Protein AF-0000000080438841 (afdb_homodimer)

Nearest PDB structures (foldseek):
  5b58-assembly1_D  TM=9.139E-01  e=1.666E-23  Burkholderia cenocepacia J2315
  4hzi-assembly1_A  TM=8.396E-01  e=8.126E-25  Leptospira interrogans serovar Copenhageni str. Fiocruz L1-130
  3fvq-assembly1_A  TM=8.694E-01  e=7.006E-21  Neisseria gonorrhoeae FA 1090
  4u00-assembly1_A  TM=8.758E-01  e=1.807E-20  Thermus thermophilus HB8
  3fvq-assembly1_B  TM=8.526E-01  e=1.061E-20  Neisseria gonorrhoeae FA 1090

pLDDT: mean 94.22, std 5.5, range [63.84, 98.81]

Radius of gyration: 23.86 Å; Cα contacts (8 Å, |Δi|>4): 1037; chains: 2; bounding box: 50×64×52 Å

Foldseek 3Di:
DKWWAQFWDDDVPATQAGGATDDFDFLFEEEEEFDPSLCQQVVLCCQLPVDPTPDTWMDDPNHTPVPDDPLRSLLAEFEDHPDDDDPDWDFLLRLLLVLQCSPQVPPQDPVLVVLLCVLCVLLVNNVRRRDTLVPDQPQNNLSSSVSSRSSNVHQEYEYEASCPPHDPVSSVSVLVSVLCCSNPVRHGYYYYDHDLQSCQVRGQWYWYGGSNYTPDIGGSVVQPDQVNVCVRHVFGWDWDDDPPTIDIDTD/DKWWAQFWDDDVPATQAGGATDDFDFLFEEEEEFDPSLCQQVVLCCQLPVDPTPDTWMDDPNHTPVPDDPLRSLLAEFEAHPDDDDPDWDFLLRLLLVLQCSPQVPPQDPVLVVLLCVLCVLLVNNVRRGDTLVPDQPQNNLSSSVSSRSSNVHQEYEYEASCPPHDPVSSVSVLVSVLCCSNPVRHGYYYYDHDLQSCQPRGQWYWYGGSNYTPDIGGSVVQPDQVNVCVRHVFGWDWDDDPPTIDIDTD

Organism: NCBI:txid29372

Secondary structure (DSSP, 8-state):
-EEEEEEEEEETTEEEEEEEEEEE-TTSEEEEE-STTSSHHHHHHHHTTSS--SEEEEEETTEEGGGS-HHHHHHHEEEE-S-----S--BHHHHHHHTTHHHHTT---HHHHHHHHHHHHHTT-GGGTTSBGGGS-HHHHHHHHHHHHHHT--SEEEEESTTTT--HHHHHHHHHHHHHHHHHH--EEEEE-S-HHHHHHH-SEEEEEETTEEEEEEEHHHH--HHHHHHHH-S--EEEEETTEEEEE--/-EEEEEEEEEETTEEEEEEEEEEE-TTSEEEEE-STTSSHHHHHHHHTTSS--SEEEEEETTEEGGG--HHHHHHHEEEE-S-----S--BHHHHHHHTTHHHHTT---HHHHHHHHHHHHHTT-GGGTTSBGGGS-HHHHHHHHHHHHHHT--SEEEEESTTTT--HHHHHHHHHHHHHHHHHH--EEEEE-S-HHHHHHH-SEEEEEETTEEEEEEEHHHH--HHHHHHHH-S--EEEEETTEEEEE--

Sequence (502 aa):
MIRVEGLNKSYGNKKVVNNVSFNIEKNKITSLIGPNGAGKSTVLSMISRTIKKDSGKIFIDNKELSLWNEDDLSKKIGILKQSNNIIMRLTIQELVEFGRFPHSKGYINNEDKIIVKEALEYMELYEIKDKYIDELSGGQLQRAYIAMVIAQDTEYILLDEPLNNLDMKHSVNIMKRLKNLAEEKDKTIIIVLHDINFASKYSDNIIIFKEGEVIINETKENVIKKEILEDAYEIDFHIHNIDADKICVYFMIRVEGLNKSYGNKKVVNNVSFNIEKNKITSLIGPNGAGKSTVLSMISRTIKKDSGKIFIDNKELSLWNEDDLSK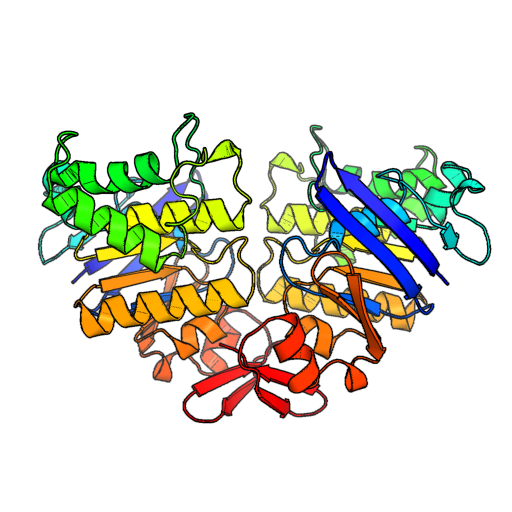KIGILKQSNNIIMRLTIQELVEFGRFPHSKGYINNEDKIIVKEALEYMELYEIKDKYIDELSGGQLQRAYIAMVIAQDTEYILLDEPLNNLDMKHSVNIMKRLKNLAEEKDKTIIIVLHDINFASKYSDNIIIFKEGEVIINETKENVIKKEILEDAYEIDFHIHNIDADKICVYF

Solvent-accessible surface area (backbone atoms only — not comparable to full-atom values): 26174 Å² total; per-residue (Å²): 74,40,40,37,40,46,28,27,34,64,59,89,91,42,70,38,28,52,60,28,60,53,73,45,67,67,41,29,34,34,28,40,33,52,48,79,80,15,30,63,67,59,51,54,30,38,75,71,61,77,37,85,66,73,43,60,46,42,26,50,69,87,37,50,54,87,75,53,50,68,64,62,43,48,47,38,44,28,69,42,62,74,77,76,81,76,92,67,96,37,28,41,47,56,49,20,47,54,24,35,32,67,80,39,73,79,56,77,48,71,66,52,51,52,42,35,51,48,23,25,50,74,52,71,36,54,92,54,27,80,41,46,52,92,74,46,52,67,38,56,40,41,36,44,50,50,21,12,35,55,27,35,62,31,51,30,38,37,31,37,47,73,54,57,70,44,42,70,51,56,38,45,52,49,51,53,49,52,46,45,38,16,71,74,64,55,20,20,35,40,34,36,46,87,51,64,50,58,42,49,64,62,28,50,27,36,32,36,25,47,81,10,25,66,77,46,76,40,42,31,80,75,47,72,38,48,71,54,47,24,68,58,55,71,46,68,54,45,74,39,80,52,88,95,34,60,41,71,46,61,119,74,41,39,36,40,46,28,27,34,63,58,89,90,44,71,38,30,51,60,28,60,52,74,43,66,67,41,29,34,35,27,40,32,52,48,80,80,14,30,63,68,59,50,53,30,36,75,70,61,78,36,85,64,73,44,59,46,42,26,53,71,86,38,49,56,87,75,52,51,69,63,61,43,48,46,39,44,26,68,41,61,75,76,76,80,75,92,65,97,37,28,41,48,56,50,20,48,55,25,34,30,67,80,39,73,76,56,79,48,73,66,52,52,50,42,33,51,49,22,27,50,74,53,70,37,55,94,54,26,81,41,46,51,90,74,46,52,66,38,55,40,41,37,45,51,51,20,13,35,55,26,35,64,32,52,31,39,38,31,38,46,73,55,57,72,43,41,71,49,56,39,44,52,49,52,53,49,50,45,46,38,16,72,74,66,55,20,20,35,39,34,36,48,85,50,64,49,57,42,47,66,63,28,51,28,36,32,35,26,49,82,10,23,67,78,46,77,40,43,32,79,76,46,73,38,48,69,55,48,25,68,58,54,69,45,67,55,45,74,40,82,53,90,96,34,61,42,70,46,60,120

InterPro domains:
  IPR003439 ABC transporter-like, ATP-binding domain [PF00005] (17-164)
  IPR003439 ABC transporter-like, ATP-binding domain [PS50893] (2-236)
  IPR003593 AAA+ ATPase domain [SM00382] (26-213)
  IPR027417 P-loop containing nucleoside triphosphate hydrolase [G3DSA:3.40.50.300] (1-250)
  IPR027417 P-loop containing nucleoside triphosphate hydrolase [SSF52540] (2-226)
  IPR051535 Bacterial siderophore ABC transporter ATP-binding [PTHR42771] (1-250)

Structure (mmCIF, N/CA/C/O backbone):
data_AF-0000000080438841-model_v1
#
loop_
_entity.id
_entity.type
_entity.pdbx_description
1 polymer 'ABC transporter domain-containing protein'
#
loop_
_atom_site.group_PDB
_atom_site.id
_atom_site.type_symbol
_atom_site.label_atom_id
_atom_site.label_alt_id
_atom_site.label_comp_id
_atom_site.label_asym_id
_atom_site.label_entity_id
_atom_site.label_seq_id
_atom_site.pdbx_PDB_ins_code
_atom_site.Cartn_x
_atom_site.Cartn_y
_atom_site.Cartn_z
_atom_site.occupancy
_atom_site.B_iso_or_equiv
_atom_site.auth_seq_id
_atom_site.auth_comp_id
_atom_site.auth_asym_id
_atom_site.auth_atom_id
_atom_site.pdbx_PDB_model_num
ATOM 1 N N . MET A 1 1 ? -6.281 23.891 17.547 1 91.25 1 MET A N 1
ATOM 2 C CA . MET A 1 1 ? -7.102 22.703 17.766 1 91.25 1 MET A CA 1
ATOM 3 C C . MET A 1 1 ? -8.156 22.578 16.672 1 91.25 1 MET A C 1
ATOM 5 O O . MET A 1 1 ? -8.703 23.578 16.203 1 91.25 1 MET A O 1
ATOM 9 N N . ILE A 1 2 ? -8.312 21.422 16.219 1 97.06 2 ILE A N 1
ATOM 10 C CA . ILE A 1 2 ? -9.375 21.141 15.25 1 97.06 2 ILE A CA 1
ATOM 11 C C . ILE A 1 2 ? -10.516 20.391 15.938 1 97.06 2 ILE A C 1
ATOM 13 O O . ILE A 1 2 ? -10.281 19.422 16.656 1 97.06 2 ILE A O 1
ATOM 17 N N . ARG A 1 3 ? -11.734 20.938 15.789 1 97.75 3 ARG A N 1
ATOM 18 C CA . ARG A 1 3 ? -12.93 20.297 16.328 1 97.75 3 ARG A CA 1
ATOM 19 C C . ARG A 1 3 ? -13.93 19.969 15.227 1 97.75 3 ARG A C 1
ATOM 21 O O . ARG A 1 3 ? -14.266 20.828 14.414 1 97.75 3 ARG A O 1
ATOM 28 N N . VAL A 1 4 ? -14.297 18.719 15.156 1 98.19 4 VAL A N 1
ATOM 29 C CA . VAL A 1 4 ? -15.312 18.234 14.219 1 98.19 4 VAL A CA 1
ATOM 30 C C . VAL A 1 4 ? -16.578 17.875 14.977 1 98.19 4 VAL A C 1
ATOM 32 O O . VAL A 1 4 ? -16.547 17.109 15.938 1 98.19 4 VAL A O 1
ATOM 35 N N . GLU A 1 5 ? -17.703 18.453 14.531 1 98.19 5 GLU A N 1
ATOM 36 C CA . GLU A 1 5 ? -18.953 18.25 15.25 1 98.19 5 GLU A CA 1
ATOM 37 C C . GLU A 1 5 ? -20.062 17.781 14.305 1 98.19 5 GLU A C 1
ATOM 39 O O . GLU A 1 5 ? -20.547 18.562 13.484 1 98.19 5 GLU A O 1
ATOM 44 N N . GLY A 1 6 ? -20.469 16.578 14.508 1 98.12 6 GLY A N 1
ATOM 45 C CA . GLY A 1 6 ? -21.625 16.031 13.805 1 98.12 6 GLY A CA 1
ATOM 46 C C . GLY A 1 6 ? -21.469 16.062 12.297 1 98.12 6 GLY A C 1
ATOM 47 O O . GLY A 1 6 ? -22.391 16.484 11.586 1 98.12 6 GLY A O 1
ATOM 48 N N . LEU A 1 7 ? -20.375 15.727 11.812 1 98.12 7 LEU A N 1
ATOM 49 C CA . LEU A 1 7 ? -20.062 15.828 10.391 1 98.12 7 LEU A CA 1
ATOM 50 C C . LEU A 1 7 ? -20.75 14.719 9.602 1 98.12 7 LEU A C 1
ATOM 52 O O . LEU A 1 7 ? -20.75 13.562 10.023 1 98.12 7 LEU A O 1
ATOM 56 N N . ASN A 1 8 ? -21.375 15.086 8.5 1 98.12 8 ASN A N 1
ATOM 57 C CA . ASN A 1 8 ? -22.062 14.141 7.633 1 98.12 8 ASN A CA 1
ATOM 58 C C . ASN A 1 8 ? -21.688 14.344 6.168 1 98.12 8 ASN A C 1
ATOM 60 O O . ASN A 1 8 ? -21.453 15.469 5.73 1 98.12 8 ASN A O 1
ATOM 64 N N . LYS A 1 9 ? -21.594 13.305 5.41 1 97.62 9 LYS A N 1
ATOM 65 C CA . LYS A 1 9 ? -21.359 13.32 3.967 1 97.62 9 LYS A CA 1
ATOM 66 C C . LYS A 1 9 ? -22 12.102 3.297 1 97.62 9 LYS A C 1
ATOM 68 O O . LYS A 1 9 ? -21.812 10.977 3.752 1 97.62 9 LYS A O 1
ATOM 73 N N . SER A 1 10 ? -22.734 12.328 2.27 1 96.19 10 SER A N 1
ATOM 74 C CA . SER A 1 10 ? -23.344 11.266 1.481 1 96.19 10 SER A CA 1
ATOM 75 C C . SER A 1 10 ? -23.047 11.438 -0.005 1 96.19 10 SER A C 1
ATOM 77 O O . SER A 1 10 ? -22.891 12.562 -0.485 1 96.19 10 SER A O 1
ATOM 79 N N . TYR A 1 11 ? -22.844 10.414 -0.686 1 91.12 11 TYR A N 1
ATOM 80 C CA . TYR A 1 11 ? -22.828 10.359 -2.143 1 91.12 11 TYR A CA 1
ATOM 81 C C . TYR A 1 11 ? -23.984 9.539 -2.68 1 91.12 11 TYR A C 1
ATOM 83 O O . TYR A 1 11 ? -24.031 8.32 -2.498 1 91.12 11 TYR A O 1
ATOM 91 N N . GLY A 1 12 ? -24.844 10.195 -3.344 1 89.81 12 GLY A N 1
ATOM 92 C CA . GLY A 1 12 ? -26.078 9.5 -3.674 1 89.81 12 GLY A CA 1
ATOM 93 C C . GLY A 1 12 ? -26.797 8.953 -2.457 1 89.81 12 GLY A C 1
ATOM 94 O O . GLY A 1 12 ? -27.094 9.695 -1.519 1 89.81 12 GLY A O 1
ATOM 95 N N . ASN A 1 13 ? -26.969 7.637 -2.562 1 88.44 13 ASN A N 1
ATOM 96 C CA . ASN A 1 13 ? -27.688 6.992 -1.476 1 88.44 13 ASN A CA 1
ATOM 97 C C . ASN A 1 13 ? -26.75 6.379 -0.451 1 88.44 13 ASN A C 1
ATOM 99 O O . ASN A 1 13 ? -27.188 5.758 0.518 1 88.44 13 ASN A O 1
ATOM 103 N N . LYS A 1 14 ? -25.578 6.598 -0.55 1 89.44 14 LYS A N 1
ATOM 104 C CA . LYS A 1 14 ? -24.625 5.98 0.36 1 89.44 14 LYS A CA 1
ATOM 105 C C . LYS A 1 14 ? -24.062 7.008 1.344 1 89.44 14 LYS A C 1
ATOM 107 O O . LYS A 1 14 ? -23.469 8.008 0.936 1 89.44 14 LYS A O 1
ATOM 112 N N . LYS A 1 15 ? -24.328 6.801 2.609 1 94.19 15 LYS A N 1
ATOM 113 C CA . LYS A 1 15 ? -23.75 7.633 3.666 1 94.19 15 LYS A CA 1
ATOM 114 C C . LYS A 1 15 ? -22.312 7.227 3.969 1 94.19 15 LYS A C 1
ATOM 116 O O . LYS A 1 15 ? -22.062 6.133 4.484 1 94.19 15 LYS A O 1
ATOM 121 N N . VAL A 1 16 ? -21.406 8.109 3.67 1 95.5 16 VAL A N 1
ATOM 122 C CA . VAL A 1 16 ? -19.984 7.793 3.789 1 95.5 16 VAL A CA 1
ATOM 123 C C . VAL A 1 16 ? -19.453 8.273 5.141 1 95.5 16 VAL A C 1
ATOM 125 O O . VAL A 1 16 ? -18.531 7.676 5.699 1 95.5 16 VAL A O 1
ATOM 128 N N . VAL A 1 17 ? -19.938 9.367 5.586 1 98.06 17 VAL A N 1
ATOM 129 C CA . VAL A 1 17 ? -19.641 9.906 6.91 1 98.06 17 VAL A CA 1
ATOM 130 C C . VAL A 1 17 ? -20.938 10.172 7.66 1 98.06 17 VAL A C 1
ATOM 132 O O . VAL A 1 17 ? -21.812 10.883 7.164 1 98.06 17 VAL A O 1
ATOM 135 N N . ASN A 1 18 ? -20.984 9.586 8.844 1 98.12 18 ASN A N 1
ATOM 136 C CA . ASN A 1 18 ? -22.234 9.617 9.578 1 98.12 18 ASN A CA 1
ATOM 137 C C . ASN A 1 18 ? -22.047 10.156 10.992 1 98.12 18 ASN A C 1
ATOM 139 O O . ASN A 1 18 ? -21.672 9.414 11.898 1 98.12 18 ASN A O 1
ATOM 143 N N . ASN A 1 19 ? -22.375 11.422 11.164 1 97.81 19 ASN A N 1
ATOM 144 C CA . ASN A 1 19 ? -22.391 12.094 12.469 1 97.81 19 ASN A CA 1
ATOM 145 C C . ASN A 1 19 ? -21.062 11.945 13.195 1 97.81 19 ASN A C 1
ATOM 147 O O . ASN A 1 19 ? -21.016 11.5 14.344 1 97.81 19 ASN A O 1
ATOM 151 N N . VAL A 1 20 ? -20.016 12.297 12.547 1 98.38 20 VAL A N 1
ATOM 152 C CA . VAL A 1 20 ? -18.672 12.133 13.07 1 98.38 20 VAL A CA 1
ATOM 153 C C . VAL A 1 20 ? -18.281 13.344 13.906 1 98.38 20 VAL A C 1
ATOM 155 O O . VAL A 1 20 ? -18.484 14.484 13.484 1 98.38 20 VAL A O 1
ATOM 158 N N . SER A 1 21 ? -17.844 13.078 15.125 1 98.5 21 SER A N 1
ATOM 159 C CA . SER A 1 21 ? -17.344 14.133 16.016 1 98.5 21 SER A CA 1
ATOM 160 C C . SER A 1 21 ? -16.047 13.711 16.688 1 98.5 21 SER A C 1
ATOM 162 O O . SER A 1 21 ? -15.922 12.578 17.156 1 98.5 21 SER A O 1
ATOM 164 N N . PHE A 1 22 ? -15.07 14.555 16.672 1 98.19 22 PHE A N 1
ATOM 165 C CA . PHE A 1 22 ? -13.82 14.336 17.391 1 98.19 22 PHE A CA 1
ATOM 166 C C . PHE A 1 22 ? -13 15.617 17.469 1 98.19 22 PHE A C 1
ATOM 168 O O . PHE A 1 22 ? -13.336 16.609 16.828 1 98.19 22 PHE A O 1
ATOM 175 N N . ASN A 1 23 ? -12.055 15.586 18.266 1 97.44 23 ASN A N 1
ATOM 176 C CA . ASN A 1 23 ? -11.109 16.688 18.375 1 97.44 23 ASN A CA 1
ATOM 177 C C . ASN A 1 23 ? -9.688 16.25 18.078 1 97.44 23 ASN A C 1
ATOM 179 O O . ASN A 1 23 ? -9.328 15.094 18.312 1 97.44 23 ASN A O 1
ATOM 183 N N . ILE A 1 24 ? -8.906 17.156 17.547 1 98 24 ILE A N 1
ATOM 184 C CA . ILE A 1 24 ? -7.484 16.953 17.312 1 98 24 ILE A CA 1
ATOM 185 C C . ILE A 1 24 ? -6.672 17.844 18.234 1 98 24 ILE A C 1
ATOM 187 O O . ILE A 1 24 ? -6.824 19.078 18.234 1 98 24 ILE A O 1
ATOM 191 N N . GLU A 1 25 ? -5.812 17.203 19 1 97 25 GLU A N 1
ATOM 192 C CA . GLU A 1 25 ? -4.973 17.938 19.938 1 97 25 GLU A CA 1
ATOM 193 C C . GLU A 1 25 ? -3.828 18.641 19.203 1 97 25 GLU A C 1
ATOM 195 O O . GLU A 1 25 ? -3.221 18.062 18.297 1 97 25 GLU A O 1
ATOM 200 N N . LYS A 1 26 ? -3.504 19.812 19.672 1 97 26 LYS A N 1
ATOM 201 C CA . LYS A 1 26 ? -2.441 20.609 19.062 1 97 26 LYS A CA 1
ATOM 202 C C . LYS A 1 26 ? -1.068 20.016 19.359 1 97 26 LYS A C 1
ATOM 204 O O . LYS A 1 26 ? -0.861 19.422 20.422 1 97 26 LYS A O 1
ATOM 209 N N . ASN A 1 27 ? -0.207 20.188 18.406 1 97.75 27 ASN A N 1
ATOM 210 C CA . ASN A 1 27 ? 1.213 19.875 18.531 1 97.75 27 ASN A CA 1
ATOM 211 C C . ASN A 1 27 ? 1.438 18.375 18.781 1 97.75 27 ASN A C 1
ATOM 213 O O . ASN A 1 27 ? 2.354 18 19.5 1 97.75 27 ASN A O 1
ATOM 217 N N . LYS A 1 28 ? 0.514 17.547 18.234 1 98.19 28 LYS A N 1
ATOM 218 C CA . LYS A 1 28 ? 0.593 16.094 18.344 1 98.19 28 LYS A CA 1
ATOM 219 C C . LYS A 1 28 ? 0.34 15.414 17 1 98.19 28 LYS A C 1
ATOM 221 O O . LYS A 1 28 ? -0.103 16.062 16.047 1 98.19 28 LYS A O 1
ATOM 226 N N . ILE A 1 29 ? 0.684 14.203 16.938 1 98.62 29 ILE A N 1
ATOM 227 C CA . ILE A 1 29 ? 0.328 13.375 15.797 1 98.62 29 ILE A CA 1
ATOM 228 C C . ILE A 1 29 ? -0.93 12.57 16.109 1 98.62 29 ILE A C 1
ATOM 230 O O . ILE A 1 29 ? -0.955 11.797 17.078 1 98.62 29 ILE A O 1
ATOM 234 N N . THR A 1 30 ? -1.954 12.82 15.367 1 98.81 30 THR A N 1
ATOM 235 C CA . THR A 1 30 ? -3.172 12.023 15.445 1 98.81 30 THR A CA 1
ATOM 236 C C . THR A 1 30 ? -3.346 11.18 14.18 1 98.81 30 THR A C 1
ATOM 238 O O . THR A 1 30 ? -3.391 11.711 13.07 1 98.81 30 THR A O 1
ATOM 241 N N . SER A 1 31 ? -3.406 9.867 14.359 1 98.62 31 SER A N 1
ATOM 242 C CA . SER A 1 31 ? -3.602 8.969 13.227 1 98.62 31 SER A CA 1
ATOM 243 C C . SER A 1 31 ? -5.066 8.57 13.086 1 98.62 31 SER A C 1
ATOM 245 O O . SER A 1 31 ? -5.734 8.273 14.07 1 98.62 31 SER A O 1
ATOM 247 N N . LEU A 1 32 ? -5.559 8.719 11.891 1 98.25 32 LEU A N 1
ATOM 248 C CA . LEU A 1 32 ? -6.844 8.141 11.508 1 98.25 32 LEU A CA 1
ATOM 249 C C . LEU A 1 32 ? -6.66 6.75 10.914 1 98.25 32 LEU A C 1
ATOM 251 O O . LEU A 1 32 ? -5.988 6.594 9.891 1 98.25 32 LEU A O 1
ATOM 255 N N . ILE A 1 33 ? -7.238 5.758 11.586 1 97.69 33 ILE A N 1
ATOM 256 C CA . ILE A 1 33 ? -7.109 4.387 11.102 1 97.69 33 ILE A CA 1
ATOM 257 C C . ILE A 1 33 ? -8.492 3.744 10.992 1 97.69 33 ILE A C 1
ATOM 259 O O . ILE A 1 33 ? -9.477 4.289 11.5 1 97.69 33 ILE A O 1
ATOM 263 N N . GLY A 1 34 ? -8.562 2.629 10.297 1 95.56 34 GLY A N 1
ATOM 264 C CA . GLY A 1 34 ? -9.797 1.913 10.016 1 95.56 34 GLY A CA 1
ATOM 265 C C . GLY A 1 34 ? -9.797 1.235 8.656 1 95.56 34 GLY A C 1
ATOM 266 O O . GLY A 1 34 ? -8.891 1.456 7.848 1 95.56 34 GLY A O 1
ATOM 267 N N . PRO A 1 35 ? -10.766 0.408 8.422 1 93.12 35 PRO A N 1
ATOM 268 C CA . PRO A 1 35 ? -10.82 -0.312 7.145 1 93.12 35 PRO A CA 1
ATOM 269 C C . PRO A 1 35 ? -11.008 0.618 5.949 1 93.12 35 PRO A C 1
ATOM 271 O O . PRO A 1 35 ? -11.266 1.812 6.125 1 93.12 35 PRO A O 1
ATOM 274 N N . ASN A 1 36 ? -10.805 0.018 4.773 1 88.81 36 ASN A N 1
ATOM 275 C CA . ASN A 1 36 ? -11.039 0.778 3.549 1 88.81 36 ASN A CA 1
ATOM 276 C C . ASN A 1 36 ? -12.492 1.238 3.445 1 88.81 36 ASN A C 1
ATOM 278 O O . ASN A 1 36 ? -13.406 0.49 3.783 1 88.81 36 ASN A O 1
ATOM 282 N N . GLY A 1 37 ? -12.68 2.432 3.053 1 88.06 37 GLY A N 1
ATOM 283 C CA . GLY A 1 37 ? -14.023 2.953 2.863 1 88.06 37 GLY A CA 1
ATOM 284 C C . GLY A 1 37 ? -14.672 3.424 4.152 1 88.06 37 GLY A C 1
ATOM 285 O O . GLY A 1 37 ? -15.867 3.721 4.18 1 88.06 37 GLY A O 1
ATOM 286 N N . ALA A 1 38 ? -13.898 3.58 5.16 1 92.19 38 ALA A N 1
ATOM 287 C CA . ALA A 1 38 ? -14.453 3.908 6.469 1 92.19 38 ALA A CA 1
ATOM 288 C C . ALA A 1 38 ? -14.727 5.406 6.594 1 92.19 38 ALA A C 1
ATOM 290 O O . ALA A 1 38 ? -15.281 5.859 7.594 1 92.19 38 ALA A O 1
ATOM 291 N N . GLY A 1 39 ? -14.32 6.227 5.621 1 94.44 39 GLY A N 1
ATOM 292 C CA . GLY A 1 39 ? -14.625 7.648 5.629 1 94.44 39 GLY A CA 1
ATOM 293 C C . GLY A 1 39 ? -13.438 8.508 6.008 1 94.44 39 GLY A C 1
ATOM 294 O O . GLY A 1 39 ? -13.547 9.734 6.07 1 94.44 39 GLY A O 1
ATOM 295 N N . LYS A 1 40 ? -12.297 7.938 6.277 1 95.88 40 LYS A N 1
ATOM 296 C CA . LYS A 1 40 ? -11.102 8.633 6.75 1 95.88 40 LYS A CA 1
ATOM 297 C C . LYS A 1 40 ? -10.703 9.75 5.793 1 95.88 40 LYS A C 1
ATOM 299 O O . LYS A 1 40 ? -10.562 10.906 6.199 1 95.88 40 LYS A O 1
ATOM 304 N N . SER A 1 41 ? -10.555 9.359 4.504 1 94.69 41 SER A N 1
ATOM 305 C CA . SER A 1 41 ? -10.133 10.32 3.49 1 94.69 41 SER A CA 1
ATOM 306 C C . SER A 1 41 ? -11.18 11.406 3.279 1 94.69 41 SER A C 1
ATOM 308 O O . SER A 1 41 ? -10.844 12.578 3.107 1 94.69 41 SER A O 1
ATOM 310 N N . THR A 1 42 ? -12.422 11.047 3.305 1 95.19 42 THR A N 1
ATOM 311 C CA . THR A 1 42 ? -13.516 12 3.127 1 95.19 42 THR A CA 1
ATOM 312 C C . THR A 1 42 ? -13.523 13.031 4.246 1 95.19 42 THR A C 1
ATOM 314 O O . THR A 1 42 ? -13.656 14.234 3.992 1 95.19 42 THR A O 1
ATOM 317 N N . VAL A 1 43 ? -13.32 12.547 5.449 1 97.25 43 VAL A N 1
ATOM 318 C CA . VAL A 1 43 ? -13.305 13.453 6.598 1 97.25 43 VAL A CA 1
ATOM 319 C C . VAL A 1 43 ? -12.117 14.406 6.488 1 97.25 43 VAL A C 1
ATOM 321 O O . VAL A 1 43 ? -12.258 15.609 6.68 1 97.25 43 VAL A O 1
ATOM 324 N N . LEU A 1 44 ? -10.93 13.859 6.148 1 96.38 44 LEU A N 1
ATOM 325 C CA . LEU A 1 44 ? -9.734 14.68 5.988 1 96.38 44 LEU A CA 1
ATOM 326 C C . LEU A 1 44 ? -9.953 15.742 4.918 1 96.38 44 LEU A C 1
ATOM 328 O O . LEU A 1 44 ? -9.555 16.891 5.094 1 96.38 44 LEU A O 1
ATOM 332 N N . SER A 1 45 ? -10.602 15.391 3.867 1 95.12 45 SER A N 1
ATOM 333 C CA . SER A 1 45 ? -10.875 16.312 2.764 1 95.12 45 SER A CA 1
ATOM 334 C C . SER A 1 45 ? -11.852 17.406 3.186 1 95.12 45 SER A C 1
ATOM 336 O O . SER A 1 45 ? -11.719 18.547 2.758 1 95.12 45 SER A O 1
ATOM 338 N N . MET A 1 46 ? -12.812 17.047 4.008 1 96.88 46 MET A N 1
ATOM 339 C CA . MET A 1 46 ? -13.766 18.047 4.488 1 96.88 46 MET A CA 1
ATOM 340 C C . MET A 1 46 ? -13.086 19.031 5.43 1 96.88 46 MET A C 1
ATOM 342 O O . MET A 1 46 ? -13.367 20.234 5.391 1 96.88 46 MET A O 1
ATOM 346 N N . ILE A 1 47 ? -12.133 18.516 6.223 1 96.56 47 ILE A N 1
ATOM 347 C CA . ILE A 1 47 ? -11.406 19.375 7.148 1 96.56 47 ILE A CA 1
ATOM 348 C C . ILE A 1 47 ? -10.562 20.375 6.367 1 96.56 47 ILE A C 1
ATOM 350 O O . ILE A 1 47 ? -10.43 21.531 6.781 1 96.56 47 ILE A O 1
ATOM 354 N N . SER A 1 48 ? -10.055 19.984 5.238 1 93.81 48 SER A N 1
ATOM 355 C CA . SER A 1 48 ? -9.195 20.844 4.434 1 93.81 48 SER A CA 1
ATOM 356 C C . SER A 1 48 ? -10.008 21.641 3.418 1 93.81 48 SER A C 1
ATOM 358 O O . SER A 1 48 ? -9.445 22.375 2.609 1 93.81 48 SER A O 1
ATOM 360 N N . ARG A 1 49 ? -11.281 21.391 3.322 1 92.88 49 ARG A N 1
ATOM 361 C CA . ARG A 1 49 ? -12.242 22.094 2.479 1 92.88 49 ARG A CA 1
ATOM 362 C C . ARG A 1 49 ? -12.039 21.75 1.009 1 92.88 49 ARG A C 1
ATOM 364 O O . ARG A 1 49 ? -12.422 22.516 0.122 1 92.88 49 ARG A O 1
ATOM 371 N N . THR A 1 50 ? -11.422 20.703 0.739 1 90.69 50 THR A N 1
ATOM 372 C CA . THR A 1 50 ? -11.305 20.203 -0.629 1 90.69 50 THR A CA 1
ATOM 373 C C . THR A 1 50 ? -12.602 19.547 -1.081 1 90.69 50 THR A C 1
ATOM 375 O O . THR A 1 50 ? -12.875 19.453 -2.279 1 90.69 50 THR A O 1
ATOM 378 N N . ILE A 1 51 ? -13.383 19.047 -0.159 1 91.94 51 ILE A N 1
ATOM 379 C CA . ILE A 1 51 ? -14.734 18.547 -0.381 1 91.94 51 ILE A CA 1
ATOM 380 C C . ILE A 1 51 ? -15.703 19.25 0.569 1 91.94 51 ILE A C 1
ATOM 382 O O . ILE A 1 51 ? -15.383 19.484 1.736 1 91.94 51 ILE A O 1
ATOM 386 N N . LYS A 1 52 ? -16.859 19.547 0.073 1 94.06 52 LYS A N 1
ATOM 387 C CA . LYS A 1 52 ? -17.859 20.203 0.899 1 94.06 52 LYS A CA 1
ATOM 388 C C . LYS A 1 52 ? -18.547 19.203 1.822 1 94.06 52 LYS A C 1
ATOM 390 O O . LYS A 1 52 ? -18.875 18.078 1.404 1 94.06 52 LYS A O 1
ATOM 395 N N . LYS A 1 53 ? -18.781 19.609 3 1 95.62 53 LYS A N 1
ATOM 396 C CA . LYS A 1 53 ? -19.562 18.797 3.932 1 95.62 53 LYS A CA 1
ATOM 397 C C . LYS A 1 53 ? -21.047 18.969 3.684 1 95.62 53 LYS A C 1
ATOM 399 O O . LYS A 1 53 ? -21.5 20 3.195 1 95.62 53 LYS A O 1
ATOM 404 N N . ASP A 1 54 ? -21.828 17.938 3.953 1 96.75 54 ASP A N 1
ATOM 405 C CA . ASP A 1 54 ? -23.266 18.047 3.838 1 96.75 54 ASP A CA 1
ATOM 406 C C . ASP A 1 54 ? -23.875 18.734 5.062 1 96.75 54 ASP A C 1
ATOM 408 O O . ASP A 1 54 ? -24.781 19.547 4.938 1 96.75 54 ASP A O 1
ATOM 412 N N . SER A 1 55 ? -23.422 18.375 6.207 1 97.12 55 SER A N 1
ATOM 413 C CA . SER A 1 55 ? -23.844 19 7.457 1 97.12 55 SER A CA 1
ATOM 414 C C . SER A 1 55 ? -22.797 18.812 8.547 1 97.12 55 SER A C 1
ATOM 416 O O . SER A 1 55 ? -21.781 18.141 8.336 1 97.12 55 SER A O 1
ATOM 418 N N . GLY A 1 56 ? -22.969 19.5 9.664 1 97.69 56 GLY A N 1
ATOM 419 C CA . GLY A 1 56 ? -22 19.516 10.75 1 97.69 56 GLY A CA 1
ATOM 420 C C . GLY A 1 56 ? -21.109 20.734 10.75 1 97.69 56 GLY A C 1
ATOM 421 O O . GLY A 1 56 ? -21.312 21.656 9.961 1 97.69 56 GLY A O 1
ATOM 422 N N . LYS A 1 57 ? -20.203 20.75 11.742 1 97.88 57 LYS A N 1
ATOM 423 C CA . LYS A 1 57 ? -19.328 21.906 11.867 1 97.88 57 LYS A CA 1
ATOM 424 C C . LYS A 1 57 ? -17.875 21.484 12.07 1 97.88 57 LYS A C 1
ATOM 426 O O . LYS A 1 57 ? -17.609 20.422 12.648 1 97.88 57 LYS A O 1
ATOM 431 N N . ILE A 1 58 ? -17.031 22.219 11.57 1 98.06 58 ILE A N 1
ATOM 432 C CA . ILE A 1 58 ? -15.602 22.047 11.766 1 98.06 58 ILE A CA 1
ATOM 433 C C . ILE A 1 58 ? -14.992 23.359 12.25 1 98.06 58 ILE A C 1
ATOM 435 O O . ILE A 1 58 ? -15.258 24.422 11.68 1 98.06 58 ILE A O 1
ATOM 439 N N . PHE A 1 59 ? -14.273 23.281 13.289 1 98 59 PHE A N 1
ATOM 440 C CA . PHE A 1 59 ? -13.609 24.469 13.828 1 98 59 PHE A CA 1
ATOM 441 C C . PHE A 1 59 ? -12.094 24.312 13.773 1 98 59 PHE A C 1
ATOM 443 O O . PHE A 1 59 ? -11.562 23.25 14.125 1 98 59 PHE A O 1
ATOM 450 N N . ILE A 1 60 ? -11.43 25.297 13.359 1 96.88 60 ILE A N 1
ATOM 451 C CA . ILE A 1 60 ? -9.977 25.406 13.43 1 96.88 60 ILE A CA 1
ATOM 452 C C . ILE A 1 60 ? -9.594 26.594 14.312 1 96.88 60 ILE A C 1
ATOM 454 O O . ILE A 1 60 ? -9.93 27.734 14 1 96.88 60 ILE A O 1
ATOM 458 N N . ASP A 1 61 ? -8.938 26.328 15.352 1 95.19 61 ASP A N 1
ATOM 459 C CA . ASP A 1 61 ? -8.594 27.359 16.328 1 95.19 61 ASP A CA 1
ATOM 460 C C . ASP A 1 61 ? -9.82 28.188 16.719 1 95.19 61 ASP A C 1
ATOM 462 O O . ASP A 1 61 ? -9.781 29.422 16.656 1 95.19 61 ASP A O 1
ATOM 466 N N . ASN A 1 62 ? -10.93 27.594 16.969 1 93.81 62 ASN A N 1
ATOM 467 C CA . ASN A 1 62 ? -12.172 28.156 17.484 1 93.81 62 ASN A CA 1
ATOM 468 C C . ASN A 1 62 ? -12.898 28.984 16.438 1 93.81 62 ASN A C 1
ATOM 470 O O . ASN A 1 62 ? -13.852 29.688 16.75 1 93.81 62 ASN A O 1
ATOM 474 N N . LYS A 1 63 ? -12.406 28.969 15.242 1 96.25 63 LYS A N 1
ATOM 475 C CA . LYS A 1 63 ? -13.086 29.609 14.125 1 96.25 63 LYS A CA 1
ATOM 476 C C . LYS A 1 63 ? -13.711 28.578 13.195 1 96.25 63 LYS A C 1
ATOM 478 O O . LYS A 1 63 ? -13.047 27.625 12.766 1 96.25 63 LYS A O 1
ATOM 483 N N . GLU A 1 64 ? -14.992 28.797 12.914 1 96.88 64 GLU A N 1
ATOM 484 C CA . GLU A 1 64 ? -15.695 27.859 12.062 1 96.88 64 GLU A CA 1
ATOM 485 C C . GLU A 1 64 ? -15.156 27.891 10.633 1 96.88 64 GLU A C 1
ATOM 487 O O . GLU A 1 64 ? -14.859 28.953 10.102 1 96.88 64 GLU A O 1
ATOM 492 N N . LEU A 1 65 ? -15.008 26.75 10.094 1 96.31 65 LEU A N 1
ATOM 493 C CA . LEU A 1 65 ? -14.312 26.531 8.828 1 96.31 65 LEU A CA 1
ATOM 494 C C . LEU A 1 65 ? -14.883 27.438 7.734 1 96.31 65 LEU A C 1
ATOM 496 O O . LEU A 1 65 ? -14.133 27.984 6.93 1 96.31 65 LEU A O 1
ATOM 500 N N . SER A 1 66 ? -16.188 27.641 7.75 1 93.38 66 SER A N 1
ATOM 501 C CA . SER A 1 66 ? -16.844 28.422 6.711 1 93.38 66 SER A CA 1
ATOM 502 C C . SER A 1 66 ? -16.453 29.906 6.797 1 93.38 66 SER A C 1
ATOM 504 O O . SER A 1 66 ? -16.625 30.656 5.832 1 93.38 66 SER A O 1
ATOM 506 N N . LEU A 1 67 ? -15.953 30.312 7.875 1 95.38 67 LEU A N 1
ATOM 507 C CA . LEU A 1 67 ? -15.633 31.719 8.109 1 95.38 67 LEU A CA 1
ATOM 508 C C . LEU A 1 67 ? -14.203 32.031 7.672 1 95.38 67 LEU A C 1
ATOM 510 O O . LEU A 1 67 ? -13.805 33.188 7.625 1 95.38 67 LEU A O 1
ATOM 514 N N . TRP A 1 68 ? -13.445 31.047 7.371 1 95 68 TRP A N 1
ATOM 515 C CA . TRP A 1 68 ? -12.078 31.25 6.902 1 95 68 TRP A CA 1
ATOM 516 C C . TRP A 1 68 ? -12.062 31.672 5.438 1 95 68 TRP A C 1
ATOM 518 O O . TRP A 1 68 ? -12.82 31.141 4.621 1 95 68 TRP A O 1
ATOM 528 N N . ASN A 1 69 ? -11.25 32.625 5.148 1 94.06 69 ASN A N 1
ATOM 529 C CA . ASN A 1 69 ? -10.984 32.844 3.734 1 94.06 69 ASN A CA 1
ATOM 530 C C . ASN A 1 69 ? -9.898 31.906 3.213 1 94.06 69 ASN A C 1
ATOM 532 O O . ASN A 1 69 ? -9.094 31.391 3.99 1 94.06 69 ASN A O 1
ATOM 536 N N . GLU A 1 70 ? -9.875 31.672 2.006 1 91.5 70 GLU A N 1
ATOM 537 C CA . GLU A 1 70 ? -9 30.688 1.383 1 91.5 70 GLU A CA 1
ATOM 538 C C . GLU A 1 70 ? -7.527 31 1.651 1 91.5 70 GLU A C 1
ATOM 540 O O . GLU A 1 70 ? -6.742 30.109 1.962 1 91.5 70 GLU A O 1
ATOM 545 N N . ASP A 1 71 ? -7.188 32.25 1.535 1 93.25 71 ASP A N 1
ATOM 546 C CA . ASP A 1 71 ? -5.801 32.688 1.717 1 93.25 71 ASP A CA 1
ATOM 547 C C . ASP A 1 71 ? -5.32 32.406 3.137 1 93.25 71 ASP A C 1
ATOM 549 O O . ASP A 1 71 ? -4.242 31.828 3.33 1 93.25 71 ASP A O 1
ATOM 553 N N . ASP A 1 72 ? -6.113 32.75 4.047 1 94.62 72 ASP A N 1
ATOM 554 C CA . ASP A 1 72 ? -5.746 32.562 5.445 1 94.62 72 ASP A CA 1
ATOM 555 C C . ASP A 1 72 ? -5.727 31.062 5.793 1 94.62 72 ASP A C 1
ATOM 557 O O . ASP A 1 72 ? -4.848 30.609 6.52 1 94.62 72 ASP A O 1
ATOM 561 N N . LEU A 1 73 ? -6.688 30.375 5.301 1 95.06 73 LEU A N 1
ATOM 562 C CA . LEU A 1 73 ? -6.777 28.938 5.59 1 95.06 73 LEU A CA 1
ATOM 563 C C . LEU A 1 73 ? -5.57 28.203 5.027 1 95.06 73 LEU A C 1
ATOM 565 O O . LEU A 1 73 ? -5.047 27.281 5.672 1 95.06 73 LEU A O 1
ATOM 569 N N . SER A 1 74 ? -5.137 28.609 3.873 1 94.25 74 SER A N 1
ATOM 570 C CA . SER A 1 74 ? -4.02 27.953 3.209 1 94.25 74 SER A CA 1
ATOM 571 C C . SER A 1 74 ? -2.711 28.203 3.947 1 94.25 74 SER A C 1
ATOM 573 O O . SER A 1 74 ? -1.737 27.469 3.764 1 94.25 74 SER A O 1
ATOM 575 N N . LYS A 1 75 ? -2.65 29.188 4.738 1 95.38 75 LYS A N 1
ATOM 576 C CA . LYS A 1 75 ? -1.488 29.469 5.578 1 95.38 75 LYS A CA 1
ATOM 577 C C . LYS A 1 75 ? -1.576 28.703 6.902 1 95.38 75 LYS A C 1
ATOM 579 O O . LYS A 1 75 ? -0.596 28.625 7.645 1 95.38 75 LYS A O 1
ATOM 584 N N . LYS A 1 76 ? -2.775 28.188 7.133 1 96 76 LYS A N 1
ATOM 585 C CA . LYS A 1 76 ? -3.025 27.531 8.414 1 96 76 LYS A CA 1
ATOM 586 C C . LYS A 1 76 ? -2.979 26.016 8.273 1 96 76 LYS A C 1
ATOM 588 O O . LYS A 1 76 ? -2.521 25.312 9.18 1 96 76 LYS A O 1
ATOM 593 N N . ILE A 1 77 ? -3.447 25.5 7.113 1 96.75 77 ILE A N 1
ATOM 594 C CA . ILE A 1 77 ? -3.582 24.062 6.906 1 96.75 77 ILE A CA 1
ATOM 595 C C . ILE A 1 77 ? -2.883 23.672 5.609 1 96.75 77 ILE A C 1
ATOM 597 O O . ILE A 1 77 ? -3.096 24.281 4.562 1 96.75 77 ILE A O 1
ATOM 601 N N . GLY A 1 78 ? -1.954 22.688 5.684 1 96.12 78 GLY A N 1
ATOM 602 C CA . GLY A 1 78 ? -1.42 22 4.527 1 96.12 78 GLY A CA 1
ATOM 603 C C . GLY A 1 78 ? -1.976 20.594 4.367 1 96.12 78 GLY A C 1
ATOM 604 O O . GLY A 1 78 ? -2.162 19.875 5.355 1 96.12 78 GLY A O 1
ATOM 605 N N . ILE A 1 79 ? -2.252 20.188 3.07 1 95.19 79 ILE A N 1
ATOM 606 C CA . ILE A 1 79 ? -2.887 18.875 2.902 1 95.19 79 ILE A CA 1
ATOM 607 C C . ILE A 1 79 ? -2.207 18.125 1.766 1 95.19 79 ILE A C 1
ATOM 609 O O . ILE A 1 79 ? -1.898 18.703 0.72 1 95.19 79 ILE A O 1
ATOM 613 N N . LEU A 1 80 ? -1.844 16.922 2.068 1 94.44 80 LEU A N 1
ATOM 614 C CA . LEU A 1 80 ? -1.501 15.93 1.055 1 94.44 80 LEU A CA 1
ATOM 615 C C . LEU A 1 80 ? -2.699 15.039 0.738 1 94.44 80 LEU A C 1
ATOM 617 O O . LEU A 1 80 ? -3.162 14.281 1.597 1 94.44 80 LEU A O 1
ATOM 621 N N . LYS A 1 81 ? -3.17 15.102 -0.499 1 89.69 81 LYS A N 1
ATOM 622 C CA . LYS A 1 81 ? -4.301 14.281 -0.919 1 89.69 81 LYS A CA 1
ATOM 623 C C . LYS A 1 81 ? -3.836 12.922 -1.434 1 89.69 81 LYS A C 1
ATOM 625 O O . LYS A 1 81 ? -2.658 12.75 -1.757 1 89.69 81 LYS A O 1
ATOM 630 N N . GLN A 1 82 ? -4.793 12 -1.422 1 76.25 82 GLN A N 1
ATOM 631 C CA . GLN A 1 82 ? -4.496 10.656 -1.912 1 76.25 82 GLN A CA 1
ATOM 632 C C . GLN A 1 82 ? -4.121 10.68 -3.391 1 76.25 82 GLN A C 1
ATOM 634 O O . GLN A 1 82 ? -3.174 10.016 -3.807 1 76.25 82 GLN A O 1
ATOM 639 N N . SER A 1 83 ? -4.863 11.305 -4.172 1 69.56 83 SER A N 1
ATOM 640 C CA . SER A 1 83 ? -4.543 11.414 -5.594 1 69.56 83 SER A CA 1
ATOM 641 C C . SER A 1 83 ? -4.094 12.828 -5.957 1 69.56 83 SER A C 1
ATOM 643 O O . SER A 1 83 ? -4.844 13.789 -5.773 1 69.56 83 SER A O 1
ATOM 645 N N . ASN A 1 84 ? -2.768 12.898 -6.164 1 63.84 84 ASN A N 1
ATOM 646 C CA . ASN A 1 84 ? -2.256 14.18 -6.645 1 63.84 84 ASN A CA 1
ATOM 647 C C . ASN A 1 84 ? -1.902 14.117 -8.125 1 63.84 84 ASN A C 1
ATOM 649 O O . ASN A 1 84 ? -1.03 13.344 -8.531 1 63.84 84 ASN A O 1
ATOM 653 N N . ASN A 1 85 ? -2.816 14.539 -8.891 1 66.62 85 ASN A N 1
ATOM 654 C CA . ASN A 1 85 ? -2.555 14.5 -10.32 1 66.62 85 ASN A CA 1
ATOM 655 C C . ASN A 1 85 ? -2.094 15.859 -10.844 1 66.62 85 ASN A C 1
ATOM 657 O O . ASN A 1 85 ? -2.916 16.734 -11.141 1 66.62 85 ASN A O 1
ATOM 661 N N . ILE A 1 86 ? -0.907 16.047 -10.688 1 68.81 86 ILE A N 1
ATOM 662 C CA . ILE A 1 86 ? -0.356 17.281 -11.258 1 68.81 86 ILE A CA 1
ATOM 663 C C . ILE A 1 86 ? 0.094 17.016 -12.688 1 68.81 86 ILE A C 1
ATOM 665 O O . ILE A 1 86 ? 0.974 16.188 -12.93 1 68.81 86 ILE A O 1
ATOM 669 N N . ILE A 1 87 ? -0.606 17.531 -13.609 1 65.06 87 ILE A N 1
ATOM 670 C CA . ILE A 1 87 ? -0.373 17.359 -15.039 1 65.06 87 ILE A CA 1
ATOM 671 C C . ILE A 1 87 ? 0.491 18.5 -15.562 1 65.06 87 ILE A C 1
ATOM 673 O O . ILE A 1 87 ? 0.016 19.344 -16.328 1 65.06 87 ILE A O 1
ATOM 677 N N . MET A 1 88 ? 1.566 18.844 -14.922 1 74.62 88 MET A N 1
ATOM 678 C CA . MET A 1 88 ? 2.482 19.875 -15.406 1 74.62 88 MET A CA 1
ATOM 679 C C . MET A 1 88 ? 3.926 19.391 -15.359 1 74.62 88 MET A C 1
ATOM 681 O O . MET A 1 88 ? 4.273 18.547 -14.523 1 74.62 88 MET A O 1
ATOM 685 N N . ARG A 1 89 ? 4.68 19.797 -16.344 1 84.69 89 ARG A N 1
ATOM 686 C CA . ARG A 1 89 ? 6.109 19.516 -16.328 1 84.69 89 ARG A CA 1
ATOM 687 C C . ARG A 1 89 ? 6.852 20.453 -15.383 1 84.69 89 ARG A C 1
ATOM 689 O O . ARG A 1 89 ? 7.125 21.609 -15.734 1 84.69 89 ARG A O 1
ATOM 696 N N . LEU A 1 90 ? 7.07 20.156 -14.156 1 93.88 90 LEU A N 1
ATOM 697 C CA . LEU A 1 90 ? 7.766 20.922 -13.117 1 93.88 90 LEU A CA 1
ATOM 698 C C . LEU A 1 90 ? 8.922 20.109 -12.539 1 93.88 90 LEU A C 1
ATOM 700 O O . LEU A 1 90 ? 8.883 18.875 -12.531 1 93.88 90 LEU A O 1
ATOM 704 N N . THR A 1 91 ? 9.844 20.859 -12.18 1 96.94 91 THR A N 1
ATOM 705 C CA . THR A 1 91 ? 10.906 20.203 -11.422 1 96.94 91 THR A CA 1
ATOM 706 C C . THR A 1 91 ? 10.477 19.953 -9.977 1 96.94 91 THR A C 1
ATOM 708 O O . THR A 1 91 ? 9.469 20.516 -9.523 1 96.94 91 THR A O 1
ATOM 711 N N . ILE A 1 92 ? 11.211 19.094 -9.32 1 97.38 92 ILE A N 1
ATOM 712 C CA . ILE A 1 92 ? 10.953 18.844 -7.902 1 97.38 92 ILE A CA 1
ATOM 713 C C . ILE A 1 92 ? 11.016 20.172 -7.133 1 97.38 92 ILE A C 1
ATOM 715 O O . ILE A 1 92 ? 10.133 20.469 -6.324 1 97.38 92 ILE A O 1
ATOM 719 N N . GLN A 1 93 ? 12.031 20.938 -7.441 1 96.94 93 GLN A N 1
ATOM 720 C CA . GLN A 1 93 ? 12.203 22.219 -6.77 1 96.94 93 GLN A CA 1
ATOM 721 C C . GLN A 1 93 ? 11 23.125 -7.004 1 96.94 93 GLN A C 1
ATOM 723 O O . GLN A 1 93 ? 10.484 23.734 -6.066 1 96.94 93 GLN A O 1
ATOM 728 N N . GLU A 1 94 ? 10.578 23.203 -8.203 1 95.56 94 GLU A N 1
ATOM 729 C CA . GLU A 1 94 ? 9.438 24.031 -8.539 1 95.56 94 GLU A CA 1
ATOM 730 C C . GLU A 1 94 ? 8.18 23.578 -7.812 1 95.56 94 GLU A C 1
ATOM 732 O O . GLU A 1 94 ? 7.406 24.391 -7.309 1 95.56 94 GLU A O 1
ATOM 737 N N . LEU A 1 95 ? 8.023 22.281 -7.77 1 95.19 95 LEU A N 1
ATOM 738 C CA . LEU A 1 95 ? 6.875 21.719 -7.062 1 95.19 95 LEU A CA 1
ATOM 739 C C . LEU A 1 95 ? 6.879 22.141 -5.598 1 95.19 95 LEU A C 1
ATOM 741 O O . LEU A 1 95 ? 5.859 22.578 -5.066 1 95.19 95 LEU A O 1
ATOM 745 N N . VAL A 1 96 ? 7.988 21.969 -4.973 1 96.5 96 VAL A N 1
ATOM 746 C CA . VAL A 1 96 ? 8.102 22.266 -3.549 1 96.5 96 VAL A CA 1
ATOM 747 C C . VAL A 1 96 ? 7.941 23.766 -3.326 1 96.5 96 VAL A C 1
ATOM 749 O O . VAL A 1 96 ? 7.363 24.188 -2.32 1 96.5 96 VAL A O 1
ATOM 752 N N . GLU A 1 97 ? 8.352 24.547 -4.301 1 95.62 97 GLU A N 1
ATOM 753 C CA . GLU A 1 97 ? 8.188 26 -4.223 1 95.62 97 GLU A CA 1
ATOM 754 C C . GLU A 1 97 ? 6.707 26.391 -4.254 1 95.62 97 GLU A C 1
ATOM 756 O O . GLU A 1 97 ? 6.316 27.406 -3.668 1 95.62 97 GLU A O 1
ATOM 761 N N . PHE A 1 98 ? 5.93 25.609 -4.883 1 92.19 98 PHE A N 1
ATOM 762 C CA . PHE A 1 98 ? 4.492 25.844 -4.895 1 92.19 98 PHE A CA 1
ATOM 763 C C . PHE A 1 98 ? 3.928 25.828 -3.48 1 92.19 98 PHE A C 1
ATOM 765 O O . PHE A 1 98 ? 2.92 26.484 -3.203 1 92.19 98 PHE A O 1
ATOM 772 N N . GLY A 1 99 ? 4.57 25.094 -2.641 1 93.81 99 GLY A N 1
ATOM 773 C CA . GLY A 1 99 ? 4.148 25.062 -1.248 1 93.81 99 GLY A CA 1
ATOM 774 C C . GLY A 1 99 ? 4.211 26.438 -0.583 1 93.81 99 GLY A C 1
ATOM 775 O O . GLY A 1 99 ? 3.504 26.688 0.393 1 93.81 99 GLY A O 1
ATOM 776 N N . ARG A 1 100 ? 5.023 27.25 -1.169 1 94.75 100 ARG A N 1
ATOM 777 C CA . ARG A 1 100 ? 5.203 28.578 -0.573 1 94.75 100 ARG A CA 1
ATOM 778 C C . ARG A 1 100 ? 4.18 29.562 -1.118 1 94.75 100 ARG A C 1
ATOM 780 O O . ARG A 1 100 ? 4.109 30.703 -0.664 1 94.75 100 ARG A O 1
ATOM 787 N N . PHE A 1 101 ? 3.324 29.188 -1.958 1 89.44 101 PHE A N 1
ATOM 788 C CA . PHE A 1 101 ? 2.41 30.062 -2.668 1 89.44 101 PHE A CA 1
ATOM 789 C C . PHE A 1 101 ? 1.545 30.859 -1.689 1 89.44 101 PHE A C 1
ATOM 791 O O . PHE A 1 101 ? 1.352 32.062 -1.854 1 89.44 101 PHE A O 1
ATOM 798 N N . PRO A 1 102 ? 1.028 30.188 -0.719 1 87.5 102 PRO A N 1
ATOM 799 C CA . PRO A 1 102 ? 0.194 30.938 0.226 1 87.5 102 PRO A CA 1
ATOM 800 C C . PRO A 1 102 ? 0.946 32.094 0.898 1 87.5 102 PRO A C 1
ATOM 802 O O . PRO A 1 102 ? 0.334 33.062 1.297 1 87.5 102 PRO A O 1
ATOM 805 N N . HIS A 1 103 ? 2.219 32 1.005 1 87 103 HIS A N 1
ATOM 806 C CA . HIS A 1 103 ? 3.031 32.969 1.704 1 87 103 HIS A CA 1
ATOM 807 C C . HIS A 1 103 ? 3.643 33.969 0.729 1 87 103 HIS A C 1
ATOM 809 O O . HIS A 1 103 ? 3.736 35.188 1.032 1 87 103 HIS A O 1
ATOM 815 N N . SER A 1 104 ? 3.957 33.531 -0.394 1 84.12 104 SER A N 1
ATOM 816 C CA . SER A 1 104 ? 4.758 34.375 -1.301 1 84.12 104 SER A CA 1
ATOM 817 C C . SER A 1 104 ? 3.912 34.906 -2.455 1 84.12 104 SER A C 1
ATOM 819 O O . SER A 1 104 ? 4.301 35.844 -3.127 1 84.12 104 SER A O 1
ATOM 821 N N . LYS A 1 105 ? 2.828 34.281 -2.689 1 85.12 105 LYS A N 1
ATOM 822 C CA . LYS A 1 105 ? 1.958 34.625 -3.814 1 85.12 105 LYS A CA 1
ATOM 823 C C . LYS A 1 105 ? 2.736 34.625 -5.125 1 85.12 105 LYS A C 1
ATOM 825 O O . LYS A 1 105 ? 2.574 35.531 -5.938 1 85.12 105 LYS A O 1
ATOM 830 N N . GLY A 1 106 ? 3.721 33.594 -5.184 1 81.69 106 GLY A N 1
ATOM 831 C CA . GLY A 1 106 ? 4.445 33.438 -6.434 1 81.69 106 GLY A CA 1
ATOM 832 C C . GLY A 1 106 ? 5.805 34.125 -6.43 1 81.69 106 GLY A C 1
ATOM 833 O O . GLY A 1 106 ? 6.66 33.781 -7.258 1 81.69 106 GLY A O 1
ATOM 834 N N . TYR A 1 107 ? 6.062 35.125 -5.531 1 87.19 107 TYR A N 1
ATOM 835 C CA . TYR A 1 107 ? 7.352 35.812 -5.438 1 87.19 107 TYR A CA 1
ATOM 836 C C . TYR A 1 107 ? 8.211 35.188 -4.344 1 87.19 107 TYR A C 1
ATOM 838 O O . TYR A 1 107 ? 8.148 35.594 -3.186 1 87.19 107 TYR A O 1
ATOM 846 N N . ILE A 1 108 ? 8.969 34.344 -4.73 1 86.88 108 ILE A N 1
ATOM 847 C CA . ILE A 1 108 ? 9.789 33.562 -3.799 1 86.88 108 ILE A CA 1
ATOM 848 C C . ILE A 1 108 ? 10.914 34.438 -3.264 1 86.88 108 ILE A C 1
ATOM 850 O O . ILE A 1 108 ? 11.727 34.969 -4.035 1 86.88 108 ILE A O 1
ATOM 854 N N . ASN A 1 109 ? 11.008 34.688 -2.016 1 91.75 109 ASN A N 1
ATOM 855 C CA . ASN A 1 109 ? 12.078 35.438 -1.382 1 91.75 109 ASN A CA 1
ATOM 856 C C . ASN A 1 109 ? 13.125 34.531 -0.758 1 91.75 109 ASN A C 1
ATOM 858 O O . ASN A 1 109 ? 13.078 33.312 -0.949 1 91.75 109 ASN A O 1
ATOM 862 N N . ASN A 1 110 ? 14.078 35.125 -0.12 1 92.56 110 ASN A N 1
ATOM 863 C CA . ASN A 1 110 ? 15.195 34.344 0.428 1 92.56 110 ASN A CA 1
ATOM 864 C C . ASN A 1 110 ? 14.734 33.375 1.521 1 92.56 110 ASN A C 1
ATOM 866 O O . ASN A 1 110 ? 15.227 32.25 1.619 1 92.56 110 ASN A O 1
ATOM 870 N N . GLU A 1 111 ? 13.844 33.812 2.236 1 93.5 111 GLU A N 1
ATOM 871 C CA . GLU A 1 111 ? 13.305 32.969 3.293 1 93.5 111 GLU A CA 1
ATOM 872 C C . GLU A 1 111 ? 12.609 31.75 2.711 1 93.5 111 GLU A C 1
ATOM 874 O O . GLU A 1 111 ? 12.766 30.641 3.219 1 93.5 111 GLU A O 1
ATOM 879 N N . ASP A 1 112 ? 11.852 32 1.691 1 94.75 112 ASP A N 1
ATOM 880 C CA . ASP A 1 112 ? 11.164 30.906 1.014 1 94.75 112 ASP A CA 1
ATOM 881 C C . ASP A 1 112 ? 12.164 29.891 0.464 1 94.75 112 ASP A C 1
ATOM 883 O O . ASP A 1 112 ? 11.938 28.672 0.553 1 94.75 112 ASP A O 1
ATOM 887 N N . LYS A 1 113 ? 13.219 30.422 -0.045 1 95.06 113 LYS A N 1
ATOM 888 C CA . LYS A 1 113 ? 14.25 29.531 -0.599 1 95.06 113 LYS A CA 1
ATOM 889 C C . LYS A 1 113 ? 14.836 28.641 0.479 1 95.06 113 LYS A C 1
ATOM 891 O O . LYS A 1 113 ? 15.117 27.453 0.229 1 95.06 113 LYS A O 1
ATOM 896 N N . ILE A 1 114 ? 15.008 29.156 1.593 1 96 114 ILE A N 1
ATOM 897 C CA . ILE A 1 114 ? 15.562 28.406 2.711 1 96 114 ILE A CA 1
ATOM 898 C C . ILE A 1 114 ? 14.578 27.312 3.129 1 96 114 ILE A C 1
ATOM 900 O O . ILE A 1 114 ? 14.969 26.156 3.314 1 96 114 ILE A O 1
ATOM 904 N N . ILE A 1 115 ? 13.336 27.656 3.23 1 95.88 115 ILE A N 1
ATOM 905 C CA . ILE A 1 115 ? 12.297 26.734 3.639 1 95.88 115 ILE A CA 1
ATOM 906 C C . ILE A 1 115 ? 12.188 25.594 2.621 1 95.88 115 ILE A C 1
ATOM 908 O O . ILE A 1 115 ? 12.102 24.422 2.996 1 95.88 115 ILE A O 1
ATOM 912 N N . VAL A 1 116 ? 12.25 25.969 1.383 1 97 116 VAL A N 1
ATOM 913 C CA . VAL A 1 116 ? 12.172 25 0.3 1 97 116 VAL A CA 1
ATOM 914 C C . VAL A 1 116 ? 13.367 24.047 0.368 1 97 116 VAL A C 1
ATOM 916 O O . VAL A 1 116 ? 13.211 22.828 0.281 1 97 116 VAL A O 1
ATOM 919 N N . LYS A 1 117 ? 14.508 24.625 0.552 1 97.31 117 LYS A N 1
ATOM 920 C CA . LYS A 1 117 ? 15.719 23.812 0.659 1 97.31 117 LYS A CA 1
ATOM 921 C C . LYS A 1 117 ? 15.617 22.844 1.827 1 97.31 117 LYS A C 1
ATOM 923 O O . LYS A 1 117 ? 15.961 21.656 1.688 1 97.31 117 LYS A O 1
ATOM 928 N N . GLU A 1 118 ? 15.141 23.297 2.918 1 96.19 118 GLU A N 1
ATOM 929 C CA . GLU A 1 118 ? 14.992 22.453 4.105 1 96.19 118 GLU A CA 1
ATOM 930 C C . GLU A 1 118 ? 14.016 21.312 3.854 1 96.19 118 GLU A C 1
ATOM 932 O O . GLU A 1 118 ? 14.266 20.172 4.25 1 96.19 118 GLU A O 1
ATOM 937 N N . ALA A 1 119 ? 12.93 21.641 3.242 1 96.81 119 ALA A N 1
ATOM 938 C CA . ALA A 1 119 ? 11.93 20.625 2.928 1 96.81 119 ALA A CA 1
ATOM 939 C C . ALA A 1 119 ? 12.508 19.547 2.01 1 96.81 119 ALA A C 1
ATOM 941 O O . ALA A 1 119 ? 12.281 18.359 2.221 1 96.81 119 ALA A O 1
ATOM 942 N N . LEU A 1 120 ? 13.258 19.984 1.042 1 97.75 120 LEU A N 1
ATOM 943 C CA . LEU A 1 120 ? 13.891 19.062 0.108 1 97.75 120 LEU A CA 1
ATOM 944 C C . LEU A 1 120 ? 14.906 18.188 0.826 1 97.75 120 LEU A C 1
ATOM 946 O O . LEU A 1 120 ? 14.961 16.969 0.581 1 97.75 120 LEU A O 1
ATOM 950 N N . GLU A 1 121 ? 15.641 18.781 1.695 1 96.12 121 GLU A N 1
ATOM 951 C CA . GLU A 1 121 ? 16.625 18.031 2.469 1 96.12 121 GLU A CA 1
ATOM 952 C C . GLU A 1 121 ? 15.945 17.062 3.434 1 96.12 121 GLU A C 1
ATOM 954 O O . GLU A 1 121 ? 16.375 15.914 3.58 1 96.12 121 GLU A O 1
ATOM 959 N N . TYR A 1 122 ? 14.898 17.531 3.98 1 92.94 122 TYR A N 1
ATOM 960 C CA . TYR A 1 122 ? 14.148 16.734 4.941 1 92.94 122 TYR A CA 1
ATOM 961 C C . TYR A 1 122 ? 13.609 15.461 4.293 1 92.94 122 TYR A C 1
ATOM 963 O O . TYR A 1 122 ? 13.562 14.406 4.926 1 92.94 122 TYR A O 1
ATOM 971 N N . MET A 1 123 ? 13.227 15.547 3.016 1 94.44 123 MET A N 1
ATOM 972 C CA . MET A 1 123 ? 12.664 14.414 2.287 1 94.44 123 MET A CA 1
ATOM 973 C C . MET A 1 123 ? 13.711 13.758 1.401 1 94.44 123 MET A C 1
ATOM 975 O O . MET A 1 123 ? 13.383 12.953 0.528 1 94.44 123 MET A O 1
ATOM 979 N N . GLU A 1 124 ? 15 14.18 1.51 1 94.19 124 GLU A N 1
ATOM 980 C CA . GLU A 1 124 ? 16.156 13.602 0.814 1 94.19 124 GLU A CA 1
ATOM 981 C C . GLU A 1 124 ? 16 13.742 -0.699 1 94.19 124 GLU A C 1
ATOM 983 O O . GLU A 1 124 ? 16.219 12.781 -1.438 1 94.19 124 GLU A O 1
ATOM 988 N N . LEU A 1 125 ? 15.625 14.906 -1.102 1 96.75 125 LEU A N 1
ATOM 989 C CA . LEU A 1 125 ? 15.391 15.125 -2.525 1 96.75 125 LEU A CA 1
ATOM 990 C C . LEU A 1 125 ? 16.281 16.25 -3.055 1 96.75 125 LEU A C 1
ATOM 992 O O . LEU A 1 125 ? 16.25 16.547 -4.25 1 96.75 125 LEU A O 1
ATOM 996 N N . TYR A 1 126 ? 17.094 16.812 -2.191 1 97.5 126 TYR A N 1
ATOM 997 C CA . TYR A 1 126 ? 17.844 18 -2.57 1 97.5 126 TYR A CA 1
ATOM 998 C C . TYR A 1 126 ? 18.766 17.734 -3.752 1 97.5 126 TYR A C 1
ATOM 1000 O O . TYR A 1 126 ? 18.859 18.547 -4.672 1 97.5 126 TYR A O 1
ATOM 1008 N N . GLU A 1 127 ? 19.391 16.578 -3.828 1 96.62 127 GLU A N 1
ATOM 1009 C CA . GLU A 1 127 ? 20.375 16.25 -4.855 1 96.62 127 GLU A CA 1
ATOM 1010 C C . GLU A 1 127 ? 19.719 16.078 -6.219 1 96.62 127 GLU A C 1
ATOM 1012 O O . GLU A 1 127 ? 20.375 16.172 -7.254 1 96.62 127 GLU A O 1
ATOM 1017 N N . ILE A 1 128 ? 18.453 15.828 -6.215 1 96.69 128 ILE A N 1
ATOM 1018 C CA . ILE A 1 128 ? 17.766 15.586 -7.484 1 96.69 128 ILE A CA 1
ATOM 1019 C C . ILE A 1 128 ? 16.688 16.641 -7.699 1 96.69 128 ILE A C 1
ATOM 1021 O O . ILE A 1 128 ? 15.734 16.438 -8.453 1 96.69 128 ILE A O 1
ATOM 1025 N N . LYS A 1 129 ? 16.812 17.75 -7.113 1 97.44 129 LYS A N 1
ATOM 1026 C CA . LYS A 1 129 ? 15.789 18.781 -7.074 1 97.44 129 LYS A CA 1
ATOM 1027 C C . LYS A 1 129 ? 15.492 19.312 -8.469 1 97.44 129 LYS A C 1
ATOM 1029 O O . LYS A 1 129 ? 14.422 19.875 -8.719 1 97.44 129 LYS A O 1
ATOM 1034 N N . ASP A 1 130 ? 16.438 19.156 -9.414 1 97.31 130 ASP A N 1
ATOM 1035 C CA . ASP A 1 130 ? 16.297 19.734 -10.75 1 97.31 130 ASP A CA 1
ATOM 1036 C C . ASP A 1 130 ? 15.633 18.75 -11.711 1 97.31 130 ASP A C 1
ATOM 1038 O O . ASP A 1 130 ? 15.312 19.109 -12.844 1 97.31 130 ASP A O 1
ATOM 1042 N N . LYS A 1 131 ? 15.383 17.578 -11.25 1 96.19 131 LYS A N 1
ATOM 1043 C CA . LYS A 1 131 ? 14.688 16.594 -12.086 1 96.19 131 LYS A CA 1
ATOM 1044 C C . LYS A 1 131 ? 13.203 16.953 -12.227 1 96.19 131 LYS A C 1
ATOM 1046 O O . LYS A 1 131 ? 12.617 17.531 -11.32 1 96.19 131 LYS A O 1
ATOM 1051 N N . TYR A 1 132 ? 12.703 16.547 -13.344 1 95.56 132 TYR A N 1
ATOM 1052 C CA . TYR A 1 132 ? 11.273 16.734 -13.57 1 95.56 132 TYR A CA 1
ATOM 1053 C C . TYR A 1 132 ? 10.469 15.656 -12.852 1 95.56 132 TYR A C 1
ATOM 1055 O O . TYR A 1 132 ? 10.883 14.492 -12.781 1 95.56 132 TYR A O 1
ATOM 1063 N N . ILE A 1 133 ? 9.25 15.992 -12.359 1 93 133 ILE A N 1
ATOM 1064 C CA . ILE A 1 133 ? 8.461 15.102 -11.516 1 93 133 ILE A CA 1
ATOM 1065 C C . ILE A 1 133 ? 7.977 13.906 -12.336 1 93 133 ILE A C 1
ATOM 1067 O O . ILE A 1 133 ? 7.777 12.82 -11.789 1 93 133 ILE A O 1
ATOM 1071 N N . ASP A 1 134 ? 7.816 14.031 -13.633 1 90.31 134 ASP A N 1
ATOM 1072 C CA . ASP A 1 134 ? 7.348 12.938 -14.477 1 90.31 134 ASP A CA 1
ATOM 1073 C C . ASP A 1 134 ? 8.445 11.898 -14.688 1 90.31 134 ASP A C 1
ATOM 1075 O O . ASP A 1 134 ? 8.188 10.805 -15.195 1 90.31 134 ASP A O 1
ATOM 1079 N N . GLU A 1 135 ? 9.633 12.188 -14.195 1 90.12 135 GLU A N 1
ATOM 1080 C CA . GLU A 1 135 ? 10.766 11.273 -14.312 1 90.12 135 GLU A CA 1
ATOM 1081 C C . GLU A 1 135 ? 10.984 10.508 -13.016 1 90.12 135 GLU A C 1
ATOM 1083 O O . GLU A 1 135 ? 11.844 9.617 -12.945 1 90.12 135 GLU A O 1
ATOM 1088 N N . LEU A 1 136 ? 10.227 10.828 -12.125 1 90.31 136 LEU A N 1
ATOM 1089 C CA . LEU A 1 136 ? 10.453 10.289 -10.789 1 90.31 136 LEU A CA 1
ATOM 1090 C C . LEU A 1 136 ? 9.758 8.938 -10.617 1 90.31 136 LEU A C 1
ATOM 1092 O O . LEU A 1 136 ? 8.734 8.68 -11.258 1 90.31 136 LEU A O 1
ATOM 1096 N N . SER A 1 137 ? 10.398 8.094 -9.742 1 86.38 137 SER A N 1
ATOM 1097 C CA . SER A 1 137 ? 9.672 6.914 -9.273 1 86.38 137 SER A CA 1
ATOM 1098 C C . SER A 1 137 ? 8.469 7.301 -8.422 1 86.38 137 SER A C 1
ATOM 1100 O O . SER A 1 137 ? 8.375 8.438 -7.953 1 86.38 137 SER A O 1
ATOM 1102 N N . GLY A 1 138 ? 7.578 6.395 -8.266 1 86.62 138 GLY A N 1
ATOM 1103 C CA . GLY A 1 138 ? 6.422 6.652 -7.422 1 86.62 138 GLY A CA 1
ATOM 1104 C C . GLY A 1 138 ? 6.797 7.098 -6.02 1 86.62 138 GLY A C 1
ATOM 1105 O O . GLY A 1 138 ? 6.16 7.996 -5.461 1 86.62 138 GLY A O 1
ATOM 1106 N N . GLY A 1 139 ? 7.824 6.512 -5.453 1 90.06 139 GLY A N 1
ATOM 1107 C CA . GLY A 1 139 ? 8.289 6.887 -4.129 1 90.06 139 GLY A CA 1
ATOM 1108 C C . GLY A 1 139 ? 8.906 8.273 -4.082 1 90.06 139 GLY A C 1
ATOM 1109 O O . GLY A 1 139 ? 8.664 9.031 -3.137 1 90.06 139 GLY A O 1
ATOM 1110 N N . GLN A 1 140 ? 9.648 8.539 -5.105 1 91.44 140 GLN A N 1
ATOM 1111 C CA . GLN A 1 140 ? 10.242 9.859 -5.191 1 91.44 140 GLN A CA 1
ATOM 1112 C C . GLN A 1 140 ? 9.172 10.945 -5.332 1 91.44 140 GLN A C 1
ATOM 1114 O O . GLN A 1 140 ? 9.258 11.992 -4.695 1 91.44 140 GLN A O 1
ATOM 1119 N N . LEU A 1 141 ? 8.242 10.617 -6.121 1 92.75 141 LEU A N 1
ATOM 1120 C CA . LEU A 1 141 ? 7.156 11.562 -6.344 1 92.75 141 LEU A CA 1
ATOM 1121 C C . LEU A 1 141 ? 6.375 11.812 -5.055 1 92.75 141 LEU A C 1
ATOM 1123 O O . LEU A 1 141 ? 6.059 12.961 -4.727 1 92.75 141 LEU A O 1
ATOM 1127 N N . GLN A 1 142 ? 6.09 10.742 -4.363 1 93.06 142 GLN A N 1
ATOM 1128 C CA . GLN A 1 142 ? 5.379 10.867 -3.096 1 93.06 142 GLN A CA 1
ATOM 1129 C C . GLN A 1 142 ? 6.16 11.734 -2.113 1 93.06 142 GLN A C 1
ATOM 1131 O O . GLN A 1 142 ? 5.586 12.594 -1.444 1 93.06 142 GLN A O 1
ATOM 1136 N N . ARG A 1 143 ? 7.406 11.562 -2.027 1 95.12 143 ARG A N 1
ATOM 1137 C CA . ARG A 1 143 ? 8.25 12.359 -1.144 1 95.12 143 ARG A CA 1
ATOM 1138 C C . ARG A 1 143 ? 8.266 13.828 -1.574 1 95.12 143 ARG A C 1
ATOM 1140 O O . ARG A 1 143 ? 8.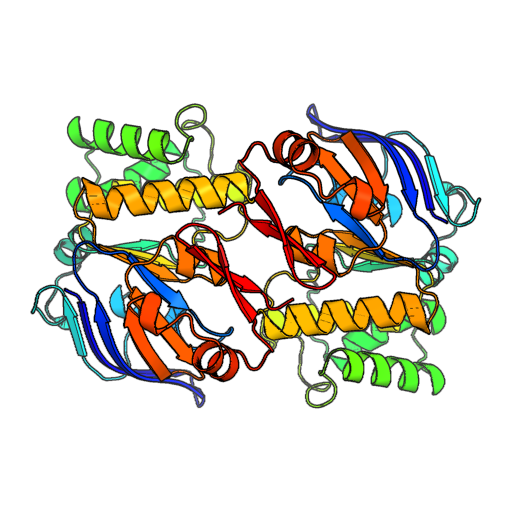32 14.727 -0.733 1 95.12 143 ARG A O 1
ATOM 1147 N N . ALA A 1 144 ? 8.25 14.016 -2.873 1 95.75 144 ALA A N 1
ATOM 1148 C CA . ALA A 1 144 ? 8.203 15.383 -3.385 1 95.75 144 ALA A CA 1
ATOM 1149 C C . ALA A 1 144 ? 6.918 16.094 -2.951 1 95.75 144 ALA A C 1
ATOM 1151 O O . ALA A 1 144 ? 6.945 17.25 -2.543 1 95.75 144 ALA A O 1
ATOM 1152 N N . TYR A 1 145 ? 5.859 15.391 -2.998 1 95.5 145 TYR A N 1
ATOM 1153 C CA . TYR A 1 145 ? 4.59 15.961 -2.566 1 95.5 145 TYR A CA 1
ATOM 1154 C C . TYR A 1 145 ? 4.609 16.266 -1.073 1 95.5 145 TYR A C 1
ATOM 1156 O O . TYR A 1 145 ? 4.086 17.297 -0.637 1 95.5 145 TYR A O 1
ATOM 1164 N N . ILE A 1 146 ? 5.152 15.367 -0.316 1 96.62 146 ILE A N 1
ATOM 1165 C CA . ILE A 1 146 ? 5.254 15.602 1.12 1 96.62 146 ILE A CA 1
ATOM 1166 C C . ILE A 1 146 ? 6.125 16.828 1.381 1 96.62 146 ILE A C 1
ATOM 1168 O O . ILE A 1 146 ? 5.793 17.672 2.219 1 96.62 146 ILE A O 1
ATOM 1172 N N . ALA A 1 147 ? 7.188 16.922 0.602 1 97 147 ALA A N 1
ATOM 1173 C CA . ALA A 1 147 ? 8.07 18.078 0.722 1 97 147 ALA A CA 1
ATOM 1174 C C . ALA A 1 147 ? 7.309 19.375 0.442 1 97 147 ALA A C 1
ATOM 1176 O O . ALA A 1 147 ? 7.508 20.375 1.131 1 97 147 ALA A O 1
ATOM 1177 N N . MET A 1 148 ? 6.516 19.344 -0.535 1 96.75 148 MET A N 1
ATOM 1178 C CA . MET A 1 148 ? 5.707 20.5 -0.879 1 96.75 148 MET A CA 1
ATOM 1179 C C . MET A 1 148 ? 4.809 20.906 0.286 1 96.75 148 MET A C 1
ATOM 1181 O O . MET A 1 148 ? 4.719 22.094 0.625 1 96.75 148 MET A O 1
ATOM 1185 N N . VAL A 1 149 ? 4.234 19.906 0.899 1 96.69 149 VAL A N 1
ATOM 1186 C CA . VAL A 1 149 ? 3.328 20.156 2.014 1 96.69 149 VAL A CA 1
ATOM 1187 C C . VAL A 1 149 ? 4.113 20.719 3.199 1 96.69 149 VAL A C 1
ATOM 1189 O O . VAL A 1 149 ? 3.662 21.656 3.863 1 96.69 149 VAL A O 1
ATOM 1192 N N . ILE A 1 150 ? 5.25 20.203 3.457 1 96.62 150 ILE A N 1
ATOM 1193 C CA . ILE A 1 150 ? 6.094 20.656 4.562 1 96.62 150 ILE A CA 1
ATOM 1194 C C . ILE A 1 150 ? 6.566 22.078 4.309 1 96.62 150 ILE A C 1
ATOM 1196 O O . ILE A 1 150 ? 6.613 22.906 5.234 1 96.62 150 ILE A O 1
ATOM 1200 N N . ALA A 1 151 ? 6.852 22.375 3.072 1 96.81 151 ALA A N 1
ATOM 1201 C CA . ALA A 1 151 ? 7.34 23.688 2.705 1 96.81 151 ALA A CA 1
ATOM 1202 C C . ALA A 1 151 ? 6.27 24.75 2.928 1 96.81 151 ALA A C 1
ATOM 1204 O O . ALA A 1 151 ? 6.582 25.938 3.09 1 96.81 151 ALA A O 1
ATOM 1205 N N . GLN A 1 152 ? 5.062 24.312 2.877 1 96.31 152 GLN A N 1
ATOM 1206 C CA . GLN A 1 152 ? 3.984 25.266 3.121 1 96.31 152 GLN A CA 1
ATOM 1207 C C . GLN A 1 152 ? 4.059 25.844 4.539 1 96.31 152 GLN A C 1
ATOM 1209 O O . GLN A 1 152 ? 3.545 26.922 4.805 1 96.31 152 GLN A O 1
ATOM 1214 N N . ASP A 1 153 ? 4.676 25.094 5.445 1 95.62 153 ASP A N 1
ATOM 1215 C CA . ASP A 1 153 ? 4.988 25.547 6.797 1 95.62 153 ASP A CA 1
ATOM 1216 C C . ASP A 1 153 ? 3.729 26 7.527 1 95.62 153 ASP A C 1
ATOM 1218 O O . ASP A 1 153 ? 3.676 27.109 8.055 1 95.62 153 ASP A O 1
ATOM 1222 N N . THR A 1 154 ? 2.781 25.125 7.574 1 97.31 154 THR A N 1
ATOM 1223 C CA . THR A 1 154 ? 1.521 25.438 8.242 1 97.31 154 THR A CA 1
ATOM 1224 C C . THR A 1 154 ? 1.488 24.828 9.641 1 97.31 154 THR A C 1
ATOM 1226 O O . THR A 1 154 ? 2.271 23.938 9.953 1 97.31 154 THR A O 1
ATOM 1229 N N . GLU A 1 155 ? 0.602 25.359 10.406 1 97.44 155 GLU A N 1
ATOM 1230 C CA . GLU A 1 155 ? 0.439 24.859 11.766 1 97.44 155 GLU A CA 1
ATOM 1231 C C . GLU A 1 155 ? -0.159 23.453 11.766 1 97.44 155 GLU A C 1
ATOM 1233 O O . GLU A 1 155 ? 0.232 22.609 12.57 1 97.44 155 GLU A O 1
ATOM 1238 N N . TYR A 1 156 ? -1.107 23.234 10.859 1 98.12 156 TYR A N 1
ATOM 1239 C CA . TYR A 1 156 ? -1.779 21.953 10.719 1 98.12 156 TYR A CA 1
ATOM 1240 C C . TYR A 1 156 ? -1.368 21.266 9.422 1 98.12 156 TYR A C 1
ATOM 1242 O O . TYR A 1 156 ? -1.453 21.859 8.344 1 98.12 156 TYR A O 1
ATOM 1250 N N . ILE A 1 157 ? -0.911 20.031 9.547 1 98.06 157 ILE A N 1
ATOM 1251 C CA . ILE A 1 157 ? -0.514 19.234 8.391 1 98.06 157 ILE A CA 1
ATOM 1252 C C . ILE A 1 157 ? -1.392 17.984 8.297 1 98.06 157 ILE A C 1
ATOM 1254 O O . ILE A 1 157 ? -1.403 17.156 9.211 1 98.06 157 ILE A O 1
ATOM 1258 N N . LEU A 1 158 ? -2.176 17.891 7.211 1 98.06 158 LEU A N 1
ATOM 1259 C CA . LEU A 1 158 ? -3.035 16.734 6.945 1 98.06 158 LEU A CA 1
ATOM 1260 C C . LEU A 1 158 ? -2.443 15.859 5.852 1 98.06 158 LEU A C 1
ATOM 1262 O O . LEU A 1 158 ? -2.189 16.328 4.738 1 98.06 158 LEU A O 1
ATOM 1266 N N . LEU A 1 159 ? -2.227 14.609 6.168 1 97.88 159 LEU A N 1
ATOM 1267 C CA . LEU A 1 159 ? -1.601 13.695 5.223 1 97.88 159 LEU A CA 1
ATOM 1268 C C . LEU A 1 159 ? -2.484 12.477 4.977 1 97.88 159 LEU A C 1
ATOM 1270 O O . LEU A 1 159 ? -2.707 11.672 5.887 1 97.88 159 LEU A O 1
ATOM 1274 N N . ASP A 1 160 ? -2.957 12.398 3.781 1 96.44 160 ASP A N 1
ATOM 1275 C CA . ASP A 1 160 ? -3.787 11.258 3.412 1 96.44 160 ASP A CA 1
ATOM 1276 C C . ASP A 1 160 ? -2.949 10.148 2.777 1 96.44 160 ASP A C 1
ATOM 1278 O O . ASP A 1 160 ? -2.656 10.195 1.58 1 96.44 160 ASP A O 1
ATOM 1282 N N . GLU A 1 161 ? -2.602 9.156 3.598 1 94.06 161 GLU A N 1
ATOM 1283 C CA . GLU A 1 161 ? -1.832 7.973 3.219 1 94.06 161 GLU A CA 1
ATOM 1284 C C . GLU A 1 161 ? -0.481 8.359 2.623 1 94.06 161 GLU A C 1
ATOM 1286 O O . GLU A 1 161 ? -0.134 7.926 1.523 1 94.06 161 GLU A O 1
ATOM 1291 N N . PRO A 1 162 ? 0.331 9.023 3.377 1 95.75 162 PRO A N 1
ATOM 1292 C CA . PRO A 1 162 ? 1.61 9.531 2.875 1 95.75 162 PRO A CA 1
ATOM 1293 C C . PRO A 1 162 ? 2.615 8.414 2.588 1 95.75 162 PRO A C 1
ATOM 1295 O O . PRO A 1 162 ? 3.582 8.625 1.852 1 95.75 162 PRO A O 1
ATOM 1298 N N . LEU A 1 163 ? 2.346 7.262 3.117 1 94.31 163 LEU A N 1
ATOM 1299 C CA . LEU A 1 163 ? 3.35 6.207 3.023 1 94.31 163 LEU A CA 1
ATOM 1300 C C . LEU A 1 163 ? 3.08 5.305 1.826 1 94.31 163 LEU A C 1
ATOM 1302 O O . LEU A 1 163 ? 3.82 4.348 1.585 1 94.31 163 LEU A O 1
ATOM 1306 N N . ASN A 1 164 ? 2.082 5.652 1.059 1 88.25 164 ASN A N 1
ATOM 1307 C CA . ASN A 1 164 ? 1.778 4.863 -0.133 1 88.25 164 ASN A CA 1
ATOM 1308 C C . ASN A 1 164 ? 2.936 4.887 -1.128 1 88.25 164 ASN A C 1
ATOM 1310 O O . ASN A 1 164 ? 3.561 5.926 -1.337 1 88.25 164 ASN A O 1
ATOM 1314 N N . ASN A 1 165 ? 3.262 3.717 -1.696 1 84.06 165 ASN A N 1
ATOM 1315 C CA . ASN A 1 165 ? 4.266 3.535 -2.738 1 84.06 165 ASN A CA 1
ATOM 1316 C C . ASN A 1 165 ? 5.684 3.674 -2.184 1 84.06 165 ASN A C 1
ATOM 1318 O O . ASN A 1 165 ? 6.648 3.75 -2.947 1 84.06 165 ASN A O 1
ATOM 1322 N N . LEU A 1 166 ? 5.77 3.803 -0.914 1 89.88 166 LEU A N 1
ATOM 1323 C CA . LEU A 1 166 ? 7.09 3.896 -0.298 1 89.88 166 LEU A CA 1
ATOM 1324 C C . LEU A 1 166 ? 7.551 2.535 0.208 1 89.88 166 LEU A C 1
ATOM 1326 O O . LEU A 1 166 ? 6.727 1.681 0.545 1 89.88 166 LEU A O 1
ATOM 1330 N N . ASP A 1 167 ? 8.883 2.355 0.157 1 90.19 167 ASP A N 1
ATOM 1331 C CA . ASP A 1 167 ? 9.422 1.157 0.792 1 90.19 167 ASP A CA 1
ATOM 1332 C C . ASP A 1 167 ? 9.578 1.355 2.297 1 90.19 167 ASP A C 1
ATOM 1334 O O . ASP A 1 167 ? 9.234 2.416 2.828 1 90.19 167 ASP A O 1
ATOM 1338 N N . MET A 1 168 ? 10.062 0.381 2.957 1 92.62 168 MET A N 1
ATOM 1339 C CA . MET A 1 168 ? 10.125 0.358 4.418 1 92.62 168 MET A CA 1
ATOM 1340 C C . MET A 1 168 ? 11.047 1.456 4.938 1 92.62 168 MET A C 1
ATOM 1342 O O . MET A 1 168 ? 10.688 2.188 5.859 1 92.62 168 MET A O 1
ATOM 1346 N N . LYS A 1 169 ? 12.164 1.608 4.336 1 93.62 169 LYS A N 1
ATOM 1347 C CA . LYS A 1 169 ? 13.148 2.58 4.789 1 93.62 169 LYS A CA 1
ATOM 1348 C C . LYS A 1 169 ? 12.602 4 4.727 1 93.62 169 LYS A C 1
ATOM 1350 O O . LYS A 1 169 ? 12.656 4.738 5.711 1 93.62 169 LYS A O 1
ATOM 1355 N N . HIS A 1 170 ? 12.023 4.34 3.658 1 93.06 170 HIS A N 1
ATOM 1356 C CA . HIS A 1 170 ? 11.484 5.688 3.498 1 93.06 170 HIS A CA 1
ATOM 1357 C C . HIS A 1 170 ? 10.281 5.914 4.406 1 93.06 170 HIS A C 1
ATOM 1359 O O . HIS A 1 170 ? 10.086 7.02 4.922 1 93.06 170 HIS A O 1
ATOM 1365 N N . SER A 1 171 ? 9.469 4.879 4.555 1 95.56 171 SER A N 1
ATOM 1366 C CA . SER A 1 171 ? 8.32 5 5.449 1 95.56 171 SER A CA 1
ATOM 1367 C C . SER A 1 171 ? 8.758 5.324 6.871 1 95.56 171 SER A C 1
ATOM 1369 O O . SER A 1 171 ? 8.227 6.242 7.496 1 95.56 171 SER A O 1
ATOM 1371 N N . VAL A 1 172 ? 9.75 4.621 7.328 1 96 172 VAL A N 1
ATOM 1372 C CA . VAL A 1 172 ? 10.266 4.836 8.672 1 96 172 VAL A CA 1
ATOM 1373 C C . VAL A 1 172 ? 10.844 6.246 8.789 1 96 172 VAL A C 1
ATOM 1375 O O . VAL A 1 172 ? 10.539 6.973 9.734 1 96 172 VAL A O 1
ATOM 1378 N N . ASN A 1 173 ? 11.609 6.621 7.809 1 95.06 173 ASN A N 1
ATOM 1379 C CA . ASN A 1 173 ? 12.266 7.93 7.828 1 95.06 173 ASN A CA 1
ATOM 1380 C C . ASN A 1 173 ? 11.242 9.062 7.832 1 95.06 173 ASN A C 1
ATOM 1382 O O . ASN A 1 173 ? 11.398 10.039 8.57 1 95.06 173 ASN A O 1
ATOM 1386 N N . ILE A 1 174 ? 10.25 8.891 7.039 1 96.06 174 ILE A N 1
ATOM 1387 C CA . ILE A 1 174 ? 9.219 9.922 6.945 1 96.06 174 ILE A CA 1
ATOM 1388 C C . ILE A 1 174 ? 8.484 10.039 8.273 1 96.06 174 ILE A C 1
ATOM 1390 O O . ILE A 1 174 ? 8.281 11.148 8.781 1 96.06 174 ILE A O 1
ATOM 1394 N N . MET A 1 175 ? 8.125 8.938 8.875 1 97.44 175 MET A N 1
ATOM 1395 C CA . MET A 1 175 ? 7.387 8.984 10.141 1 97.44 175 MET A CA 1
ATOM 1396 C C . MET A 1 175 ? 8.234 9.594 11.242 1 97.44 175 MET A C 1
ATOM 1398 O O . MET A 1 175 ? 7.734 10.367 12.062 1 97.44 175 MET A O 1
ATOM 1402 N N . LYS A 1 176 ? 9.492 9.289 11.242 1 96.81 176 LYS A N 1
ATOM 1403 C CA . LYS A 1 176 ? 10.398 9.898 12.211 1 96.81 176 LYS A CA 1
ATOM 1404 C C . LYS A 1 176 ? 10.461 11.414 12.039 1 96.81 176 LYS A C 1
ATOM 1406 O O . LYS A 1 176 ? 10.43 12.156 13.016 1 96.81 176 LYS A O 1
ATOM 1411 N N . ARG A 1 177 ? 10.531 11.734 10.852 1 95.5 177 ARG A N 1
ATOM 1412 C CA . ARG A 1 177 ? 10.617 13.164 10.555 1 95.5 177 ARG A CA 1
ATOM 1413 C C . ARG A 1 177 ? 9.328 13.883 10.93 1 95.5 177 ARG A C 1
ATOM 1415 O O . ARG A 1 177 ? 9.367 14.992 11.469 1 95.5 177 ARG A O 1
ATOM 1422 N N . LEU A 1 178 ? 8.211 13.289 10.648 1 97.12 178 LEU A N 1
ATOM 1423 C CA . LEU A 1 178 ? 6.938 13.883 11.031 1 97.12 178 LEU A CA 1
ATOM 1424 C C . LEU A 1 178 ? 6.828 14 12.547 1 97.12 178 LEU A C 1
ATOM 1426 O O . LEU A 1 178 ? 6.316 15 13.062 1 97.12 178 LEU A O 1
ATOM 1430 N N . LYS A 1 179 ? 7.289 13.031 13.227 1 97.56 179 LYS A N 1
ATOM 1431 C CA . LYS A 1 179 ? 7.305 13.086 14.688 1 97.56 179 LYS A CA 1
ATOM 1432 C C . LYS A 1 179 ? 8.141 14.266 15.18 1 97.56 179 LYS A C 1
ATOM 1434 O O . LYS A 1 179 ? 7.727 14.984 16.094 1 97.56 179 LYS A O 1
ATOM 1439 N N . ASN A 1 180 ? 9.25 14.422 14.562 1 96.56 180 ASN A N 1
ATOM 1440 C CA . ASN A 1 180 ? 10.117 15.547 14.922 1 96.56 180 ASN A CA 1
ATOM 1441 C C . ASN A 1 180 ? 9.43 16.891 14.664 1 96.56 180 ASN A C 1
ATOM 1443 O O . ASN A 1 180 ? 9.586 17.828 15.445 1 96.56 180 ASN A O 1
ATOM 1447 N N . LEU A 1 181 ? 8.727 16.953 13.586 1 95.94 181 LEU A N 1
ATOM 1448 C CA . LEU A 1 181 ? 8.008 18.188 13.266 1 95.94 181 LEU A CA 1
ATOM 1449 C C . LEU A 1 181 ? 6.992 18.516 14.352 1 95.94 181 LEU A C 1
ATOM 1451 O O . LEU A 1 181 ? 6.855 19.672 14.75 1 95.94 181 LEU A O 1
ATOM 1455 N N . ALA A 1 182 ? 6.297 17.531 14.82 1 97.38 182 ALA A N 1
ATOM 1456 C CA . ALA A 1 182 ? 5.301 17.734 15.867 1 97.38 182 ALA A CA 1
ATOM 1457 C C . ALA A 1 182 ? 5.961 18.109 17.188 1 97.38 182 ALA A C 1
ATOM 1459 O O . ALA A 1 182 ? 5.539 19.062 17.844 1 97.38 182 ALA A O 1
ATOM 1460 N N . GLU A 1 183 ? 7.023 17.484 17.516 1 96.69 183 GLU A N 1
ATOM 1461 C CA . GLU A 1 183 ? 7.645 17.625 18.828 1 96.69 183 GLU A CA 1
ATOM 1462 C C . GLU A 1 183 ? 8.539 18.859 18.891 1 96.69 183 GLU A C 1
ATOM 1464 O O . GLU A 1 183 ? 8.555 19.578 19.891 1 96.69 183 GLU A O 1
ATOM 1469 N N . GLU A 1 184 ? 9.234 19.094 17.812 1 95.44 184 GLU A N 1
ATOM 1470 C CA . GLU A 1 184 ? 10.266 20.125 17.844 1 95.44 184 GLU A CA 1
ATOM 1471 C C . GLU A 1 184 ? 9.766 21.438 17.219 1 95.44 184 GLU A C 1
ATOM 1473 O O . GLU A 1 184 ? 10.234 22.516 17.562 1 95.44 184 GLU A O 1
ATOM 1478 N N . LYS A 1 185 ? 8.852 21.328 16.312 1 95.5 185 LYS A N 1
ATOM 1479 C CA . LYS A 1 185 ? 8.414 22.516 15.602 1 95.5 185 LYS A CA 1
ATOM 1480 C C . LYS A 1 185 ? 6.957 22.844 15.914 1 95.5 185 LYS A C 1
ATOM 1482 O O . LYS A 1 185 ? 6.352 23.703 15.273 1 95.5 185 LYS A O 1
ATOM 1487 N N . ASP A 1 186 ? 6.363 22.125 16.828 1 96.94 186 ASP A N 1
ATOM 1488 C CA . ASP A 1 186 ? 5.023 22.375 17.359 1 96.94 186 ASP A CA 1
ATOM 1489 C C . ASP A 1 186 ? 3.969 22.266 16.266 1 96.94 186 ASP A C 1
ATOM 1491 O O . ASP A 1 186 ? 3.006 23.031 16.234 1 96.94 186 ASP A O 1
ATOM 1495 N N . LYS A 1 187 ? 4.219 21.438 15.297 1 97.81 187 LYS A N 1
ATOM 1496 C CA . LYS A 1 187 ? 3.227 21.188 14.258 1 97.81 187 LYS A CA 1
ATOM 1497 C C . LYS A 1 187 ? 2.152 20.219 14.742 1 97.81 187 LYS A C 1
ATOM 1499 O O . LYS A 1 187 ? 2.42 19.359 15.578 1 97.81 187 LYS A O 1
ATOM 1504 N N . THR A 1 188 ? 0.94 20.438 14.273 1 98.56 188 THR A N 1
ATOM 1505 C CA . THR A 1 188 ? -0.164 19.516 14.492 1 98.56 188 THR A CA 1
ATOM 1506 C C . THR A 1 188 ? -0.399 18.641 13.258 1 98.56 188 THR A C 1
ATOM 1508 O O . THR A 1 188 ? -0.712 19.156 12.188 1 98.56 188 THR A O 1
ATOM 1511 N N . ILE A 1 189 ? -0.272 17.328 13.43 1 98.56 189 ILE A N 1
ATOM 1512 C CA . ILE A 1 189 ? -0.284 16.453 12.258 1 98.56 189 ILE A CA 1
ATOM 1513 C C . ILE A 1 189 ? -1.448 15.477 12.359 1 98.56 189 ILE A C 1
ATOM 1515 O O . ILE A 1 189 ? -1.643 14.836 13.391 1 98.56 189 ILE A O 1
ATOM 1519 N N . ILE A 1 190 ? -2.254 15.43 11.344 1 98.62 190 ILE A N 1
ATOM 1520 C CA . ILE A 1 190 ? -3.285 14.414 11.148 1 98.62 190 ILE A CA 1
ATOM 1521 C C . ILE A 1 190 ? -2.908 13.516 9.977 1 98.62 190 ILE A C 1
ATOM 1523 O O . ILE A 1 190 ? -2.701 14 8.859 1 98.62 190 ILE A O 1
ATOM 1527 N N . ILE A 1 191 ? -2.846 12.234 10.234 1 98.19 191 ILE A N 1
ATOM 1528 C CA . ILE A 1 191 ? -2.318 11.344 9.203 1 98.19 191 ILE A CA 1
ATOM 1529 C C . ILE A 1 191 ? -3.201 10.102 9.086 1 98.19 191 ILE A C 1
ATOM 1531 O O . ILE A 1 191 ? -3.6 9.523 10.102 1 98.19 191 ILE A O 1
ATOM 1535 N N . VAL A 1 192 ? -3.59 9.836 7.891 1 97.31 192 VAL A N 1
ATOM 1536 C CA . VAL A 1 192 ? -4.293 8.586 7.633 1 97.31 192 VAL A CA 1
ATOM 1537 C C . VAL A 1 192 ? -3.283 7.465 7.402 1 97.31 192 VAL A C 1
ATOM 1539 O O . VAL A 1 192 ? -2.428 7.562 6.523 1 97.31 192 VAL A O 1
ATOM 1542 N N . LEU A 1 193 ? -3.373 6.391 8.219 1 95.94 193 LEU A N 1
ATOM 1543 C CA . LEU A 1 193 ? -2.457 5.262 8.102 1 95.94 193 LEU A CA 1
ATOM 1544 C C . LEU A 1 193 ? -3.227 3.949 7.969 1 95.94 193 LEU A C 1
ATOM 1546 O O . LEU A 1 193 ? -4.266 3.77 8.602 1 95.94 193 LEU A O 1
ATOM 1550 N N . HIS A 1 194 ? -2.645 3.094 7.211 1 90.81 194 HIS A N 1
ATOM 1551 C CA . HIS A 1 194 ? -3.209 1.752 7.105 1 90.81 194 HIS A CA 1
ATOM 1552 C C . HIS A 1 194 ? -2.459 0.768 7.996 1 90.81 194 HIS A C 1
ATOM 1554 O O . HIS A 1 194 ? -2.99 -0.291 8.344 1 90.81 194 HIS A O 1
ATOM 1560 N N . ASP A 1 195 ? -1.245 1.051 8.344 1 92.75 195 ASP A N 1
ATOM 1561 C CA . ASP A 1 195 ? -0.431 0.177 9.18 1 92.75 195 ASP A CA 1
ATOM 1562 C C . ASP A 1 195 ? -0.585 0.533 10.656 1 92.75 195 ASP A C 1
ATOM 1564 O O . ASP A 1 195 ? -0.096 1.572 11.109 1 92.75 195 ASP A O 1
ATOM 1568 N N . ILE A 1 196 ? -1.123 -0.365 11.32 1 95.69 196 ILE A N 1
ATOM 1569 C CA . ILE A 1 196 ? -1.466 -0.118 12.711 1 95.69 196 ILE A CA 1
ATOM 1570 C C . ILE A 1 196 ? -0.191 0.033 13.539 1 95.69 196 ILE A C 1
ATOM 1572 O O . ILE A 1 196 ? -0.172 0.759 14.539 1 95.69 196 ILE A O 1
ATOM 1576 N N . ASN A 1 197 ? 0.87 -0.581 13.211 1 95.56 197 ASN A N 1
ATOM 1577 C CA . ASN A 1 197 ? 2.096 -0.519 14 1 95.56 197 ASN A CA 1
ATOM 1578 C C . ASN A 1 197 ? 2.805 0.823 13.828 1 95.56 197 ASN A C 1
ATOM 1580 O O . ASN A 1 197 ? 3.438 1.318 14.766 1 95.56 197 ASN A O 1
ATOM 1584 N N . PHE A 1 198 ? 2.668 1.398 12.68 1 96.75 198 PHE A N 1
ATOM 1585 C CA . PHE A 1 198 ? 3.143 2.768 12.531 1 96.75 198 PHE A CA 1
ATOM 1586 C C . PHE A 1 198 ? 2.336 3.721 13.406 1 96.75 198 PHE A C 1
ATOM 1588 O O . PHE A 1 198 ? 2.898 4.617 14.039 1 96.75 198 PHE A O 1
ATOM 1595 N N . ALA A 1 199 ? 1.064 3.51 13.375 1 97.5 199 ALA A N 1
ATOM 1596 C CA . ALA A 1 199 ? 0.214 4.332 14.234 1 97.5 199 ALA A CA 1
ATOM 1597 C C . ALA A 1 199 ? 0.572 4.148 15.703 1 97.5 199 ALA A C 1
ATOM 1599 O O . ALA A 1 199 ? 0.703 5.121 16.438 1 97.5 199 ALA A O 1
ATOM 1600 N N . SER A 1 200 ? 0.729 2.959 16.062 1 96.94 200 SER A N 1
ATOM 1601 C CA . SER A 1 200 ? 1.05 2.621 17.453 1 96.94 200 SER A CA 1
ATOM 1602 C C . SER A 1 200 ? 2.373 3.246 17.875 1 96.94 200 SER A C 1
ATOM 1604 O O . SER A 1 200 ? 2.506 3.717 19.016 1 96.94 200 SER A O 1
ATOM 1606 N N . LYS A 1 201 ? 3.291 3.268 17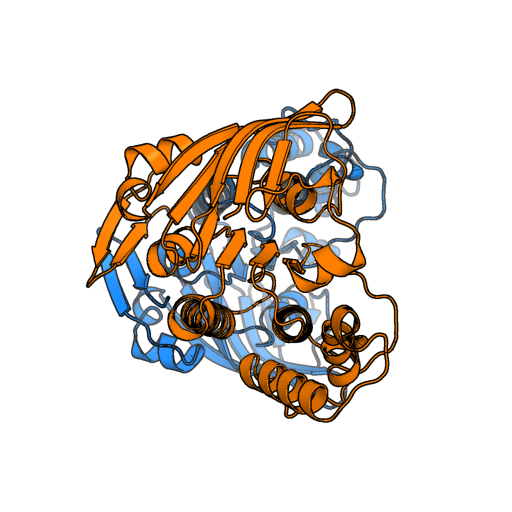.016 1 96.62 201 LYS A N 1
ATOM 1607 C CA . LYS A 1 201 ? 4.641 3.709 17.375 1 96.62 201 LYS A CA 1
ATOM 1608 C C . LYS A 1 201 ? 4.734 5.23 17.375 1 96.62 201 LYS A C 1
ATOM 1610 O O . LYS A 1 201 ? 5.367 5.816 18.25 1 96.62 201 LYS A O 1
ATOM 1615 N N . TYR A 1 202 ? 4.078 5.852 16.438 1 97.56 202 TYR A N 1
ATOM 1616 C CA . TYR A 1 202 ? 4.453 7.238 16.172 1 97.56 202 TYR A CA 1
ATOM 1617 C C . TYR A 1 202 ? 3.338 8.188 16.594 1 97.56 202 TYR A C 1
ATOM 1619 O O . TYR A 1 202 ? 3.564 9.391 16.75 1 97.56 202 TYR A O 1
ATOM 1627 N N . SER A 1 203 ? 2.166 7.699 16.781 1 97.88 203 SER A N 1
ATOM 1628 C CA . SER A 1 203 ? 1.045 8.594 17.047 1 97.88 203 SER A CA 1
ATOM 1629 C C . SER A 1 203 ? 0.918 8.891 18.547 1 97.88 203 SER A C 1
ATOM 1631 O O . SER A 1 203 ? 1.274 8.062 19.375 1 97.88 203 SER A O 1
ATOM 1633 N N . ASP A 1 204 ? 0.433 10.039 18.859 1 98.19 204 ASP A N 1
ATOM 1634 C CA . ASP A 1 204 ? 0.008 10.375 20.219 1 98.19 204 ASP A CA 1
ATOM 1635 C C . ASP A 1 204 ? -1.438 9.945 20.469 1 98.19 204 ASP A C 1
ATOM 1637 O O . ASP A 1 204 ? -1.747 9.344 21.5 1 98.19 204 ASP A O 1
ATOM 1641 N N . ASN A 1 205 ? -2.244 10.305 19.531 1 98.56 205 ASN A N 1
ATOM 1642 C CA . ASN A 1 205 ? -3.658 9.938 19.547 1 98.56 205 ASN A CA 1
ATOM 1643 C C . ASN A 1 205 ? -4.047 9.148 18.312 1 98.56 205 ASN A C 1
ATOM 1645 O O . ASN A 1 205 ? -3.426 9.289 17.25 1 98.56 205 ASN A O 1
ATOM 1649 N N . ILE A 1 206 ? -5.047 8.336 18.453 1 98.62 206 ILE A N 1
ATOM 1650 C CA . ILE A 1 206 ? -5.547 7.527 17.344 1 98.62 206 ILE A CA 1
ATOM 1651 C C . ILE A 1 206 ? -7.07 7.594 17.297 1 98.62 206 ILE A C 1
ATOM 1653 O O . ILE A 1 206 ? -7.73 7.523 18.344 1 98.62 206 ILE A O 1
ATOM 1657 N N . ILE A 1 207 ? -7.574 7.832 16.156 1 98.69 207 ILE A N 1
ATOM 1658 C CA . ILE A 1 207 ? -9.008 7.777 15.891 1 98.69 207 ILE A CA 1
ATOM 1659 C C . ILE A 1 207 ? -9.32 6.602 14.969 1 98.69 207 ILE A C 1
ATOM 1661 O O . ILE A 1 207 ? -8.734 6.484 13.891 1 98.69 207 ILE A O 1
ATOM 1665 N N . ILE A 1 208 ? -10.219 5.746 15.375 1 98.44 208 ILE A N 1
ATOM 1666 C CA . ILE A 1 208 ? -10.609 4.613 14.539 1 98.44 208 ILE A CA 1
ATOM 1667 C C . ILE A 1 208 ? -11.961 4.902 13.891 1 98.44 208 ILE A C 1
ATOM 1669 O O . ILE A 1 208 ? -12.93 5.238 14.57 1 98.44 208 ILE A O 1
ATOM 1673 N N . PHE A 1 209 ? -11.945 4.77 12.633 1 97.81 209 PHE A N 1
ATOM 1674 C CA . PHE A 1 209 ? -13.164 4.891 11.844 1 97.81 209 PHE A CA 1
ATOM 1675 C C . PHE A 1 209 ? -13.695 3.518 11.445 1 97.81 209 PHE A C 1
ATOM 1677 O O . PHE A 1 209 ? -12.914 2.615 11.133 1 97.81 209 PHE A O 1
ATOM 1684 N N . LYS A 1 210 ? -14.961 3.379 11.492 1 96.44 210 LYS A N 1
ATOM 1685 C CA . LYS A 1 210 ? -15.641 2.184 10.992 1 96.44 210 LYS A CA 1
ATOM 1686 C C . LYS A 1 210 ? -17.016 2.525 10.445 1 96.44 210 LYS A C 1
ATOM 1688 O O . LYS A 1 210 ? -17.844 3.137 11.133 1 96.44 210 LYS A O 1
ATOM 1693 N N . GLU A 1 211 ? -17.234 2.209 9.156 1 94.75 211 GLU A N 1
ATOM 1694 C CA . GLU A 1 211 ? -18.531 2.383 8.492 1 94.75 211 GLU A CA 1
ATOM 1695 C C . GLU A 1 211 ? -19 3.83 8.57 1 94.75 211 GLU A C 1
ATOM 1697 O O . GLU A 1 211 ? -20.156 4.094 8.898 1 94.75 211 GLU A O 1
ATOM 1702 N N . GLY A 1 212 ? -18.062 4.684 8.445 1 96.75 212 GLY A N 1
ATOM 1703 C CA . GLY A 1 212 ? -18.406 6.094 8.336 1 96.75 212 GLY A CA 1
ATOM 1704 C C . GLY A 1 212 ? -18.547 6.773 9.688 1 96.75 212 GLY A C 1
ATOM 1705 O O . GLY A 1 212 ? -18.969 7.926 9.766 1 96.75 212 GLY A O 1
ATOM 1706 N N . GLU A 1 213 ? -18.234 6.066 10.75 1 97.94 213 GLU A N 1
ATOM 1707 C CA . GLU A 1 213 ? -18.359 6.594 12.102 1 97.94 213 GLU A CA 1
ATOM 1708 C C . GLU A 1 213 ? -17.047 6.496 12.867 1 97.94 213 GLU A C 1
ATOM 1710 O O . GLU A 1 213 ? -16.141 5.77 12.453 1 97.94 213 GLU A O 1
ATOM 1715 N N . VAL A 1 214 ? -16.969 7.273 13.898 1 97.94 214 VAL A N 1
ATOM 1716 C CA . VAL A 1 214 ? -15.836 7.188 14.805 1 97.94 214 VAL A CA 1
ATOM 1717 C C . VAL A 1 214 ? -16.156 6.234 15.953 1 97.94 214 VAL A C 1
ATOM 1719 O O . VAL A 1 214 ? -17.156 6.422 16.672 1 97.94 214 VAL A O 1
ATOM 1722 N N . ILE A 1 215 ? -15.289 5.254 16.141 1 96.38 215 ILE A N 1
ATOM 1723 C CA . ILE A 1 215 ? -15.531 4.258 17.172 1 96.38 215 ILE A CA 1
ATOM 1724 C C . ILE A 1 215 ? -14.805 4.66 18.453 1 96.38 215 ILE A C 1
ATOM 1726 O O . ILE A 1 215 ? -15.25 4.344 19.562 1 96.38 215 ILE A O 1
ATOM 1730 N N . ILE A 1 216 ? -13.711 5.266 18.281 1 97.69 216 ILE A N 1
ATOM 1731 C CA . ILE A 1 216 ? -12.914 5.652 19.438 1 97.69 216 ILE A CA 1
ATOM 1732 C C . ILE A 1 216 ? -11.945 6.773 19.047 1 97.69 216 ILE A C 1
ATOM 1734 O O . ILE A 1 216 ? -11.477 6.82 17.906 1 97.69 216 ILE A O 1
ATOM 1738 N N . ASN A 1 217 ? -11.734 7.691 19.844 1 97.81 217 ASN A N 1
ATOM 1739 C CA . ASN A 1 217 ? -10.766 8.773 19.781 1 97.81 217 ASN A CA 1
ATOM 1740 C C . ASN A 1 217 ? -10.039 8.969 21.109 1 97.81 217 ASN A C 1
ATOM 1742 O O . ASN A 1 217 ? -10.562 9.633 22.016 1 97.81 217 ASN A O 1
ATOM 1746 N N . GLU A 1 218 ? -8.906 8.367 21.25 1 98.31 218 GLU A N 1
ATOM 1747 C CA . GLU A 1 218 ? -8.164 8.352 22.516 1 98.31 218 GLU A CA 1
ATOM 1748 C C . GLU A 1 218 ? -6.66 8.312 22.266 1 98.31 218 GLU A C 1
ATOM 1750 O O . GLU A 1 218 ? -6.215 8.305 21.109 1 98.31 218 GLU A O 1
ATOM 1755 N N . THR A 1 219 ? -5.891 8.367 23.375 1 98.06 219 THR A N 1
ATOM 1756 C CA . THR A 1 219 ? -4.449 8.164 23.281 1 98.06 219 THR A CA 1
ATOM 1757 C C . THR A 1 219 ? -4.129 6.789 22.703 1 98.06 219 THR A C 1
ATOM 1759 O O . THR A 1 219 ? -4.945 5.867 22.797 1 98.06 219 THR A O 1
ATOM 1762 N N . LYS A 1 220 ? -2.965 6.645 22.078 1 97.12 220 LYS A N 1
ATOM 1763 C CA . LYS A 1 220 ? -2.588 5.371 21.469 1 97.12 220 LYS A CA 1
ATOM 1764 C C . LYS A 1 220 ? -2.641 4.238 22.484 1 97.12 220 LYS A C 1
ATOM 1766 O O . LYS A 1 220 ? -3.006 3.111 22.156 1 97.12 220 LYS A O 1
ATOM 1771 N N . GLU A 1 221 ? -2.342 4.559 23.781 1 96.12 221 GLU A N 1
ATOM 1772 C CA . GLU A 1 221 ? -2.348 3.541 24.828 1 96.12 221 GLU A CA 1
ATOM 1773 C C . GLU A 1 221 ? -3.752 2.984 25.047 1 96.12 221 GLU A C 1
ATOM 1775 O O . GLU A 1 221 ? -3.918 1.792 25.312 1 96.12 221 GLU A O 1
ATOM 1780 N N . ASN A 1 222 ? -4.672 3.818 24.891 1 97.44 222 ASN A N 1
ATOM 1781 C CA . ASN A 1 222 ? -6.051 3.434 25.156 1 97.44 222 ASN A CA 1
ATOM 1782 C C . ASN A 1 222 ? -6.707 2.812 23.922 1 97.44 222 ASN A C 1
ATOM 1784 O O . ASN A 1 222 ? -7.742 2.152 24.031 1 97.44 222 ASN A O 1
ATOM 1788 N N . VAL A 1 223 ? -6.102 3 22.766 1 97.75 223 VAL A N 1
ATOM 1789 C CA . VAL A 1 223 ? -6.703 2.516 21.516 1 97.75 223 VAL A CA 1
ATOM 1790 C C . VAL A 1 223 ? -6.086 1.173 21.141 1 97.75 223 VAL A C 1
ATOM 1792 O O . VAL A 1 223 ? -6.789 0.264 20.688 1 97.75 223 VAL A O 1
ATOM 1795 N N . ILE A 1 224 ? -4.77 1.052 21.328 1 97.62 224 ILE A N 1
ATOM 1796 C CA . ILE A 1 224 ? -4.066 -0.16 20.922 1 97.62 224 ILE A CA 1
ATOM 1797 C C . ILE A 1 224 ? -4.34 -1.275 21.922 1 97.62 224 ILE A C 1
ATOM 1799 O O . ILE A 1 224 ? -3.467 -1.624 22.719 1 97.62 224 ILE A O 1
ATOM 1803 N N . LYS A 1 225 ? -5.449 -1.785 21.875 1 97.25 225 LYS A N 1
ATOM 1804 C CA . LYS A 1 225 ? -5.949 -2.902 22.672 1 97.25 225 LYS A CA 1
ATOM 1805 C C . LYS A 1 225 ? -6.629 -3.945 21.797 1 97.25 225 LYS A C 1
ATOM 1807 O O . LYS A 1 225 ? -7.312 -3.602 20.828 1 97.25 225 LYS A O 1
ATOM 1812 N N . LYS A 1 226 ? -6.465 -5.16 22.219 1 96.81 226 LYS A N 1
ATOM 1813 C CA . LYS A 1 226 ? -6.941 -6.309 21.453 1 96.81 226 LYS A CA 1
ATOM 1814 C C . LYS A 1 226 ? -8.422 -6.168 21.109 1 96.81 226 LYS A C 1
ATOM 1816 O O . LYS A 1 226 ? -8.812 -6.227 19.953 1 96.81 226 LYS A O 1
ATOM 1821 N N . GLU A 1 227 ? -9.234 -5.891 22.094 1 97.44 227 GLU A N 1
ATOM 1822 C CA . GLU A 1 227 ? -10.688 -5.863 21.922 1 97.44 227 GLU A CA 1
ATOM 1823 C C . GLU A 1 227 ? -11.109 -4.742 20.984 1 97.44 227 GLU A C 1
ATOM 1825 O O . GLU A 1 227 ? -12 -4.93 20.156 1 97.44 227 GLU A O 1
ATOM 1830 N N . ILE A 1 228 ? -10.469 -3.656 21.094 1 97.5 228 ILE A N 1
ATOM 1831 C CA . ILE A 1 228 ? -10.805 -2.486 20.297 1 97.5 228 ILE A CA 1
ATOM 1832 C C . ILE A 1 228 ? -10.438 -2.736 18.844 1 97.5 228 ILE A C 1
ATOM 1834 O O . ILE A 1 228 ? -11.25 -2.51 17.938 1 97.5 228 ILE A O 1
ATOM 1838 N N . LEU A 1 229 ? -9.211 -3.25 18.594 1 97.38 229 LEU A N 1
ATOM 1839 C CA . LEU A 1 229 ? -8.719 -3.477 17.25 1 97.38 229 LEU A CA 1
ATOM 1840 C C . LEU A 1 229 ? -9.492 -4.609 16.562 1 97.38 229 LEU A C 1
ATOM 1842 O O . LEU A 1 229 ? -9.797 -4.527 15.375 1 97.38 229 LEU A O 1
ATOM 1846 N N . GLU A 1 230 ? -9.82 -5.613 17.312 1 97.19 230 GLU A N 1
ATOM 1847 C CA . GLU A 1 230 ? -10.578 -6.727 16.766 1 97.19 230 GLU A CA 1
ATOM 1848 C C . GLU A 1 230 ? -11.984 -6.285 16.359 1 97.19 230 GLU A C 1
ATOM 1850 O O . GLU A 1 230 ? -12.516 -6.738 15.344 1 97.19 230 GLU A O 1
ATOM 1855 N N . ASP A 1 231 ? -12.531 -5.441 17.156 1 95.75 231 ASP A N 1
ATOM 1856 C CA . ASP A 1 231 ? -13.844 -4.895 16.828 1 95.75 231 ASP A CA 1
ATOM 1857 C C . ASP A 1 231 ? -13.766 -4.039 15.562 1 95.75 231 ASP A C 1
ATOM 1859 O O . ASP A 1 231 ? -14.656 -4.098 14.711 1 95.75 231 ASP A O 1
ATOM 1863 N N . ALA A 1 232 ? -12.75 -3.309 15.398 1 95.31 232 ALA A N 1
ATOM 1864 C CA . ALA A 1 232 ? -12.594 -2.361 14.297 1 95.31 232 ALA A CA 1
ATOM 1865 C C . ALA A 1 232 ? -12.305 -3.086 12.984 1 95.31 232 ALA A C 1
ATOM 1867 O O . ALA A 1 232 ? -12.836 -2.715 11.938 1 95.31 232 ALA A O 1
ATOM 1868 N N . TYR A 1 233 ? -11.469 -4.188 13.047 1 95.19 233 TYR A N 1
ATOM 1869 C CA . TYR A 1 233 ? -10.953 -4.754 11.805 1 95.19 233 TYR A CA 1
ATOM 1870 C C . TYR A 1 233 ? -11.508 -6.156 11.578 1 95.19 233 TYR A C 1
ATOM 1872 O O . TYR A 1 233 ? -11.398 -6.695 10.477 1 95.19 233 TYR A O 1
ATOM 1880 N N . GLU A 1 234 ? -12.055 -6.742 12.586 1 94.38 234 GLU A N 1
ATOM 1881 C CA . GLU A 1 234 ? -12.68 -8.062 12.5 1 94.38 234 GLU A CA 1
ATOM 1882 C C . GLU A 1 234 ? -11.664 -9.133 12.141 1 94.38 234 GLU A C 1
ATOM 1884 O O . GLU A 1 234 ? -11.922 -9.977 11.273 1 94.38 234 GLU A O 1
ATOM 1889 N N . ILE A 1 235 ? -10.492 -9.008 12.688 1 94.81 235 ILE A N 1
ATOM 1890 C CA . ILE A 1 235 ? -9.453 -10.031 12.609 1 94.81 235 ILE A CA 1
ATOM 1891 C C . ILE A 1 235 ? -8.82 -10.227 13.984 1 94.81 235 ILE A C 1
ATOM 1893 O O . ILE A 1 235 ? -8.953 -9.375 14.867 1 94.81 235 ILE A O 1
ATOM 1897 N N . ASP A 1 236 ? -8.164 -11.32 14.172 1 94.56 236 ASP A N 1
ATOM 1898 C CA . ASP A 1 236 ? -7.52 -11.617 15.445 1 94.56 236 ASP A CA 1
ATOM 1899 C C . ASP A 1 236 ? -6.25 -10.789 15.625 1 94.56 236 ASP A C 1
ATOM 1901 O O . ASP A 1 236 ? -5.426 -10.703 14.711 1 94.56 236 ASP A O 1
ATOM 1905 N N . PHE A 1 237 ? -6.191 -10.148 16.75 1 94.94 237 PHE A N 1
ATOM 1906 C CA . PHE A 1 237 ? -5.008 -9.367 17.094 1 94.94 237 PHE A CA 1
ATOM 1907 C C . PHE A 1 237 ? -4.336 -9.922 18.344 1 94.94 237 PHE A C 1
ATOM 1909 O O . PHE A 1 237 ? -5.012 -10.352 19.281 1 94.94 237 PHE A O 1
ATOM 1916 N N . HIS A 1 238 ? -3.057 -9.898 18.391 1 94.19 238 HIS A N 1
ATOM 1917 C CA . HIS A 1 238 ? -2.23 -10.125 19.562 1 94.19 238 HIS A CA 1
ATOM 1918 C C . HIS A 1 238 ? -1.299 -8.945 19.828 1 94.19 238 HIS A C 1
ATOM 1920 O O . HIS A 1 238 ? -0.442 -8.633 19 1 94.19 238 HIS A O 1
ATOM 1926 N N . ILE A 1 239 ? -1.533 -8.375 20.938 1 95.19 239 ILE A N 1
ATOM 1927 C CA . ILE A 1 239 ? -0.745 -7.191 21.281 1 95.19 239 ILE A CA 1
ATOM 1928 C C . ILE A 1 239 ? 0.41 -7.586 22.188 1 95.19 239 ILE A C 1
ATOM 1930 O O . ILE A 1 239 ? 0.201 -8.234 23.219 1 95.19 239 ILE A O 1
ATOM 1934 N N . HIS A 1 240 ? 1.593 -7.199 21.797 1 92.56 240 HIS A N 1
ATOM 1935 C CA . HIS A 1 240 ? 2.787 -7.504 22.578 1 92.56 240 HIS A CA 1
ATOM 1936 C C . HIS A 1 240 ? 3.553 -6.234 22.938 1 92.56 240 HIS A C 1
ATOM 1938 O O . HIS A 1 240 ? 3.664 -5.32 22.125 1 92.56 240 HIS A O 1
ATOM 1944 N N . ASN A 1 241 ? 3.992 -6.168 24.188 1 91.5 241 ASN A N 1
ATOM 1945 C CA . ASN A 1 241 ? 4.871 -5.078 24.594 1 91.5 241 ASN A CA 1
ATOM 1946 C C . ASN A 1 241 ? 6.336 -5.402 24.297 1 91.5 241 ASN A C 1
ATOM 1948 O O . ASN A 1 241 ? 6.918 -6.285 24.938 1 91.5 241 ASN A O 1
ATOM 1952 N N . ILE A 1 242 ? 6.793 -4.766 23.328 1 86.06 242 ILE A N 1
ATOM 1953 C CA . ILE A 1 242 ? 8.195 -4.938 22.969 1 86.06 242 ILE A CA 1
ATOM 1954 C C . ILE A 1 242 ? 8.953 -3.627 23.172 1 86.06 242 ILE A C 1
ATOM 1956 O O . ILE A 1 242 ? 8.719 -2.652 22.453 1 86.06 242 ILE A O 1
ATOM 1960 N N . ASP A 1 243 ? 9.852 -3.713 24.078 1 78 243 ASP A N 1
ATOM 1961 C CA . ASP A 1 243 ? 10.531 -2.488 24.484 1 78 243 ASP A CA 1
ATOM 1962 C C . ASP A 1 243 ? 9.523 -1.416 24.906 1 78 243 ASP A C 1
ATOM 1964 O O . ASP A 1 243 ? 8.695 -1.649 25.781 1 78 243 ASP A O 1
ATOM 1968 N N . ALA A 1 244 ? 9.469 -0.261 24.312 1 81.5 244 ALA A N 1
ATOM 1969 C CA . ALA A 1 244 ? 8.586 0.823 24.75 1 81.5 244 ALA A CA 1
ATOM 1970 C C . ALA A 1 244 ? 7.363 0.934 23.844 1 81.5 244 ALA A C 1
ATOM 1972 O O . ALA A 1 244 ? 6.531 1.823 24.016 1 81.5 244 ALA A O 1
ATOM 1973 N N . ASP A 1 245 ? 7.305 -0.154 23.047 1 87.5 245 ASP A N 1
ATOM 1974 C CA . ASP A 1 245 ? 6.246 -0.008 22.047 1 87.5 245 ASP A CA 1
ATOM 1975 C C . ASP A 1 245 ? 5.289 -1.199 22.078 1 87.5 245 ASP A C 1
ATOM 1977 O O . ASP A 1 245 ? 5.695 -2.316 22.406 1 87.5 245 ASP A O 1
ATOM 1981 N N . LYS A 1 246 ? 4.043 -0.904 21.844 1 93.81 246 LYS A N 1
ATOM 1982 C CA . LYS A 1 246 ? 3.066 -1.969 21.625 1 93.81 246 LYS A CA 1
ATOM 1983 C C . LYS A 1 246 ? 3.062 -2.434 20.172 1 93.81 246 LYS A C 1
ATOM 1985 O O . LYS A 1 246 ? 2.885 -1.625 19.266 1 93.81 246 LYS A O 1
ATOM 1990 N N . ILE A 1 247 ? 3.305 -3.719 19.984 1 93.69 247 ILE A N 1
ATOM 1991 C CA . ILE A 1 247 ? 3.33 -4.301 18.656 1 93.69 247 ILE A CA 1
ATOM 1992 C C . ILE A 1 247 ? 2.07 -5.133 18.422 1 93.69 247 ILE A C 1
ATOM 1994 O O . ILE A 1 247 ? 1.728 -5.988 19.25 1 93.69 247 ILE A O 1
ATOM 1998 N N . CYS A 1 248 ? 1.4 -4.793 17.344 1 95.19 248 CYS A N 1
ATOM 1999 C CA . CYS A 1 248 ? 0.177 -5.504 17 1 95.19 248 CYS A CA 1
ATOM 2000 C C . CYS A 1 248 ? 0.461 -6.609 15.984 1 95.19 248 CYS A C 1
ATOM 2002 O O . CYS A 1 248 ? 0.872 -6.332 14.859 1 95.19 248 CYS A O 1
ATOM 2004 N N . VAL A 1 249 ? 0.25 -7.809 16.359 1 94.38 249 VAL A N 1
ATOM 2005 C CA . VAL A 1 249 ? 0.423 -8.961 15.492 1 94.38 249 VAL A CA 1
ATOM 2006 C C . VAL A 1 249 ? -0.94 -9.461 15.023 1 94.38 249 VAL A C 1
ATOM 2008 O O . VAL A 1 249 ? -1.789 -9.828 15.844 1 94.38 249 VAL A O 1
ATOM 2011 N N . TYR A 1 250 ? -1.121 -9.461 13.742 1 93.44 250 TYR A N 1
ATOM 2012 C CA . TYR A 1 250 ? -2.455 -9.797 13.25 1 93.44 250 TYR A CA 1
ATOM 2013 C C . TYR A 1 250 ? -2.381 -10.75 12.07 1 93.44 250 TYR A C 1
ATOM 2015 O O . TYR A 1 250 ? -3.393 -11.336 11.672 1 93.44 250 TYR A O 1
ATOM 2023 N N . PHE A 1 251 ? -1.26 -11.016 11.539 1 89.56 251 PHE A N 1
ATOM 2024 C CA . PHE A 1 251 ? -1.127 -11.797 10.312 1 89.56 251 PHE A CA 1
ATOM 2025 C C . PHE A 1 251 ? -1.061 -13.281 10.625 1 89.56 251 PHE A C 1
ATOM 2027 O O . PHE A 1 251 ? -0.728 -13.672 11.75 1 89.56 251 PHE A O 1
ATOM 2034 N N . MET B 1 1 ? 9.188 -27.203 -11.031 1 91.31 1 MET B N 1
ATOM 2035 C CA . MET B 1 1 ? 10.25 -26.359 -10.492 1 91.31 1 MET B CA 1
ATOM 2036 C C . MET B 1 1 ? 10.625 -25.266 -11.484 1 91.31 1 MET B C 1
ATOM 2038 O O . MET B 1 1 ? 10.617 -25.484 -12.695 1 91.31 1 MET B O 1
ATOM 2042 N N . ILE B 1 2 ? 10.781 -24.125 -10.984 1 97.06 2 ILE B N 1
ATOM 2043 C CA . ILE B 1 2 ? 11.258 -23.016 -11.82 1 97.06 2 ILE B CA 1
ATOM 2044 C C . ILE B 1 2 ? 12.727 -22.734 -11.5 1 97.06 2 ILE B C 1
ATOM 2046 O O . ILE B 1 2 ? 13.109 -22.625 -10.336 1 97.06 2 ILE B O 1
ATOM 2050 N N . ARG B 1 3 ? 13.562 -22.719 -12.562 1 97.75 3 ARG B N 1
ATOM 2051 C CA . ARG B 1 3 ? 14.977 -22.391 -12.414 1 97.75 3 ARG B CA 1
ATOM 2052 C C . ARG B 1 3 ? 15.336 -21.156 -13.25 1 97.75 3 ARG B C 1
ATOM 2054 O O . ARG B 1 3 ? 15.031 -21.094 -14.445 1 97.75 3 ARG B O 1
ATOM 2061 N N . VAL B 1 4 ? 15.898 -20.188 -12.594 1 98.12 4 VAL B N 1
ATOM 2062 C CA . VAL B 1 4 ? 16.391 -18.969 -13.242 1 98.12 4 VAL B CA 1
ATOM 2063 C C . VAL B 1 4 ? 17.922 -18.953 -13.227 1 98.12 4 VAL B C 1
ATOM 2065 O O . VAL B 1 4 ? 18.531 -19.109 -12.164 1 98.12 4 VAL B O 1
ATOM 2068 N N . GLU B 1 5 ? 18.5 -18.781 -14.422 1 98.19 5 GLU B N 1
ATOM 2069 C CA . GLU B 1 5 ? 19.953 -18.859 -14.531 1 98.19 5 GLU B CA 1
ATOM 2070 C C . GLU B 1 5 ? 20.516 -17.641 -15.242 1 98.19 5 GLU B C 1
ATOM 2072 O O . GLU B 1 5 ? 20.328 -17.469 -16.453 1 98.19 5 GLU B O 1
ATOM 2077 N N . GLY B 1 6 ? 21.219 -16.859 -14.492 1 98.12 6 GLY B N 1
ATOM 2078 C CA . GLY B 1 6 ? 21.969 -15.734 -15.055 1 98.12 6 GLY B CA 1
ATOM 2079 C C . GLY B 1 6 ? 21.094 -14.742 -15.781 1 98.12 6 GLY B C 1
ATOM 2080 O O . GLY B 1 6 ? 21.422 -14.312 -16.891 1 98.12 6 GLY B O 1
ATOM 2081 N N . LEU B 1 7 ? 20.016 -14.43 -15.242 1 98.12 7 LEU B N 1
ATOM 2082 C CA . LEU B 1 7 ? 19.016 -13.578 -15.891 1 98.12 7 LEU B CA 1
ATOM 2083 C C . LEU B 1 7 ? 19.453 -12.117 -15.867 1 98.12 7 LEU B C 1
ATOM 2085 O O . LEU B 1 7 ? 19.922 -11.625 -14.836 1 98.12 7 LEU B O 1
ATOM 2089 N N . ASN B 1 8 ? 19.344 -11.453 -17 1 98.12 8 ASN B N 1
ATOM 2090 C CA . ASN B 1 8 ? 19.719 -10.055 -17.141 1 98.12 8 ASN B CA 1
ATOM 2091 C C . ASN B 1 8 ? 18.625 -9.25 -17.844 1 98.12 8 ASN B C 1
ATOM 2093 O O . ASN B 1 8 ? 17.953 -9.766 -18.75 1 98.12 8 ASN B O 1
ATOM 2097 N N . LYS B 1 9 ? 18.406 -8.047 -17.469 1 97.62 9 LYS B N 1
ATOM 2098 C CA . LYS B 1 9 ? 17.5 -7.102 -18.109 1 97.62 9 LYS B CA 1
ATOM 2099 C C . LYS B 1 9 ? 17.969 -5.664 -17.922 1 97.62 9 LYS B C 1
ATOM 2101 O O . LYS B 1 9 ? 18.297 -5.258 -16.797 1 97.62 9 LYS B O 1
ATOM 2106 N N . SER B 1 10 ? 18.031 -4.934 -18.969 1 96.19 10 SER B N 1
ATOM 2107 C CA . SER B 1 10 ? 18.391 -3.523 -18.938 1 96.19 10 SER B CA 1
ATOM 2108 C C . SER B 1 10 ? 17.375 -2.668 -19.688 1 96.19 10 SER B C 1
ATOM 2110 O O . SER B 1 10 ? 16.75 -3.131 -20.641 1 96.19 10 SER B O 1
ATOM 2112 N N . TYR B 1 11 ? 17.094 -1.532 -19.203 1 91.19 11 TYR B N 1
ATOM 2113 C CA . TYR B 1 11 ? 16.375 -0.484 -19.906 1 91.19 11 TYR B CA 1
ATOM 2114 C C . TYR B 1 11 ? 17.266 0.711 -20.203 1 91.19 11 TYR B C 1
ATOM 2116 O O . TYR B 1 11 ? 17.672 1.424 -19.281 1 91.19 11 TYR B O 1
ATOM 2124 N N . GLY B 1 12 ? 17.531 0.928 -21.422 1 89.88 12 GLY B N 1
ATOM 2125 C CA . GLY B 1 12 ? 18.562 1.905 -21.719 1 89.88 12 GLY B CA 1
ATOM 2126 C C . GLY B 1 12 ? 19.891 1.588 -21.062 1 89.88 12 GLY B C 1
ATOM 2127 O O . GLY B 1 12 ? 20.438 0.495 -21.25 1 89.88 12 GLY B O 1
ATOM 2128 N N . ASN B 1 13 ? 20.281 2.578 -20.281 1 88.44 13 ASN B N 1
ATOM 2129 C CA . ASN B 1 13 ? 21.578 2.42 -19.625 1 88.44 13 ASN B CA 1
ATOM 2130 C C . ASN B 1 13 ? 21.422 1.904 -18.188 1 88.44 13 ASN B C 1
ATOM 2132 O O . ASN B 1 13 ? 22.406 1.731 -17.484 1 88.44 13 ASN B O 1
ATOM 2136 N N . LYS B 1 14 ? 20.344 1.57 -17.828 1 89.38 14 LYS B N 1
ATOM 2137 C CA . LYS B 1 14 ? 20.125 1.132 -16.453 1 89.38 14 LYS B CA 1
ATOM 2138 C C . LYS B 1 14 ? 19.906 -0.377 -16.391 1 89.38 14 LYS B C 1
ATOM 2140 O O . LYS B 1 14 ? 18.969 -0.904 -17 1 89.38 14 LYS B O 1
ATOM 2145 N N . LYS B 1 15 ? 20.797 -1.062 -15.719 1 94.19 15 LYS B N 1
ATOM 2146 C CA . LYS B 1 15 ? 20.641 -2.494 -15.469 1 94.19 15 LYS B CA 1
ATOM 2147 C C . LYS B 1 15 ? 19.672 -2.758 -14.32 1 94.19 15 LYS B C 1
ATOM 2149 O O . LYS B 1 15 ? 19.969 -2.426 -13.172 1 94.19 15 LYS B O 1
ATOM 2154 N N . VAL B 1 16 ? 18.562 -3.355 -14.648 1 95.5 16 VAL B N 1
ATOM 2155 C CA . VAL B 1 16 ? 17.5 -3.543 -13.664 1 95.5 16 VAL B CA 1
ATOM 2156 C C . VAL B 1 16 ? 17.609 -4.934 -13.039 1 95.5 16 VAL B C 1
ATOM 2158 O O . VAL B 1 16 ? 17.25 -5.129 -11.883 1 95.5 16 VAL B O 1
ATOM 2161 N N . VAL B 1 17 ? 17.984 -5.875 -13.805 1 98.06 17 VAL B N 1
ATOM 2162 C CA . VAL B 1 17 ? 18.266 -7.234 -13.352 1 98.06 17 VAL B CA 1
ATOM 2163 C C . VAL B 1 17 ? 19.672 -7.641 -13.789 1 98.06 17 VAL B C 1
ATOM 2165 O O . VAL B 1 17 ? 20 -7.578 -14.977 1 98.06 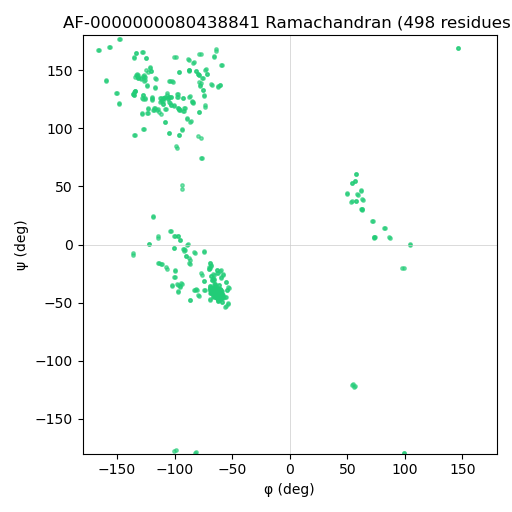17 VAL B O 1
ATOM 2168 N N . ASN B 1 18 ? 20.438 -8.047 -12.789 1 98.06 18 ASN B N 1
ATOM 2169 C CA . ASN B 1 18 ? 21.844 -8.289 -13.039 1 98.06 18 ASN B CA 1
ATOM 2170 C C . ASN B 1 18 ? 22.266 -9.688 -12.594 1 98.06 18 ASN B C 1
ATOM 2172 O O . ASN B 1 18 ? 22.562 -9.906 -11.422 1 98.06 18 ASN B O 1
ATOM 2176 N N . ASN B 1 19 ? 22.344 -10.594 -13.547 1 97.81 19 ASN B N 1
ATOM 2177 C CA . ASN B 1 19 ? 22.844 -11.945 -13.352 1 97.81 19 ASN B CA 1
ATOM 2178 C C . ASN B 1 19 ? 22.125 -12.664 -12.219 1 97.81 19 ASN B C 1
ATOM 2180 O O . ASN B 1 19 ? 22.766 -13.172 -11.289 1 97.81 19 ASN B O 1
ATOM 2184 N N . VAL B 1 20 ? 20.859 -12.688 -12.289 1 98.38 20 VAL B N 1
ATOM 2185 C CA . VAL B 1 20 ? 20.016 -13.25 -11.234 1 98.38 20 VAL B CA 1
ATOM 2186 C C . VAL B 1 20 ? 19.844 -14.75 -11.461 1 98.38 20 VAL B C 1
ATOM 2188 O O . VAL B 1 20 ? 19.531 -15.188 -12.57 1 98.38 20 VAL B O 1
ATOM 2191 N N . SER B 1 21 ? 20.125 -15.516 -10.422 1 98.5 21 SER B N 1
ATOM 2192 C CA . SER B 1 21 ? 19.906 -16.953 -10.453 1 98.5 21 SER B CA 1
ATOM 2193 C C . SER B 1 21 ? 19.25 -17.453 -9.172 1 98.5 21 SER B C 1
ATOM 2195 O O . SER B 1 21 ? 19.625 -17.031 -8.07 1 98.5 21 SER B O 1
ATOM 2197 N N . PHE B 1 22 ? 18.219 -18.234 -9.289 1 98.19 22 PHE B N 1
ATOM 2198 C CA . PHE B 1 22 ? 17.578 -18.875 -8.141 1 98.19 22 PHE B CA 1
ATOM 2199 C C . PHE B 1 22 ? 16.641 -19.984 -8.594 1 98.19 22 PHE B C 1
ATOM 2201 O O . PHE B 1 22 ? 16.391 -20.141 -9.789 1 98.19 22 PHE B O 1
ATOM 2208 N N . ASN B 1 23 ? 16.25 -20.734 -7.695 1 97.44 23 ASN B N 1
ATOM 2209 C CA . ASN B 1 23 ? 15.266 -21.781 -7.945 1 97.44 23 ASN B CA 1
ATOM 2210 C C . ASN B 1 23 ? 14.016 -21.594 -7.086 1 97.44 23 ASN B C 1
ATOM 2212 O O . ASN B 1 23 ? 14.094 -21.047 -5.984 1 97.44 23 ASN B O 1
ATOM 2216 N N . ILE B 1 24 ? 12.906 -22.031 -7.621 1 98 24 ILE B N 1
ATOM 2217 C CA . ILE B 1 24 ? 11.633 -22.047 -6.906 1 98 24 ILE B CA 1
ATOM 2218 C C . ILE B 1 24 ? 11.203 -23.5 -6.648 1 98 24 ILE B C 1
ATOM 2220 O O . ILE B 1 24 ? 11.055 -24.281 -7.586 1 98 24 ILE B O 1
ATOM 2224 N N . GLU B 1 25 ? 11.016 -23.781 -5.367 1 97 25 GLU B N 1
ATOM 2225 C CA . GLU B 1 25 ? 10.594 -25.125 -4.996 1 97 25 GLU B CA 1
ATOM 2226 C C . GLU B 1 25 ? 9.117 -25.359 -5.301 1 97 25 GLU B C 1
ATOM 2228 O O . GLU B 1 25 ? 8.289 -24.469 -5.07 1 97 25 GLU B O 1
ATOM 2233 N N . LYS B 1 26 ? 8.797 -26.547 -5.719 1 97 26 LYS B N 1
ATOM 2234 C CA . LYS B 1 26 ? 7.426 -26.906 -6.062 1 97 26 LYS B CA 1
ATOM 2235 C C . LYS B 1 26 ? 6.562 -27.031 -4.812 1 97 26 LYS B C 1
ATOM 2237 O O . LYS B 1 26 ? 7.047 -27.422 -3.75 1 97 26 LYS B O 1
ATOM 2242 N N . ASN B 1 27 ? 5.332 -26.672 -4.996 1 97.75 27 ASN B N 1
ATOM 2243 C CA . ASN B 1 27 ? 4.277 -26.875 -4.012 1 97.75 27 ASN B CA 1
ATOM 2244 C C . ASN B 1 27 ? 4.551 -26.094 -2.73 1 97.75 27 ASN B C 1
ATOM 2246 O O . ASN B 1 27 ? 4.234 -26.547 -1.634 1 97.75 27 ASN B O 1
ATOM 2250 N N . LYS B 1 28 ? 5.25 -24.938 -2.889 1 98.19 28 LYS B N 1
ATOM 2251 C CA . LYS B 1 28 ? 5.57 -24.047 -1.775 1 98.19 28 LYS B CA 1
ATOM 2252 C C . LYS B 1 28 ? 5.27 -22.594 -2.127 1 98.19 28 LYS B C 1
ATOM 2254 O O . LYS B 1 28 ? 5.02 -22.266 -3.289 1 98.19 28 LYS B O 1
ATOM 2259 N N . ILE B 1 29 ? 5.227 -21.797 -1.137 1 98.62 29 ILE B N 1
ATOM 2260 C CA . ILE B 1 29 ? 5.145 -20.359 -1.326 1 98.62 29 ILE B CA 1
ATOM 2261 C C . ILE B 1 29 ? 6.539 -19.75 -1.22 1 98.62 29 ILE B C 1
ATOM 2263 O O . ILE B 1 29 ? 7.211 -19.891 -0.195 1 98.62 29 ILE B O 1
ATOM 2267 N N . THR B 1 30 ? 6.973 -19.156 -2.287 1 98.81 30 THR B N 1
ATOM 2268 C CA . THR B 1 30 ? 8.211 -18.391 -2.289 1 98.81 30 THR B CA 1
ATOM 2269 C C . THR B 1 30 ? 7.926 -16.906 -2.436 1 98.81 30 THR B C 1
ATOM 2271 O O . THR B 1 30 ? 7.293 -16.484 -3.406 1 98.81 30 THR B O 1
ATOM 2274 N N . SER B 1 31 ? 8.359 -16.125 -1.466 1 98.62 31 SER B N 1
ATOM 2275 C CA . SER B 1 31 ? 8.172 -14.68 -1.512 1 98.62 31 SER B CA 1
ATOM 2276 C C . SER B 1 31 ? 9.414 -13.969 -2.035 1 98.62 31 SER B C 1
ATOM 2278 O O . SER B 1 31 ? 10.539 -14.305 -1.645 1 98.62 31 SER B O 1
ATOM 2280 N N . LEU B 1 32 ? 9.203 -13.117 -2.994 1 98.25 32 LEU B N 1
ATOM 2281 C CA . LEU B 1 32 ? 10.227 -12.164 -3.42 1 98.25 32 LEU B CA 1
ATOM 2282 C C . LEU B 1 32 ? 10.094 -10.844 -2.67 1 98.25 32 LEU B C 1
ATOM 2284 O O . LEU B 1 32 ? 9.062 -10.18 -2.754 1 98.25 32 LEU B O 1
ATOM 2288 N N . ILE B 1 33 ? 11.133 -10.516 -1.909 1 97.69 33 ILE B N 1
ATOM 2289 C CA . ILE B 1 33 ? 11.094 -9.273 -1.139 1 97.69 33 ILE B CA 1
ATOM 2290 C C . ILE B 1 33 ? 12.344 -8.445 -1.427 1 97.69 33 ILE B C 1
ATOM 2292 O O . ILE B 1 33 ? 13.297 -8.945 -2.033 1 97.69 33 ILE B O 1
ATOM 2296 N N . GLY B 1 34 ? 12.328 -7.188 -1.043 1 95.56 34 GLY B N 1
ATOM 2297 C CA . GLY B 1 34 ? 13.383 -6.223 -1.3 1 95.56 34 GLY B CA 1
ATOM 2298 C C . GLY B 1 34 ? 12.867 -4.816 -1.524 1 95.56 34 GLY B C 1
ATOM 2299 O O . GLY B 1 34 ? 11.656 -4.605 -1.646 1 95.56 34 GLY B O 1
ATOM 2300 N N . PRO B 1 35 ? 13.734 -3.871 -1.546 1 93.19 35 PRO B N 1
ATOM 2301 C CA . PRO B 1 35 ? 13.32 -2.48 -1.728 1 93.19 35 PRO B CA 1
ATOM 2302 C C . PRO B 1 35 ? 12.672 -2.232 -3.09 1 93.19 35 PRO B C 1
ATOM 2304 O O . PRO B 1 35 ? 12.703 -3.105 -3.961 1 93.19 35 PRO B O 1
ATOM 2307 N N . ASN B 1 36 ? 12.039 -1.051 -3.176 1 88.88 36 ASN B N 1
ATOM 2308 C CA . ASN B 1 36 ? 11.461 -0.659 -4.457 1 88.88 36 ASN B CA 1
ATOM 2309 C C . ASN B 1 36 ? 12.531 -0.56 -5.547 1 88.88 36 ASN B C 1
ATOM 2311 O O . ASN B 1 36 ? 13.633 -0.074 -5.297 1 88.88 36 ASN B O 1
ATOM 2315 N N . GLY B 1 37 ? 12.227 -1.053 -6.676 1 88.12 37 GLY B N 1
ATOM 2316 C CA . GLY B 1 37 ? 13.148 -0.96 -7.801 1 88.12 37 GLY B CA 1
ATOM 2317 C C . GLY B 1 37 ? 14.219 -2.033 -7.785 1 88.12 37 GLY B C 1
ATOM 2318 O O . GLY B 1 37 ? 15.172 -1.979 -8.57 1 88.12 37 GLY B O 1
ATOM 2319 N N . ALA B 1 38 ? 14.023 -3.02 -6.996 1 92.25 38 ALA B N 1
ATOM 2320 C CA . ALA B 1 38 ? 15.07 -4.027 -6.824 1 92.25 38 ALA B CA 1
ATOM 2321 C C . ALA B 1 38 ? 15.016 -5.07 -7.938 1 92.25 38 ALA B C 1
ATOM 2323 O O . ALA B 1 38 ? 15.875 -5.953 -8.016 1 92.25 38 ALA B O 1
ATOM 2324 N N . GLY B 1 39 ? 14.008 -5.035 -8.812 1 94.5 39 GLY B N 1
ATOM 2325 C CA . GLY B 1 39 ? 13.945 -5.938 -9.953 1 94.5 39 GLY B CA 1
ATOM 2326 C C . GLY B 1 39 ? 12.938 -7.059 -9.773 1 94.5 39 GLY B C 1
ATOM 2327 O O . GLY B 1 39 ? 12.789 -7.91 -10.656 1 94.5 39 GLY B O 1
ATOM 2328 N N . LYS B 1 40 ? 12.25 -7.129 -8.672 1 95.88 40 LYS B N 1
ATOM 2329 C CA . LYS B 1 40 ? 11.32 -8.203 -8.32 1 95.88 40 LYS B CA 1
ATOM 2330 C C . LYS B 1 40 ? 10.258 -8.391 -9.398 1 95.88 40 LYS B C 1
ATOM 2332 O O . LYS B 1 40 ? 10.086 -9.484 -9.93 1 95.88 40 LYS B O 1
ATOM 2337 N N . SER B 1 41 ? 9.594 -7.254 -9.727 1 94.69 41 SER B N 1
ATOM 2338 C CA . SER B 1 41 ? 8.516 -7.297 -10.711 1 94.69 41 SER B CA 1
ATOM 2339 C C . SER B 1 41 ? 9.047 -7.645 -12.094 1 94.69 41 SER B C 1
ATOM 2341 O O . SER B 1 41 ? 8.406 -8.398 -12.836 1 94.69 41 SER B O 1
ATOM 2343 N N . THR B 1 42 ? 10.18 -7.133 -12.445 1 95.19 42 THR B N 1
ATOM 2344 C CA . THR B 1 42 ? 10.797 -7.402 -13.742 1 95.19 42 THR B CA 1
ATOM 2345 C C . THR B 1 42 ? 11.117 -8.883 -13.883 1 95.19 42 THR B C 1
ATOM 2347 O O . THR B 1 42 ? 10.828 -9.492 -14.922 1 95.19 42 THR B O 1
ATOM 2350 N N . VAL B 1 43 ? 11.656 -9.445 -12.82 1 97.25 43 VAL B N 1
ATOM 2351 C CA . VAL B 1 43 ? 12.008 -10.859 -12.852 1 97.25 43 VAL B CA 1
ATOM 2352 C C . VAL B 1 43 ? 10.742 -11.703 -12.984 1 97.25 43 VAL B C 1
ATOM 2354 O O . VAL B 1 43 ? 10.68 -12.625 -13.805 1 97.25 43 VAL B O 1
ATOM 2357 N N . LEU B 1 44 ? 9.695 -11.367 -12.203 1 96.38 44 LEU B N 1
ATOM 2358 C CA . LEU B 1 44 ? 8.43 -12.086 -12.273 1 96.38 44 LEU B CA 1
ATOM 2359 C C . LEU B 1 44 ? 7.84 -12.008 -13.672 1 96.38 44 LEU B C 1
ATOM 2361 O O . LEU B 1 44 ? 7.328 -13.008 -14.188 1 96.38 44 LEU B O 1
ATOM 2365 N N . SER B 1 45 ? 7.945 -10.883 -14.297 1 95.12 45 SER B N 1
ATOM 2366 C CA . SER B 1 45 ? 7.422 -10.672 -15.641 1 95.12 45 SER B CA 1
ATOM 2367 C C . SER B 1 45 ? 8.195 -11.492 -16.672 1 95.12 45 SER B C 1
ATOM 2369 O O . SER B 1 45 ? 7.613 -12 -17.625 1 95.12 45 SER B O 1
ATOM 2371 N N . MET B 1 46 ? 9.492 -11.602 -16.469 1 96.81 46 MET B N 1
ATOM 2372 C CA . MET B 1 46 ? 10.305 -12.398 -17.391 1 96.81 46 MET B CA 1
ATOM 2373 C C . MET B 1 46 ? 9.969 -13.883 -17.25 1 96.81 46 MET B C 1
ATOM 2375 O O . MET B 1 46 ? 9.914 -14.602 -18.25 1 96.81 46 MET B O 1
ATOM 2379 N N . ILE B 1 47 ? 9.688 -14.297 -16.016 1 96.56 47 ILE B N 1
ATOM 2380 C CA . ILE B 1 47 ? 9.336 -15.695 -15.766 1 96.56 47 ILE B CA 1
ATOM 2381 C C . ILE B 1 47 ? 8.016 -16.031 -16.469 1 96.56 47 ILE B C 1
ATOM 2383 O O . ILE B 1 47 ? 7.844 -17.125 -16.984 1 96.56 47 ILE B O 1
ATOM 2387 N N . SER B 1 48 ? 7.121 -15.086 -16.516 1 93.81 48 SER B N 1
ATOM 2388 C CA . SER B 1 48 ? 5.805 -15.305 -17.109 1 93.81 48 SER B CA 1
ATOM 2389 C C . SER B 1 48 ? 5.805 -14.945 -18.594 1 93.81 48 SER B C 1
ATOM 2391 O O . SER B 1 48 ? 4.766 -15.016 -19.25 1 93.81 48 SER B O 1
ATOM 2393 N N . ARG B 1 49 ? 6.879 -14.422 -19.109 1 92.75 49 ARG B N 1
ATOM 2394 C CA . ARG B 1 49 ? 7.105 -14.086 -20.5 1 92.75 49 ARG B CA 1
ATOM 2395 C C . ARG B 1 49 ? 6.289 -12.867 -20.922 1 92.75 49 ARG B C 1
ATOM 2397 O O . ARG B 1 49 ? 6 -12.68 -22.109 1 92.75 49 ARG B O 1
ATOM 2404 N N . THR B 1 50 ? 5.871 -12.102 -20.016 1 90.62 50 THR B N 1
ATOM 2405 C CA . THR B 1 50 ? 5.203 -10.844 -20.312 1 90.62 50 THR B CA 1
ATOM 2406 C C . THR B 1 50 ? 6.219 -9.781 -20.719 1 90.62 50 THR B C 1
ATOM 2408 O O . THR B 1 50 ? 5.875 -8.82 -21.422 1 90.62 50 THR B O 1
ATOM 2411 N N . ILE B 1 51 ? 7.441 -9.922 -20.297 1 91.94 51 ILE B N 1
ATOM 2412 C CA . ILE B 1 51 ? 8.578 -9.125 -20.734 1 91.94 51 ILE B CA 1
ATOM 2413 C C . ILE B 1 51 ? 9.703 -10.039 -21.203 1 91.94 51 ILE B C 1
ATOM 2415 O O . ILE B 1 51 ? 9.953 -11.086 -20.609 1 91.94 51 ILE B O 1
ATOM 2419 N N . LYS B 1 52 ? 10.359 -9.633 -22.25 1 94 52 LYS B N 1
ATOM 2420 C CA . LYS B 1 52 ? 11.469 -10.414 -22.781 1 94 52 LYS B CA 1
ATOM 2421 C C . LYS B 1 52 ? 12.727 -10.227 -21.938 1 94 52 LYS B C 1
ATOM 2423 O O . LYS B 1 52 ? 13.047 -9.102 -21.531 1 94 52 LYS B O 1
ATOM 2428 N N . LYS B 1 53 ? 13.414 -11.273 -21.719 1 95.56 53 LYS B N 1
ATOM 2429 C CA . LYS B 1 53 ? 14.711 -11.195 -21.062 1 95.56 53 LYS B CA 1
ATOM 2430 C C . LYS B 1 53 ? 15.805 -10.797 -22.047 1 95.56 53 LYS B C 1
ATOM 2432 O O . LYS B 1 53 ? 15.703 -11.062 -23.25 1 95.56 53 LYS B O 1
ATOM 2437 N N . ASP B 1 54 ? 16.812 -10.102 -21.562 1 96.75 54 ASP B N 1
ATOM 2438 C CA . ASP B 1 54 ? 17.953 -9.766 -22.406 1 96.75 54 ASP B CA 1
ATOM 2439 C C . ASP B 1 54 ? 18.906 -10.953 -22.562 1 96.75 54 ASP B C 1
ATOM 2441 O O . ASP B 1 54 ? 19.422 -11.211 -23.641 1 96.75 54 ASP B O 1
ATOM 2445 N N . SER B 1 55 ? 19.188 -11.617 -21.484 1 97.06 55 SER B N 1
ATOM 2446 C CA . SER B 1 55 ? 20.016 -12.812 -21.484 1 97.06 55 SER B CA 1
ATOM 2447 C C . SER B 1 55 ? 19.719 -13.688 -20.266 1 97.06 55 SER B C 1
ATOM 2449 O O . SER B 1 55 ? 18.922 -13.312 -19.406 1 97.06 55 SER B O 1
ATOM 2451 N N . GLY B 1 56 ? 20.266 -14.891 -20.266 1 97.62 56 GLY B N 1
ATOM 2452 C CA . GLY B 1 56 ? 20 -15.875 -19.234 1 97.62 56 GLY B CA 1
ATOM 2453 C C . GLY B 1 56 ? 18.969 -16.906 -19.641 1 97.62 56 GLY B C 1
ATOM 2454 O O . GLY B 1 56 ? 18.531 -16.938 -20.797 1 97.62 56 GLY B O 1
ATOM 2455 N N . LYS B 1 57 ? 18.703 -17.812 -18.703 1 97.88 57 LYS B N 1
ATOM 2456 C CA . LYS B 1 57 ? 17.766 -18.891 -19.016 1 97.88 57 LYS B CA 1
ATOM 2457 C C . LYS B 1 57 ? 16.734 -19.062 -17.891 1 97.88 57 LYS B C 1
ATOM 2459 O O . LYS B 1 57 ? 17.047 -18.812 -16.719 1 97.88 57 LYS B O 1
ATOM 2464 N N . ILE B 1 58 ? 15.609 -19.422 -18.25 1 98.06 58 ILE B N 1
ATOM 2465 C CA . ILE B 1 58 ? 14.539 -19.781 -17.328 1 98.06 58 ILE B CA 1
ATOM 2466 C C . ILE B 1 58 ? 13.977 -21.141 -17.688 1 98.06 58 ILE B C 1
ATOM 2468 O O . ILE B 1 58 ? 13.672 -21.406 -18.859 1 98.06 58 ILE B O 1
ATOM 2472 N N . PHE B 1 59 ? 13.914 -21.969 -16.75 1 98 59 PHE B N 1
ATOM 2473 C CA . PHE B 1 59 ? 13.359 -23.297 -16.969 1 98 59 PHE B CA 1
ATOM 2474 C C . PHE B 1 59 ? 12.094 -23.5 -16.125 1 98 59 PHE B C 1
ATOM 2476 O O . PHE B 1 59 ? 12.062 -23.141 -14.953 1 98 59 PHE B O 1
ATOM 2483 N N . ILE B 1 60 ? 11.102 -24.031 -16.719 1 96.81 60 ILE B N 1
ATOM 2484 C CA . ILE B 1 60 ? 9.891 -24.5 -16.047 1 96.81 60 ILE B CA 1
ATOM 2485 C C . ILE B 1 60 ? 9.742 -26 -16.234 1 96.81 60 ILE B C 1
ATOM 2487 O O . ILE B 1 60 ? 9.609 -26.484 -17.359 1 96.81 60 ILE B O 1
ATOM 2491 N N . ASP B 1 61 ? 9.773 -26.703 -15.188 1 95.12 61 ASP B N 1
ATOM 2492 C CA . ASP B 1 61 ? 9.734 -28.156 -15.234 1 95.12 61 ASP B CA 1
ATOM 2493 C C . ASP B 1 61 ? 10.766 -28.719 -16.219 1 95.12 61 ASP B C 1
ATOM 2495 O O . ASP B 1 61 ? 10.43 -29.516 -17.094 1 95.12 61 ASP B O 1
ATOM 2499 N N . ASN B 1 62 ? 11.953 -28.219 -16.219 1 93.81 62 ASN B N 1
ATOM 2500 C CA . ASN B 1 62 ? 13.125 -28.688 -16.953 1 93.81 62 ASN B CA 1
ATOM 2501 C C . ASN B 1 62 ? 13.023 -28.344 -18.438 1 93.81 62 ASN B C 1
ATOM 2503 O O . ASN B 1 62 ? 13.82 -28.828 -19.234 1 93.81 62 ASN B O 1
ATOM 2507 N N . LYS B 1 63 ? 12.023 -27.609 -18.797 1 96.19 63 LYS B N 1
ATOM 2508 C CA . LYS B 1 63 ? 11.898 -27.109 -20.172 1 96.19 63 LYS B CA 1
ATOM 2509 C C . LYS B 1 63 ? 12.203 -25.609 -20.219 1 96.19 63 LYS B C 1
ATOM 2511 O O . LYS B 1 63 ? 11.633 -24.828 -19.469 1 96.19 63 LYS B O 1
ATOM 2516 N N . GLU B 1 64 ? 13.078 -25.281 -21.156 1 96.88 64 GLU B N 1
ATOM 2517 C CA . GLU B 1 64 ? 13.453 -23.875 -21.281 1 96.88 64 GLU B CA 1
ATOM 2518 C C . GLU B 1 64 ? 12.289 -23.031 -21.781 1 96.88 64 GLU B C 1
ATOM 2520 O O . GLU B 1 64 ? 11.531 -23.469 -22.656 1 96.88 64 GLU B O 1
ATOM 2525 N N . LEU B 1 65 ? 12.156 -21.906 -21.188 1 96.25 65 LEU B N 1
ATOM 2526 C CA . LEU B 1 65 ? 10.992 -21.047 -21.344 1 96.25 65 LEU B CA 1
ATOM 2527 C C . LEU B 1 65 ? 10.727 -20.766 -22.812 1 96.25 65 LEU B C 1
ATOM 2529 O O . LEU B 1 65 ? 9.578 -20.75 -23.25 1 96.25 65 LEU B O 1
ATOM 2533 N N . SER B 1 66 ? 11.789 -20.625 -23.594 1 93.25 66 SER B N 1
ATOM 2534 C CA . SER B 1 66 ? 11.648 -20.281 -25.016 1 93.25 66 SER B CA 1
ATOM 2535 C C . SER B 1 66 ? 11.031 -21.422 -25.797 1 93.25 66 SER B C 1
ATOM 2537 O O . SER B 1 66 ? 10.523 -21.234 -26.906 1 93.25 66 SER B O 1
ATOM 2539 N N . LEU B 1 67 ? 11.047 -22.578 -25.281 1 95.25 67 LEU B N 1
ATOM 2540 C CA . LEU B 1 67 ? 10.57 -23.766 -25.984 1 95.25 67 LEU B CA 1
ATOM 2541 C C . LEU B 1 67 ? 9.086 -23.984 -25.719 1 95.25 67 LEU B C 1
ATOM 2543 O O . LEU B 1 67 ? 8.461 -24.844 -26.359 1 95.25 67 LEU B O 1
ATOM 2547 N N . TRP B 1 68 ? 8.531 -23.281 -24.828 1 94.94 68 TRP B N 1
ATOM 2548 C CA . TRP B 1 68 ? 7.109 -23.406 -24.531 1 94.94 68 TRP B CA 1
ATOM 2549 C C . TRP B 1 68 ? 6.273 -22.672 -25.578 1 94.94 68 TRP B C 1
ATOM 2551 O O . TRP B 1 68 ? 6.625 -21.578 -26 1 94.94 68 TRP B O 1
ATOM 2561 N N . ASN B 1 69 ? 5.234 -23.297 -25.984 1 93.94 69 ASN B N 1
ATOM 2562 C CA . ASN B 1 69 ? 4.254 -22.531 -26.75 1 93.94 69 ASN B CA 1
ATOM 2563 C C . ASN B 1 69 ? 3.297 -21.781 -25.828 1 93.94 69 ASN B C 1
ATOM 2565 O O . ASN B 1 69 ? 3.125 -22.156 -24.656 1 93.94 69 ASN B O 1
ATOM 2569 N N . GLU B 1 70 ? 2.732 -20.781 -26.281 1 91.31 70 GLU B N 1
ATOM 2570 C CA . GLU B 1 70 ? 1.912 -19.875 -25.469 1 91.31 70 GLU B CA 1
ATOM 2571 C C . GLU B 1 70 ? 0.741 -20.625 -24.828 1 91.31 70 GLU B C 1
ATOM 2573 O O . GLU B 1 70 ? 0.439 -20.422 -23.656 1 91.31 70 GLU B O 1
ATOM 2578 N N . ASP B 1 71 ? 0.119 -21.469 -25.609 1 93.06 71 ASP B N 1
ATOM 2579 C CA . ASP B 1 71 ? -1.05 -22.203 -25.125 1 93.06 71 ASP B CA 1
ATOM 2580 C C . ASP B 1 71 ? -0.687 -23.109 -23.953 1 93.06 71 ASP B C 1
ATOM 2582 O O . ASP B 1 71 ? -1.369 -23.109 -22.922 1 93.06 71 ASP B O 1
ATOM 2586 N N . ASP B 1 72 ? 0.349 -23.812 -24.125 1 94.56 72 ASP B N 1
ATOM 2587 C CA . ASP B 1 72 ? 0.777 -24.719 -23.078 1 94.56 72 ASP B CA 1
ATOM 2588 C C . ASP B 1 72 ? 1.269 -23.969 -21.844 1 94.56 72 ASP B C 1
ATOM 2590 O O . ASP B 1 72 ? 0.994 -24.359 -20.719 1 94.56 72 ASP B O 1
ATOM 2594 N N . LEU B 1 73 ? 1.989 -22.938 -22.094 1 95 73 LEU B N 1
ATOM 2595 C CA . LEU B 1 73 ? 2.527 -22.141 -20.984 1 95 73 LEU B CA 1
ATOM 2596 C C . LEU B 1 73 ? 1.404 -21.531 -20.172 1 95 73 LEU B C 1
ATOM 2598 O O . LEU B 1 73 ? 1.486 -21.484 -18.938 1 95 73 LEU B O 1
ATOM 2602 N N . SER B 1 74 ? 0.368 -21.109 -20.828 1 94.19 74 SER B N 1
ATOM 2603 C CA . SER B 1 74 ? -0.749 -20.453 -20.156 1 94.19 74 SER B CA 1
ATOM 2604 C C . SER B 1 74 ? -1.538 -21.438 -19.312 1 94.19 74 SER B C 1
ATOM 2606 O O . SER B 1 74 ? -2.283 -21.031 -18.406 1 94.19 74 SER B O 1
ATOM 2608 N N . LYS B 1 75 ? -1.415 -22.672 -19.562 1 95.31 75 LYS B N 1
ATOM 2609 C CA . LYS B 1 75 ? -2.033 -23.719 -18.734 1 95.31 75 LYS B CA 1
ATOM 2610 C C . LYS B 1 75 ? -1.133 -24.109 -17.578 1 95.31 75 LYS B C 1
ATOM 2612 O O . LYS B 1 75 ? -1.567 -24.797 -16.656 1 95.31 75 LYS B O 1
ATOM 2617 N N . LYS B 1 76 ? 0.106 -23.625 -17.688 1 95.94 76 LYS B N 1
ATOM 2618 C CA . LYS B 1 76 ? 1.1 -24.016 -16.688 1 95.94 76 LYS B CA 1
ATOM 2619 C C . LYS B 1 76 ? 1.33 -22.906 -15.68 1 95.94 76 LYS B C 1
ATOM 2621 O O . LYS B 1 76 ? 1.557 -23.172 -14.492 1 95.94 76 LYS B O 1
ATOM 2626 N N . ILE B 1 77 ? 1.266 -21.656 -16.156 1 96.75 77 ILE B N 1
ATOM 2627 C CA . ILE B 1 77 ? 1.601 -20.5 -15.32 1 96.75 77 ILE B CA 1
ATOM 2628 C C . ILE B 1 77 ? 0.462 -19.484 -15.359 1 96.75 77 ILE B C 1
ATOM 2630 O O . ILE B 1 77 ? -0.017 -19.125 -16.438 1 96.75 77 ILE B O 1
ATOM 2634 N N . GLY B 1 78 ? -0.059 -19.094 -14.18 1 96.12 78 GLY B N 1
ATOM 2635 C CA . GLY B 1 78 ? -0.923 -17.938 -14.023 1 96.12 78 GLY B CA 1
ATOM 2636 C C . GLY B 1 78 ? -0.218 -16.734 -13.406 1 96.12 78 GLY B C 1
ATOM 2637 O O . GLY B 1 78 ? 0.589 -16.906 -12.484 1 96.12 78 GLY B O 1
ATOM 2638 N N . ILE B 1 79 ? -0.536 -15.492 -13.93 1 95.12 79 ILE B N 1
ATOM 2639 C CA . ILE B 1 79 ? 0.209 -14.352 -13.414 1 95.12 79 ILE B CA 1
ATOM 2640 C C . ILE B 1 79 ? -0.75 -13.195 -13.141 1 95.12 79 ILE B C 1
ATOM 2642 O O . ILE B 1 79 ? -1.653 -12.922 -13.93 1 95.12 79 ILE B O 1
ATOM 2646 N N . LEU B 1 80 ? -0.634 -12.68 -11.961 1 94.38 80 LEU B N 1
ATOM 2647 C CA . LEU B 1 80 ? -1.195 -11.375 -11.617 1 94.38 80 LEU B CA 1
ATOM 2648 C C . LEU B 1 80 ? -0.146 -10.281 -11.758 1 94.38 80 LEU B C 1
ATOM 2650 O O . LEU B 1 80 ? 0.842 -10.258 -11.023 1 94.38 80 LEU B O 1
ATOM 2654 N N . LYS B 1 81 ? -0.374 -9.344 -12.688 1 89.81 81 LYS B N 1
ATOM 2655 C CA . LYS B 1 81 ? 0.554 -8.234 -12.891 1 89.81 81 LYS B CA 1
ATOM 2656 C C . LYS B 1 81 ? 0.22 -7.066 -11.977 1 89.81 81 LYS B C 1
ATOM 2658 O O . LYS B 1 81 ? -0.885 -6.988 -11.43 1 89.81 81 LYS B O 1
ATOM 2663 N N . GLN B 1 82 ? 1.235 -6.242 -11.789 1 76.44 82 GLN B N 1
ATOM 2664 C CA . GLN B 1 82 ? 1.051 -5.059 -10.961 1 76.44 82 GLN B CA 1
ATOM 2665 C C . GLN B 1 82 ? -0.002 -4.125 -11.555 1 76.44 82 GLN B C 1
ATOM 2667 O O . GLN B 1 82 ? -0.848 -3.596 -10.828 1 76.44 82 GLN B O 1
ATOM 2672 N N . SER B 1 83 ? 0.093 -3.84 -12.766 1 70.06 83 SER B N 1
ATOM 2673 C CA . SER B 1 83 ? -0.899 -2.992 -13.414 1 70.06 83 SER B CA 1
ATOM 2674 C C . SER B 1 83 ? -1.779 -3.799 -14.367 1 70.06 83 SER B C 1
ATOM 2676 O O . SER B 1 83 ? -1.282 -4.41 -15.312 1 70.06 83 SER B O 1
ATOM 2678 N N . ASN B 1 84 ? -3.01 -4 -13.859 1 64.94 84 ASN B N 1
ATOM 2679 C CA . ASN B 1 84 ? -3.971 -4.652 -14.742 1 64.94 84 ASN B CA 1
ATOM 2680 C C . ASN B 1 84 ? -4.992 -3.662 -15.297 1 64.94 84 ASN B C 1
ATOM 2682 O O . ASN B 1 84 ? -5.758 -3.066 -14.531 1 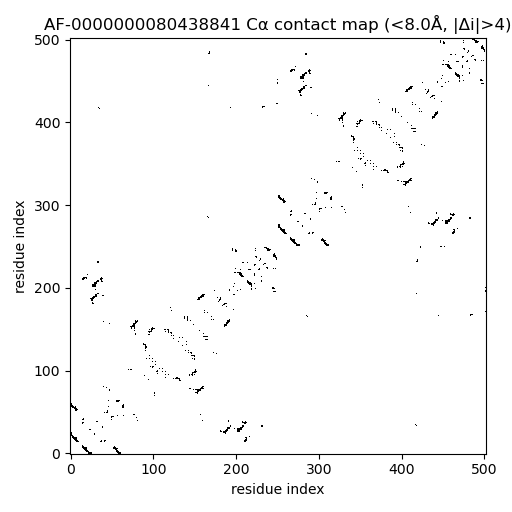64.94 84 ASN B O 1
ATOM 2686 N N . ASN B 1 85 ? -4.707 -3.205 -16.438 1 66.88 85 ASN B N 1
ATOM 2687 C CA . ASN B 1 85 ? -5.629 -2.242 -17.016 1 66.88 85 ASN B CA 1
ATOM 2688 C C . ASN B 1 85 ? -6.574 -2.91 -18.016 1 66.88 85 ASN B C 1
ATOM 2690 O O . ASN B 1 85 ? -6.207 -3.139 -19.172 1 66.88 85 ASN B O 1
ATOM 2694 N N . ILE B 1 86 ? -7.539 -3.402 -17.484 1 69.25 86 ILE B N 1
ATOM 2695 C CA . ILE B 1 86 ? -8.555 -3.965 -18.359 1 69.25 86 ILE B CA 1
ATOM 2696 C C . ILE B 1 86 ? -9.586 -2.891 -18.719 1 69.25 86 ILE B C 1
ATOM 2698 O O . ILE B 1 86 ? -10.258 -2.357 -17.828 1 69.25 86 ILE B O 1
ATOM 2702 N N . ILE B 1 87 ? -9.555 -2.453 -19.906 1 65.44 87 ILE B N 1
ATOM 2703 C CA . ILE B 1 87 ? -10.422 -1.393 -20.422 1 65.44 87 ILE B CA 1
ATOM 2704 C C . ILE B 1 87 ? -11.656 -2.004 -21.078 1 65.44 87 ILE B C 1
ATOM 2706 O O . ILE B 1 87 ? -11.812 -1.938 -22.297 1 65.44 87 ILE B O 1
ATOM 2710 N N . MET B 1 88 ? -12.344 -2.889 -20.406 1 74.81 88 MET B N 1
ATOM 2711 C CA . MET B 1 88 ? -13.586 -3.469 -20.922 1 74.81 88 MET B CA 1
ATOM 2712 C C . MET B 1 88 ? -14.664 -3.492 -19.844 1 74.81 88 MET B C 1
ATOM 2714 O O . MET B 1 88 ? -14.352 -3.578 -18.656 1 74.81 88 MET B O 1
ATOM 2718 N N . ARG B 1 89 ? -15.875 -3.277 -20.281 1 84.75 89 ARG B N 1
ATOM 2719 C CA . ARG B 1 89 ? -17 -3.414 -19.359 1 84.75 89 ARG B CA 1
ATOM 2720 C C . ARG B 1 89 ? -17.375 -4.879 -19.172 1 84.75 89 ARG B C 1
ATOM 2722 O O . ARG B 1 89 ? -18.031 -5.477 -20.016 1 84.75 89 ARG B O 1
ATOM 2729 N N . LEU B 1 90 ? -16.891 -5.582 -18.203 1 93.88 90 LEU B N 1
ATOM 2730 C CA . LEU B 1 90 ? -17.141 -6.977 -17.859 1 93.88 90 LEU B CA 1
ATOM 2731 C C . LEU B 1 90 ? -17.625 -7.105 -16.422 1 93.88 90 LEU B C 1
ATOM 2733 O O . LEU B 1 90 ? -17.297 -6.266 -15.578 1 93.88 90 LEU B O 1
ATOM 2737 N N . THR B 1 91 ? -18.375 -8.086 -16.297 1 96.88 91 THR B N 1
ATOM 2738 C CA . THR B 1 91 ? -18.734 -8.414 -14.93 1 96.88 91 THR B CA 1
ATOM 2739 C C . THR B 1 91 ? -17.609 -9.156 -14.227 1 96.88 91 THR B C 1
ATOM 2741 O O . THR B 1 91 ? -16.672 -9.617 -14.875 1 96.88 91 THR B O 1
ATOM 2744 N N . ILE B 1 92 ? -17.703 -9.203 -12.914 1 97.38 92 ILE B N 1
ATOM 2745 C CA . ILE B 1 92 ? -16.734 -9.969 -12.133 1 97.38 92 ILE B CA 1
ATOM 2746 C C . ILE B 1 92 ? -16.703 -11.414 -12.625 1 97.38 92 ILE B C 1
ATOM 2748 O O . ILE B 1 92 ? -15.625 -11.977 -12.852 1 97.38 92 ILE B O 1
ATOM 2752 N N . GLN B 1 93 ? -17.875 -11.945 -12.82 1 96.94 93 GLN B N 1
ATOM 2753 C CA . GLN B 1 93 ? -17.984 -13.32 -13.289 1 96.94 93 GLN B CA 1
ATOM 2754 C C . GLN B 1 93 ? -17.297 -13.5 -14.641 1 96.94 93 GLN B C 1
ATOM 2756 O O . GLN B 1 93 ? -16.531 -14.453 -14.836 1 96.94 93 GLN B O 1
ATOM 2761 N N . GLU B 1 94 ? -17.547 -12.625 -15.516 1 95.5 94 GLU B N 1
ATOM 2762 C CA . GLU B 1 94 ? -16.953 -12.695 -16.844 1 95.5 94 GLU B CA 1
ATOM 2763 C C . GLU B 1 94 ? -15.422 -12.594 -16.766 1 95.5 94 GLU B C 1
ATOM 2765 O O . GLU B 1 94 ? -14.719 -13.328 -17.453 1 95.5 94 GLU B O 1
ATOM 2770 N N . LEU B 1 95 ? -14.977 -11.711 -15.922 1 95.19 95 LEU B N 1
ATOM 2771 C CA . LEU B 1 95 ? -13.539 -11.562 -15.727 1 95.19 95 LEU B CA 1
ATOM 2772 C C . LEU B 1 95 ? -12.914 -12.867 -15.258 1 95.19 95 LEU B C 1
ATOM 2774 O O . LEU B 1 95 ? -11.891 -13.305 -15.797 1 95.19 95 LEU B O 1
ATOM 2778 N N . VAL B 1 96 ? -13.492 -13.445 -14.266 1 96.5 96 VAL B N 1
ATOM 2779 C CA . VAL B 1 96 ? -12.953 -14.672 -13.688 1 96.5 96 VAL B CA 1
ATOM 2780 C C . VAL B 1 96 ? -13.047 -15.805 -14.695 1 96.5 96 VAL B C 1
ATOM 2782 O O . VAL B 1 96 ? -12.164 -16.672 -14.758 1 96.5 96 VAL B O 1
ATOM 2785 N N . GLU B 1 97 ? -14.055 -15.75 -15.547 1 95.56 97 GLU B N 1
ATOM 2786 C CA . GLU B 1 97 ? -14.211 -16.75 -16.609 1 95.56 97 GLU B CA 1
ATOM 2787 C C . GLU B 1 97 ? -13.07 -16.656 -17.625 1 95.56 97 GLU B C 1
ATOM 2789 O O . GLU B 1 97 ? -12.68 -17.656 -18.219 1 95.56 97 GLU B O 1
ATOM 2794 N N . PHE B 1 98 ? -12.555 -15.5 -17.781 1 92.12 98 PHE B N 1
ATOM 2795 C CA . PHE B 1 98 ? -11.406 -15.328 -18.672 1 92.12 98 PHE B CA 1
ATOM 2796 C C . PHE B 1 98 ? -10.234 -16.172 -18.203 1 92.12 98 PHE B C 1
ATOM 2798 O O . PHE B 1 98 ? -9.391 -16.578 -19.016 1 92.12 98 PHE B O 1
ATOM 2805 N N . GLY B 1 99 ? -10.188 -16.406 -16.938 1 93.75 99 GLY B N 1
ATOM 2806 C CA . GLY B 1 99 ? -9.141 -17.266 -16.406 1 93.75 99 GLY B CA 1
ATOM 2807 C C . GLY B 1 99 ? -9.172 -18.672 -16.984 1 93.75 99 GLY B C 1
ATOM 2808 O O . GLY B 1 99 ? -8.156 -19.375 -17 1 93.75 99 GLY B O 1
ATOM 2809 N N . ARG B 1 100 ? -10.328 -19.016 -17.469 1 94.62 100 ARG B N 1
ATOM 2810 C CA . ARG B 1 100 ? -10.484 -20.359 -17.984 1 94.62 100 ARG B CA 1
ATOM 2811 C C . ARG B 1 100 ? -10.117 -20.422 -19.469 1 94.62 100 ARG B C 1
ATOM 2813 O O . ARG B 1 100 ? -10.102 -21.484 -20.078 1 94.62 100 ARG B O 1
ATOM 2820 N N . PHE B 1 101 ? -9.742 -19.375 -20.062 1 89.19 101 PHE B N 1
ATOM 2821 C CA . PHE B 1 101 ? -9.531 -19.281 -21.5 1 89.19 101 PHE B CA 1
ATOM 2822 C C . PHE B 1 101 ? -8.5 -20.297 -21.969 1 89.19 101 PHE B C 1
ATOM 2824 O O . PHE B 1 101 ? -8.695 -20.953 -23 1 89.19 101 PHE B O 1
ATOM 2831 N N . PRO B 1 102 ? -7.434 -20.391 -21.25 1 87.38 102 PRO B N 1
ATOM 2832 C CA . PRO B 1 102 ? -6.438 -21.375 -21.703 1 87.38 102 PRO B CA 1
ATOM 2833 C C . PRO B 1 102 ? -6.996 -22.781 -21.781 1 87.38 102 PRO B C 1
ATOM 2835 O O . PRO B 1 102 ? -6.508 -23.594 -22.578 1 87.38 102 PRO B O 1
ATOM 2838 N N . HIS B 1 103 ? -7.996 -23.094 -21.047 1 86.81 103 HIS B N 1
ATOM 2839 C CA . HIS B 1 103 ? -8.555 -24.438 -20.969 1 86.81 103 HIS B CA 1
ATOM 2840 C C . HIS B 1 103 ? -9.781 -24.578 -21.875 1 86.81 103 HIS B C 1
ATOM 2842 O O . HIS B 1 103 ? -9.977 -25.609 -22.5 1 86.81 103 HIS B O 1
ATOM 2848 N N . SER B 1 104 ? -10.492 -23.562 -21.984 1 83.94 104 SER B N 1
ATOM 2849 C CA . SER B 1 104 ? -11.797 -23.656 -22.625 1 83.94 104 SER B CA 1
ATOM 2850 C C . SER B 1 104 ? -11.781 -23.031 -24.016 1 83.94 104 SER B C 1
ATOM 2852 O O . SER B 1 104 ? -12.656 -23.297 -24.844 1 83.94 104 SER B O 1
ATOM 2854 N N . LYS B 1 105 ? -10.844 -22.188 -24.25 1 84.88 105 LYS B N 1
ATOM 2855 C CA . LYS B 1 105 ? -10.75 -21.438 -25.5 1 84.88 105 LYS B CA 1
ATOM 2856 C C . LYS B 1 105 ? -12.055 -20.703 -25.797 1 84.88 105 LYS B C 1
ATOM 2858 O O . LYS B 1 105 ? -12.531 -20.719 -26.938 1 84.88 105 LYS B O 1
ATOM 2863 N N . GLY B 1 106 ? -12.688 -20.203 -24.625 1 81.69 106 GLY B N 1
ATOM 2864 C CA . GLY B 1 106 ? -13.875 -19.391 -24.797 1 81.69 106 GLY B CA 1
ATOM 2865 C C . GLY B 1 106 ? -15.164 -20.156 -24.594 1 81.69 106 GLY B C 1
ATOM 2866 O O . GLY B 1 106 ? -16.219 -19.562 -24.375 1 81.69 106 GLY B O 1
ATOM 2867 N N . TYR B 1 107 ? -15.156 -21.531 -24.703 1 87.25 107 TYR B N 1
ATOM 2868 C CA . TYR B 1 107 ? -16.344 -22.359 -24.5 1 87.25 107 TYR B CA 1
ATOM 2869 C C . TYR B 1 107 ? -16.375 -22.906 -23.062 1 87.25 107 TYR B C 1
ATOM 2871 O O . TYR B 1 107 ? -15.852 -23.984 -22.797 1 87.25 107 TYR B O 1
ATOM 2879 N N . ILE B 1 108 ? -17.016 -22.234 -22.297 1 87 108 ILE B N 1
ATOM 2880 C CA . ILE B 1 108 ? -17.062 -22.547 -20.875 1 87 108 ILE B CA 1
ATOM 2881 C C . ILE B 1 108 ? -17.938 -23.781 -20.656 1 87 108 ILE B C 1
ATOM 2883 O O . ILE B 1 108 ? -19.125 -23.781 -21.016 1 87 108 ILE B O 1
ATOM 2887 N N . ASN B 1 109 ? -17.438 -24.828 -20.125 1 91.75 109 ASN B N 1
ATOM 2888 C CA . ASN B 1 109 ? -18.203 -26.031 -19.797 1 91.75 109 ASN B CA 1
ATOM 2889 C C . ASN B 1 109 ? -18.547 -26.078 -18.312 1 91.75 109 ASN B C 1
ATOM 2891 O O . ASN B 1 109 ? -18.328 -25.109 -17.578 1 91.75 109 ASN B O 1
ATOM 2895 N N . ASN B 1 110 ? -19.172 -27.125 -17.922 1 92.5 110 ASN B N 1
ATOM 2896 C CA . ASN B 1 110 ? -19.656 -27.25 -16.547 1 92.5 110 ASN B CA 1
ATOM 2897 C C . ASN B 1 110 ? -18.516 -27.25 -15.539 1 92.5 110 ASN B C 1
ATOM 2899 O O . ASN B 1 110 ? -18.625 -26.672 -14.461 1 92.5 110 ASN B O 1
ATOM 2903 N N . GLU B 1 111 ? -17.516 -27.859 -15.922 1 93.44 111 GLU B N 1
ATOM 2904 C CA . GLU B 1 111 ? -16.344 -27.891 -15.055 1 93.44 111 GLU B CA 1
ATOM 2905 C C . GLU B 1 111 ? -15.766 -26.5 -14.844 1 93.44 111 GLU B C 1
ATOM 2907 O O . GLU B 1 111 ? -15.391 -26.125 -13.727 1 93.44 111 GLU B O 1
ATOM 2912 N N . ASP B 1 112 ? -15.703 -25.781 -15.922 1 94.69 112 ASP B N 1
ATOM 2913 C CA . ASP B 1 112 ? -15.211 -24.406 -15.844 1 94.69 112 ASP B CA 1
ATOM 2914 C C . ASP B 1 112 ? -16.094 -23.562 -14.922 1 94.69 112 ASP B C 1
ATOM 2916 O O . ASP B 1 112 ? -15.586 -22.75 -14.141 1 94.69 112 ASP B O 1
ATOM 2920 N N . LYS B 1 113 ? -17.359 -23.812 -15.023 1 95.06 113 LYS B N 1
ATOM 2921 C CA . LYS B 1 113 ? -18.297 -23.062 -14.188 1 95.06 113 LYS B CA 1
ATOM 2922 C C . LYS B 1 113 ? -18.047 -23.344 -12.711 1 95.06 113 LYS B C 1
ATOM 2924 O O . LYS B 1 113 ? -18.141 -22.438 -11.875 1 95.06 113 LYS B O 1
ATOM 2929 N N . ILE B 1 114 ? -17.75 -24.516 -12.422 1 96 114 ILE B N 1
ATOM 2930 C CA . ILE B 1 114 ? -17.484 -24.906 -11.039 1 96 114 ILE B CA 1
ATOM 2931 C C . ILE B 1 114 ? -16.203 -24.234 -10.547 1 96 114 ILE B C 1
ATOM 2933 O O . ILE B 1 114 ? -16.172 -23.672 -9.453 1 96 114 ILE B O 1
ATOM 2937 N N . ILE B 1 115 ? -15.195 -24.25 -11.367 1 95.75 115 ILE B N 1
ATOM 2938 C CA . ILE B 1 115 ? -13.906 -23.672 -11.016 1 95.75 115 ILE B CA 1
ATOM 2939 C C . ILE B 1 115 ? -14.07 -22.156 -10.797 1 95.75 115 ILE B C 1
ATOM 2941 O O . ILE B 1 115 ? -13.547 -21.609 -9.828 1 95.75 115 ILE B O 1
ATOM 2945 N N . VAL B 1 116 ? -14.82 -21.562 -11.672 1 96.94 116 VAL B N 1
ATOM 2946 C CA . VAL B 1 116 ? -15.078 -20.141 -11.594 1 96.94 116 VAL B CA 1
ATOM 2947 C C . VAL B 1 116 ? -15.828 -19.812 -10.305 1 96.94 116 VAL B C 1
ATOM 2949 O O . VAL B 1 116 ? -15.469 -18.891 -9.578 1 96.94 116 VAL B O 1
ATOM 2952 N N . LYS B 1 117 ? -16.812 -20.594 -10.039 1 97.25 117 LYS B N 1
ATOM 2953 C CA . LYS B 1 117 ? -17.594 -20.406 -8.812 1 97.25 117 LYS B CA 1
ATOM 2954 C C . LYS B 1 117 ? -16.719 -20.531 -7.574 1 97.25 117 LYS B C 1
ATOM 2956 O O . LYS B 1 117 ? -16.797 -19.719 -6.656 1 97.25 117 LYS B O 1
ATOM 2961 N N . GLU B 1 118 ? -15.875 -21.484 -7.578 1 96.12 118 GLU B N 1
ATOM 2962 C CA . GLU B 1 118 ? -14.969 -21.719 -6.453 1 96.12 118 GLU B CA 1
ATOM 2963 C C . GLU B 1 118 ? -14.016 -20.531 -6.27 1 96.12 118 GLU B C 1
ATOM 2965 O O . GLU B 1 118 ? -13.773 -20.094 -5.145 1 96.12 118 GLU B O 1
ATOM 2970 N N . ALA B 1 119 ? -13.484 -20.078 -7.348 1 96.75 119 ALA B N 1
ATOM 2971 C CA . ALA B 1 119 ? -12.578 -18.953 -7.297 1 96.75 119 ALA B CA 1
ATOM 2972 C C . ALA B 1 119 ? -13.273 -17.703 -6.734 1 96.75 119 ALA B C 1
ATOM 2974 O O . ALA B 1 119 ? -12.711 -17 -5.902 1 96.75 119 ALA B O 1
ATOM 2975 N N . LEU B 1 120 ? -14.484 -17.5 -7.168 1 97.75 120 LEU B N 1
ATOM 2976 C CA . LEU B 1 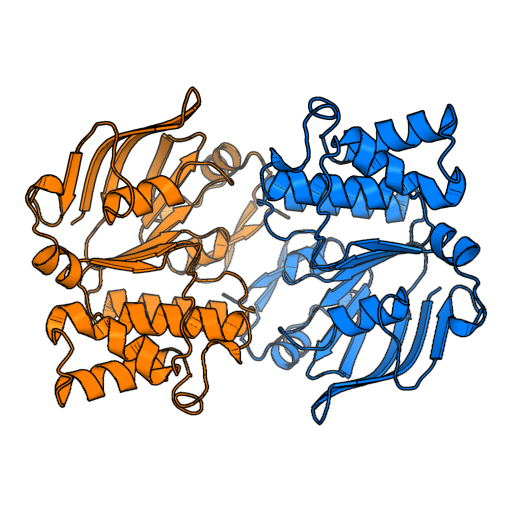120 ? -15.273 -16.375 -6.688 1 97.75 120 LEU B CA 1
ATOM 2977 C C . LEU B 1 120 ? -15.562 -16.516 -5.195 1 97.75 120 LEU B C 1
ATOM 2979 O O . LEU B 1 120 ? -15.461 -15.531 -4.453 1 97.75 120 LEU B O 1
ATOM 2983 N N . GLU B 1 121 ? -15.867 -17.688 -4.805 1 96.06 121 GLU B N 1
ATOM 2984 C CA . GLU B 1 121 ? -16.141 -17.953 -3.393 1 96.06 121 GLU B CA 1
ATOM 2985 C C . GLU B 1 121 ? -14.867 -17.797 -2.555 1 96.06 121 GLU B C 1
ATOM 2987 O O . GLU B 1 121 ? -14.906 -17.234 -1.465 1 96.06 121 GLU B O 1
ATOM 2992 N N . TYR B 1 122 ? -13.828 -18.266 -3.123 1 92.88 122 TYR B N 1
ATOM 2993 C CA . TYR B 1 122 ? -12.539 -18.203 -2.439 1 92.88 122 TYR B CA 1
ATOM 2994 C C . TYR B 1 122 ? -12.125 -16.766 -2.158 1 92.88 122 TYR B C 1
ATOM 2996 O O . TYR B 1 122 ? -11.531 -16.469 -1.117 1 92.88 122 TYR B O 1
ATOM 3004 N N . MET B 1 123 ? -12.469 -15.859 -3.07 1 94.31 123 MET B N 1
ATOM 3005 C CA . MET B 1 123 ? -12.102 -14.453 -2.934 1 94.31 123 MET B CA 1
ATOM 3006 C C . MET B 1 123 ? -13.273 -13.633 -2.406 1 94.31 123 MET B C 1
ATOM 3008 O O . MET B 1 123 ? -13.25 -12.398 -2.457 1 94.31 123 MET B O 1
ATOM 3012 N N . GLU B 1 124 ? -14.383 -14.289 -2.006 1 94.19 124 GLU B N 1
ATOM 3013 C CA . GLU B 1 124 ? -15.562 -13.68 -1.396 1 94.19 124 GLU B CA 1
ATOM 3014 C C . GLU B 1 124 ? -16.219 -12.68 -2.342 1 94.19 124 GLU B C 1
ATOM 3016 O O . GLU B 1 124 ? -16.547 -11.562 -1.942 1 94.19 124 GLU B O 1
ATOM 3021 N N . LEU B 1 125 ? -16.375 -13.102 -3.549 1 96.69 125 LEU B N 1
ATOM 3022 C CA . LEU B 1 125 ? -16.938 -12.203 -4.551 1 96.69 125 LEU B CA 1
ATOM 3023 C C . LEU B 1 125 ? -18.188 -12.789 -5.168 1 96.69 125 LEU B C 1
ATOM 3025 O O . LEU B 1 125 ? -18.828 -12.164 -6.016 1 96.69 125 LEU B O 1
ATOM 3029 N N . TYR B 1 126 ? -18.578 -13.969 -4.715 1 97.5 126 TYR B N 1
ATOM 3030 C CA . TYR B 1 126 ? -19.672 -14.688 -5.379 1 97.5 126 TYR B CA 1
ATOM 3031 C C . TYR B 1 126 ? -20.953 -13.891 -5.34 1 97.5 126 TYR B C 1
ATOM 3033 O O . TYR B 1 126 ? -21.688 -13.82 -6.336 1 97.5 126 TYR B O 1
ATOM 3041 N N . GLU B 1 127 ? -21.266 -13.195 -4.258 1 96.62 127 GLU B N 1
ATOM 3042 C CA . GLU B 1 127 ? -22.531 -12.484 -4.074 1 96.62 127 GLU B CA 1
ATOM 3043 C C . GLU B 1 127 ? -22.609 -11.266 -4.988 1 96.62 127 GLU B C 1
ATOM 3045 O O . GLU B 1 127 ? -23.703 -10.766 -5.27 1 96.62 127 GLU B O 1
ATOM 3050 N N . ILE B 1 128 ? -21.484 -10.805 -5.438 1 96.69 128 ILE B N 1
ATOM 3051 C CA . ILE B 1 128 ? -21.5 -9.602 -6.266 1 96.69 128 ILE B CA 1
ATOM 3052 C C . ILE B 1 128 ? -20.938 -9.93 -7.648 1 96.69 128 ILE B C 1
ATOM 3054 O O . ILE B 1 128 ? -20.453 -9.031 -8.359 1 96.69 128 ILE B O 1
ATOM 3058 N N . LYS B 1 129 ? -21 -11.102 -8.047 1 97.44 129 LYS B N 1
ATOM 3059 C CA . LYS B 1 129 ? -20.359 -11.609 -9.258 1 97.44 129 LYS B CA 1
ATOM 3060 C C . LYS B 1 129 ? -20.922 -10.93 -10.508 1 97.44 129 LYS B C 1
ATOM 3062 O O . LYS B 1 129 ? -20.266 -10.875 -11.547 1 97.44 129 LYS B O 1
ATOM 3067 N N . ASP B 1 130 ? -22.141 -10.367 -10.414 1 97.25 130 ASP B N 1
ATOM 3068 C CA . ASP B 1 130 ? -22.812 -9.797 -11.57 1 97.25 130 ASP B CA 1
ATOM 3069 C C . ASP B 1 130 ? -22.516 -8.312 -11.711 1 97.25 130 ASP B C 1
ATOM 3071 O O . ASP B 1 130 ? -22.891 -7.684 -12.703 1 97.25 130 ASP B O 1
ATOM 3075 N N . LYS B 1 131 ? -21.812 -7.777 -10.781 1 96.19 131 LYS B N 1
ATOM 3076 C CA . LYS B 1 131 ? -21.422 -6.375 -10.867 1 96.19 131 LYS B CA 1
ATOM 3077 C C . LYS B 1 131 ? -20.328 -6.172 -11.914 1 96.19 131 LYS B C 1
ATOM 3079 O O . LYS B 1 131 ? -19.516 -7.07 -12.156 1 96.19 131 LYS B O 1
ATOM 3084 N N . TYR B 1 132 ? -20.375 -4.996 -12.461 1 95.56 132 TYR B N 1
ATOM 3085 C CA . TYR B 1 132 ? -19.328 -4.641 -13.414 1 95.56 132 TYR B CA 1
ATOM 3086 C C . TYR B 1 132 ? -18.047 -4.223 -12.695 1 95.56 132 TYR B C 1
ATOM 3088 O O . TYR B 1 132 ? -18.109 -3.578 -11.648 1 95.56 132 TYR B O 1
ATOM 3096 N N . ILE B 1 133 ? -16.875 -4.523 -13.289 1 93.06 133 ILE B N 1
ATOM 3097 C CA . ILE B 1 133 ? -15.586 -4.328 -12.625 1 93.06 133 ILE B CA 1
ATOM 3098 C C . ILE B 1 133 ? -15.312 -2.834 -12.453 1 93.06 133 ILE B C 1
ATOM 3100 O O . ILE B 1 133 ? -14.625 -2.424 -11.516 1 93.06 133 ILE B O 1
ATOM 3104 N N . ASP B 1 134 ? -15.852 -1.968 -13.297 1 90.38 134 ASP B N 1
ATOM 3105 C CA . ASP B 1 134 ? -15.625 -0.529 -13.203 1 90.38 134 ASP B CA 1
ATOM 3106 C C . ASP B 1 134 ? -16.406 0.074 -12.039 1 90.38 134 ASP B C 1
ATOM 3108 O O . ASP B 1 134 ? -16.188 1.227 -11.664 1 90.38 134 ASP B O 1
ATOM 3112 N N . GLU B 1 135 ? -17.234 -0.736 -11.398 1 90.19 135 GLU B N 1
ATOM 3113 C CA . GLU B 1 135 ? -18.031 -0.29 -10.258 1 90.19 135 GLU B CA 1
ATOM 3114 C C . GLU B 1 135 ? -17.391 -0.727 -8.938 1 90.19 135 GLU B C 1
ATOM 3116 O O . GLU B 1 135 ? -17.875 -0.363 -7.867 1 90.19 135 GLU B O 1
ATOM 3121 N N . LEU B 1 136 ? -16.391 -1.393 -9.078 1 90.44 136 LEU B N 1
ATOM 3122 C CA . LEU B 1 136 ? -15.797 -2.014 -7.898 1 90.44 136 LEU B CA 1
ATOM 3123 C C . LEU B 1 136 ? -14.82 -1.062 -7.211 1 90.44 136 LEU B C 1
ATOM 3125 O O . LEU B 1 136 ? -14.219 -0.205 -7.863 1 90.44 136 LEU B O 1
ATOM 3129 N N . SER B 1 137 ? -14.734 -1.252 -5.855 1 86.56 137 SER B N 1
ATOM 3130 C CA . SER B 1 137 ? -13.633 -0.612 -5.148 1 86.56 137 SER B CA 1
ATOM 3131 C C . SER B 1 137 ? -12.289 -1.197 -5.57 1 86.56 137 SER B C 1
ATOM 3133 O O . SER B 1 137 ? -12.234 -2.275 -6.164 1 86.56 137 SER B O 1
ATOM 3135 N N . GLY B 1 138 ? -11.258 -0.485 -5.305 1 86.69 138 GLY B N 1
ATOM 3136 C CA . GLY B 1 138 ? -9.93 -0.985 -5.621 1 86.69 138 GLY B CA 1
ATOM 3137 C C . GLY B 1 138 ? -9.648 -2.352 -5.023 1 86.69 138 GLY B C 1
ATOM 3138 O O . GLY B 1 138 ? -9.047 -3.207 -5.676 1 86.69 138 GLY B O 1
ATOM 3139 N N . GLY B 1 139 ? -10.102 -2.584 -3.809 1 90.12 139 GLY B N 1
ATOM 3140 C CA . GLY B 1 139 ? -9.922 -3.869 -3.154 1 90.12 139 GLY B CA 1
ATOM 3141 C C . GLY B 1 139 ? -10.727 -4.984 -3.799 1 90.12 139 GLY B C 1
ATOM 3142 O O . GLY B 1 139 ? -10.234 -6.102 -3.953 1 90.12 139 GLY B O 1
ATOM 3143 N N . GLN B 1 140 ? -11.914 -4.617 -4.145 1 91.5 140 GLN B N 1
ATOM 3144 C CA . GLN B 1 140 ? -12.758 -5.594 -4.816 1 91.5 140 GLN B CA 1
ATOM 3145 C C . GLN B 1 140 ? -12.172 -5.984 -6.172 1 91.5 140 GLN B C 1
ATOM 3147 O O . GLN B 1 140 ? -12.172 -7.164 -6.539 1 91.5 140 GLN B O 1
ATOM 3152 N N . LEU B 1 141 ? -11.703 -4.996 -6.812 1 92.81 141 LEU B N 1
ATOM 3153 C CA . LEU B 1 141 ? -11.125 -5.242 -8.133 1 92.81 141 LEU B CA 1
ATOM 3154 C C . LEU B 1 141 ? -9.891 -6.129 -8.016 1 92.81 141 LEU B C 1
ATOM 3156 O O . LEU B 1 141 ? -9.719 -7.062 -8.805 1 92.81 141 LEU B O 1
ATOM 3160 N N . GLN B 1 142 ? -9.062 -5.812 -7.062 1 93.06 142 GLN B N 1
ATOM 3161 C CA . GLN B 1 142 ? -7.863 -6.621 -6.84 1 93.06 142 GLN B CA 1
ATOM 3162 C C . GLN B 1 142 ? -8.227 -8.078 -6.555 1 93.06 142 GLN B C 1
ATOM 3164 O O . GLN B 1 142 ? -7.609 -8.992 -7.098 1 93.06 142 GLN B O 1
ATOM 3169 N N . ARG B 1 143 ? -9.195 -8.305 -5.77 1 95.12 143 ARG B N 1
ATOM 3170 C CA . ARG B 1 143 ? -9.648 -9.656 -5.453 1 95.12 143 ARG B CA 1
ATOM 3171 C C . ARG B 1 143 ? -10.203 -10.352 -6.688 1 95.12 143 ARG B C 1
ATOM 3173 O O . ARG B 1 143 ? -10.039 -11.562 -6.855 1 95.12 143 ARG B O 1
ATOM 3180 N N . ALA B 1 144 ? -10.875 -9.578 -7.5 1 95.75 144 ALA B N 1
ATOM 3181 C CA . ALA B 1 144 ? -11.398 -10.133 -8.75 1 95.75 144 ALA B CA 1
ATOM 3182 C C . ALA B 1 144 ? -10.266 -10.617 -9.648 1 95.75 144 ALA B C 1
ATOM 3184 O O . ALA B 1 144 ? -10.344 -11.703 -10.234 1 95.75 144 ALA B O 1
ATOM 3185 N N . TYR B 1 145 ? -9.242 -9.867 -9.703 1 95.5 145 TYR B N 1
ATOM 3186 C CA . TYR B 1 145 ? -8.094 -10.266 -10.508 1 95.5 145 TYR B CA 1
ATOM 3187 C C . TYR B 1 145 ? -7.441 -11.523 -9.945 1 95.5 145 TYR B C 1
ATOM 3189 O O . TYR B 1 145 ? -7.023 -12.406 -10.695 1 95.5 145 TYR B O 1
ATOM 3197 N N . ILE B 1 146 ? -7.312 -11.57 -8.648 1 96.62 146 ILE B N 1
ATOM 3198 C CA . ILE B 1 146 ? -6.742 -12.75 -8.023 1 96.62 146 ILE B CA 1
ATOM 3199 C C . ILE B 1 146 ? -7.625 -13.969 -8.312 1 96.62 146 ILE B C 1
ATOM 3201 O O . ILE B 1 146 ? -7.117 -15.047 -8.633 1 96.62 146 ILE B O 1
ATOM 3205 N N . ALA B 1 147 ? -8.922 -13.727 -8.258 1 97 147 ALA B N 1
ATOM 3206 C CA . ALA B 1 147 ? -9.867 -14.797 -8.57 1 97 147 ALA B CA 1
ATOM 3207 C C . ALA B 1 147 ? -9.664 -15.305 -9.992 1 97 147 ALA B C 1
ATOM 3209 O O . ALA B 1 147 ? -9.711 -16.516 -10.242 1 97 147 ALA B O 1
ATOM 3210 N N . MET B 1 148 ? -9.469 -14.422 -10.867 1 96.75 148 MET B N 1
ATOM 3211 C CA . MET B 1 148 ? -9.227 -14.789 -12.258 1 96.75 148 MET B CA 1
ATOM 3212 C C . MET B 1 148 ? -7.988 -15.672 -12.375 1 96.75 148 MET B C 1
ATOM 3214 O O . MET B 1 148 ? -8.008 -16.688 -13.07 1 96.75 148 MET B O 1
ATOM 3218 N N . VAL B 1 149 ? -6.973 -15.281 -11.648 1 96.69 149 VAL B N 1
ATOM 3219 C CA . VAL B 1 149 ? -5.719 -16.031 -11.695 1 96.69 149 VAL B CA 1
ATOM 3220 C C . VAL B 1 149 ? -5.914 -17.422 -11.086 1 96.69 149 VAL B C 1
ATOM 3222 O O . VAL B 1 149 ? -5.422 -18.406 -11.625 1 96.69 149 VAL B O 1
ATOM 3225 N N . ILE B 1 150 ? -6.633 -17.516 -10.039 1 96.62 150 ILE B N 1
ATOM 3226 C CA . ILE B 1 150 ? -6.898 -18.781 -9.359 1 96.62 150 ILE B CA 1
ATOM 3227 C C . ILE B 1 150 ? -7.742 -19.672 -10.258 1 96.62 150 ILE B C 1
ATOM 3229 O O . ILE B 1 150 ? -7.508 -20.891 -10.328 1 96.62 150 ILE B O 1
ATOM 3233 N N . ALA B 1 151 ? -8.664 -19.062 -10.953 1 96.81 151 ALA B N 1
ATOM 3234 C CA . ALA B 1 151 ? -9.555 -19.812 -11.828 1 96.81 151 ALA B CA 1
ATOM 3235 C C . ALA B 1 151 ? -8.789 -20.453 -12.984 1 96.81 151 ALA B C 1
ATOM 3237 O O . ALA B 1 151 ? -9.242 -21.438 -13.578 1 96.81 151 ALA B O 1
ATOM 3238 N N . GLN B 1 152 ? -7.699 -19.844 -13.297 1 96.25 152 GLN B N 1
ATOM 3239 C CA . GLN B 1 152 ? -6.887 -20.406 -14.367 1 96.25 152 GLN B CA 1
ATOM 3240 C C . GLN B 1 152 ? -6.375 -21.797 -13.992 1 96.25 152 GLN B C 1
ATOM 3242 O O . GLN B 1 152 ? -6.055 -22.594 -14.867 1 96.25 152 GLN B O 1
ATOM 3247 N N . ASP B 1 153 ? -6.273 -22.062 -12.703 1 95.56 153 ASP B N 1
ATOM 3248 C CA . ASP B 1 153 ? -5.969 -23.391 -12.164 1 95.56 153 ASP B CA 1
ATOM 3249 C C . ASP B 1 153 ? -4.652 -23.922 -12.727 1 95.56 153 ASP B C 1
ATOM 3251 O O . ASP B 1 153 ? -4.598 -25.031 -13.258 1 95.56 153 ASP B O 1
ATOM 3255 N N . THR B 1 154 ? -3.639 -23.156 -12.578 1 97.31 154 THR B N 1
ATOM 3256 C CA . THR B 1 154 ? -2.322 -23.531 -13.07 1 97.31 154 THR B CA 1
ATOM 3257 C C . THR B 1 154 ? -1.464 -24.094 -11.938 1 97.31 154 THR B C 1
ATOM 3259 O O . THR B 1 154 ? -1.763 -23.875 -10.758 1 97.31 154 THR B O 1
ATOM 3262 N N . GLU B 1 155 ? -0.469 -24.781 -12.359 1 97.44 155 GLU B N 1
ATOM 3263 C CA . GLU B 1 155 ? 0.457 -25.359 -11.383 1 97.44 155 GLU B CA 1
ATOM 3264 C C . GLU B 1 155 ? 1.274 -24.266 -10.695 1 97.44 155 GLU B C 1
ATOM 3266 O O . GLU B 1 155 ? 1.533 -24.344 -9.492 1 97.44 155 GLU B O 1
ATOM 3271 N N . TYR B 1 156 ? 1.671 -23.266 -11.477 1 98.06 156 TYR B N 1
ATOM 3272 C CA . TYR B 1 156 ? 2.453 -22.125 -10.984 1 98.06 156 TYR B CA 1
ATOM 3273 C C . TYR B 1 156 ? 1.621 -20.859 -10.969 1 98.06 156 TYR B C 1
ATOM 3275 O O . TYR B 1 156 ? 1.024 -20.484 -11.984 1 98.06 156 TYR B O 1
ATOM 3283 N N . ILE B 1 157 ? 1.578 -20.219 -9.812 1 98.06 157 ILE B N 1
ATOM 3284 C CA . ILE B 1 157 ? 0.853 -18.953 -9.656 1 98.06 157 ILE B CA 1
ATOM 3285 C C . ILE B 1 157 ? 1.824 -17.844 -9.266 1 98.06 157 ILE B C 1
ATOM 3287 O O . ILE B 1 157 ? 2.475 -17.922 -8.227 1 98.06 157 ILE B O 1
ATOM 3291 N N . LEU B 1 158 ? 1.969 -16.844 -10.156 1 98.06 158 LEU B N 1
ATOM 3292 C CA . LEU B 1 158 ? 2.82 -15.68 -9.914 1 98.06 158 LEU B CA 1
ATOM 3293 C C . LEU B 1 158 ? 1.983 -14.453 -9.57 1 98.06 158 LEU B C 1
ATOM 3295 O O . LEU B 1 158 ? 1.112 -14.055 -10.344 1 98.06 158 LEU B O 1
ATOM 3299 N N . LEU B 1 159 ? 2.24 -13.891 -8.422 1 97.88 159 LEU B N 1
ATOM 3300 C CA . LEU B 1 159 ? 1.452 -12.75 -7.961 1 97.88 159 LEU B CA 1
ATOM 3301 C C . LEU B 1 159 ? 2.35 -11.555 -7.668 1 97.88 159 LEU B C 1
ATOM 3303 O O . LEU B 1 159 ? 3.166 -11.594 -6.746 1 97.88 159 LEU B O 1
ATOM 3307 N N . ASP B 1 160 ? 2.168 -10.547 -8.469 1 96.44 160 ASP B N 1
ATOM 3308 C CA . ASP B 1 160 ? 2.941 -9.328 -8.266 1 96.44 160 ASP B CA 1
ATOM 3309 C C . ASP B 1 160 ? 2.176 -8.328 -7.406 1 96.44 160 ASP B C 1
ATOM 3311 O O . ASP B 1 160 ? 1.329 -7.586 -7.914 1 96.44 160 ASP B O 1
ATOM 3315 N N . GLU B 1 161 ? 2.514 -8.297 -6.117 1 94.06 161 GLU B N 1
ATOM 3316 C CA . GLU B 1 161 ? 1.949 -7.41 -5.109 1 94.06 161 GLU B CA 1
ATOM 3317 C C . GLU B 1 161 ? 0.434 -7.57 -5.016 1 94.06 161 GLU B C 1
ATOM 3319 O O . GLU B 1 161 ? -0.305 -6.586 -5.109 1 94.06 161 GLU B O 1
ATOM 3324 N N . PRO B 1 162 ? -0.025 -8.734 -4.688 1 95.75 162 PRO B N 1
ATOM 3325 C CA . PRO B 1 162 ? -1.462 -9.016 -4.668 1 95.75 162 PRO B CA 1
ATOM 3326 C C . PRO B 1 162 ? -2.191 -8.289 -3.541 1 95.75 162 PRO B C 1
ATOM 3328 O O . PRO B 1 162 ? -3.416 -8.141 -3.59 1 95.75 162 PRO B O 1
ATOM 3331 N N . LEU B 1 163 ? -1.444 -7.812 -2.594 1 94.38 163 LEU B N 1
ATOM 3332 C CA . LEU B 1 163 ? -2.094 -7.262 -1.408 1 94.38 163 LEU B CA 1
ATOM 3333 C C . LEU B 1 163 ? -2.254 -5.75 -1.53 1 94.38 163 LEU B C 1
ATOM 3335 O O . LEU B 1 163 ? -2.777 -5.102 -0.621 1 94.38 163 LEU B O 1
ATOM 3339 N N . ASN B 1 164 ? -1.876 -5.219 -2.666 1 88.25 164 ASN B N 1
ATOM 3340 C CA . ASN B 1 164 ? -2.037 -3.787 -2.885 1 88.25 164 ASN B CA 1
ATOM 3341 C C . ASN B 1 164 ? -3.506 -3.375 -2.846 1 88.25 164 ASN B C 1
ATOM 3343 O O . ASN B 1 164 ? -4.367 -4.082 -3.371 1 88.25 164 ASN B O 1
ATOM 3347 N N . ASN B 1 165 ? -3.801 -2.26 -2.154 1 84.19 165 ASN B N 1
ATOM 3348 C CA . ASN B 1 165 ? -5.121 -1.642 -2.07 1 84.19 165 ASN B CA 1
ATOM 3349 C C . ASN B 1 165 ? -6.062 -2.449 -1.183 1 84.19 165 ASN B C 1
ATOM 3351 O O . ASN B 1 165 ? -7.266 -2.191 -1.152 1 84.19 165 ASN B O 1
ATOM 3355 N N . LEU B 1 166 ? -5.531 -3.441 -0.567 1 89.88 166 LEU B N 1
ATOM 3356 C CA . LEU B 1 166 ? -6.352 -4.238 0.337 1 89.88 166 LEU B CA 1
ATOM 3357 C C . LEU B 1 166 ? -6.184 -3.771 1.779 1 89.88 166 LEU B C 1
ATOM 3359 O O . LEU B 1 166 ? -5.137 -3.2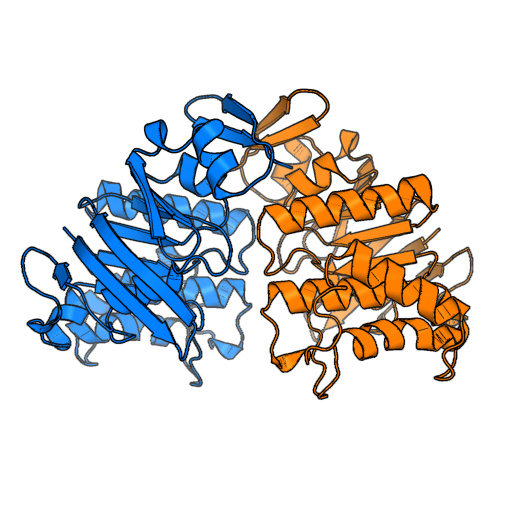36 2.145 1 89.88 166 LEU B O 1
ATOM 3363 N N . ASP B 1 167 ? -7.281 -3.922 2.531 1 90.12 167 ASP B N 1
ATOM 3364 C CA . ASP B 1 167 ? -7.148 -3.674 3.965 1 90.12 167 ASP B CA 1
ATOM 3365 C C . ASP B 1 167 ? -6.578 -4.895 4.684 1 90.12 167 ASP B C 1
ATOM 3367 O O . ASP B 1 167 ? -6.266 -5.906 4.047 1 90.12 167 ASP B O 1
ATOM 3371 N N . MET B 1 168 ? -6.43 -4.801 5.941 1 92.62 168 MET B N 1
ATOM 3372 C CA . MET B 1 168 ? -5.758 -5.82 6.742 1 92.62 168 MET B CA 1
ATOM 3373 C C . MET B 1 168 ? -6.523 -7.137 6.703 1 92.62 168 MET B C 1
ATOM 3375 O O . MET B 1 168 ? -5.93 -8.195 6.492 1 92.62 168 MET B O 1
ATOM 3379 N N . LYS B 1 169 ? -7.785 -7.082 6.828 1 93.62 169 LYS B N 1
ATOM 3380 C CA . LYS B 1 169 ? -8.609 -8.281 6.875 1 93.62 169 LYS B CA 1
ATOM 3381 C C . LYS B 1 169 ? -8.5 -9.078 5.578 1 93.62 169 LYS B C 1
ATOM 3383 O O . LYS B 1 169 ? -8.227 -10.281 5.605 1 93.62 169 LYS B O 1
ATOM 3388 N N . HIS B 1 170 ? -8.625 -8.438 4.508 1 92.94 170 HIS B N 1
ATOM 3389 C CA . HIS B 1 170 ? -8.562 -9.117 3.221 1 92.94 170 HIS B CA 1
ATOM 3390 C C . HIS B 1 170 ? -7.152 -9.625 2.939 1 92.94 170 HIS B C 1
ATOM 3392 O O . HIS B 1 170 ? -6.98 -10.688 2.338 1 92.94 170 HIS B O 1
ATOM 3398 N N . SER B 1 171 ? -6.168 -8.844 3.336 1 95.56 171 SER B N 1
ATOM 3399 C CA . SER B 1 171 ? -4.789 -9.281 3.146 1 95.56 171 SER B CA 1
ATOM 3400 C C . SER B 1 171 ? -4.516 -10.594 3.871 1 95.56 171 SER B C 1
ATOM 3402 O O . SER B 1 171 ? -3.971 -11.531 3.287 1 95.56 171 SER B O 1
ATOM 3404 N N . VAL B 1 172 ? -4.961 -10.664 5.09 1 96 172 VAL B N 1
ATOM 3405 C CA . VAL B 1 172 ? -4.773 -11.867 5.891 1 96 172 VAL B CA 1
ATOM 3406 C C . VAL B 1 172 ? -5.52 -13.031 5.25 1 96 172 VAL B C 1
ATOM 3408 O O . VAL B 1 172 ? -4.961 -14.117 5.082 1 96 172 VAL B O 1
ATOM 3411 N N . ASN B 1 173 ? -6.734 -12.789 4.863 1 95.06 173 ASN B N 1
ATOM 3412 C CA . ASN B 1 173 ? -7.566 -13.836 4.285 1 95.06 173 ASN B CA 1
ATOM 3413 C C . ASN B 1 173 ? -6.969 -14.375 2.988 1 95.06 173 ASN B C 1
ATOM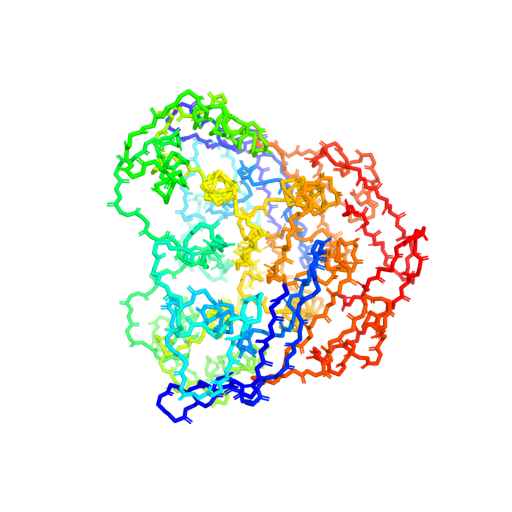 3415 O O . ASN B 1 173 ? -6.949 -15.586 2.764 1 95.06 173 ASN B O 1
ATOM 3419 N N . ILE B 1 174 ? -6.496 -13.477 2.201 1 96 174 ILE B N 1
ATOM 3420 C CA . ILE B 1 174 ? -5.918 -13.875 0.922 1 96 174 ILE B CA 1
ATOM 3421 C C . ILE B 1 174 ? -4.668 -14.719 1.159 1 96 174 ILE B C 1
ATOM 3423 O O . ILE B 1 174 ? -4.496 -15.773 0.543 1 96 174 ILE B O 1
ATOM 3427 N N . MET B 1 175 ? -3.809 -14.305 2.059 1 97.44 175 MET B N 1
ATOM 3428 C CA . MET B 1 175 ? -2.576 -15.047 2.316 1 97.44 175 MET B CA 1
ATOM 3429 C C . MET B 1 175 ? -2.879 -16.438 2.877 1 97.44 175 MET B C 1
ATOM 3431 O O . MET B 1 175 ? -2.227 -17.406 2.512 1 97.44 175 MET B O 1
ATOM 3435 N N . LYS B 1 176 ? -3.871 -16.516 3.711 1 96.75 176 LYS B N 1
ATOM 3436 C CA . LYS B 1 176 ? -4.293 -17.812 4.234 1 96.75 176 LYS B CA 1
ATOM 3437 C C . LYS B 1 176 ? -4.77 -18.719 3.113 1 96.75 176 LYS B C 1
ATOM 3439 O O . LYS B 1 176 ? -4.426 -19.906 3.082 1 96.75 176 LYS B O 1
ATOM 3444 N N . ARG B 1 177 ? -5.484 -18.141 2.312 1 95.44 177 ARG B N 1
ATOM 3445 C CA . ARG B 1 177 ? -6.031 -18.906 1.205 1 95.44 177 ARG B CA 1
ATOM 3446 C C . ARG B 1 177 ? -4.926 -19.375 0.26 1 95.44 177 ARG B C 1
ATOM 3448 O O . ARG B 1 177 ? -4.941 -20.516 -0.217 1 95.44 177 ARG B O 1
ATOM 3455 N N . LEU B 1 178 ? -4.004 -18.516 -0.026 1 97.06 178 LEU B N 1
ATOM 3456 C CA . LEU B 1 178 ? -2.877 -18.891 -0.875 1 97.06 178 LEU B CA 1
ATOM 3457 C C . LEU B 1 178 ? -2.059 -20 -0.229 1 97.06 178 LEU B C 1
ATOM 3459 O O . LEU B 1 178 ? -1.603 -20.922 -0.914 1 97.06 178 LEU B O 1
ATOM 3463 N N . LYS B 1 179 ? -1.882 -19.922 1.021 1 97.5 179 LYS B N 1
ATOM 3464 C CA . LYS B 1 179 ? -1.182 -20.984 1.744 1 97.5 179 LYS B CA 1
ATOM 3465 C C . LYS B 1 179 ? -1.9 -22.328 1.593 1 97.5 179 LYS B C 1
ATOM 3467 O O . LYS B 1 179 ? -1.264 -23.344 1.357 1 97.5 179 LYS B O 1
ATOM 3472 N N . ASN B 1 180 ? -3.184 -22.25 1.709 1 96.56 180 ASN B N 1
ATOM 3473 C CA . ASN B 1 180 ? -3.982 -23.469 1.54 1 96.56 180 ASN B CA 1
ATOM 3474 C C . ASN B 1 180 ? -3.844 -24.031 0.132 1 96.56 180 ASN B C 1
ATOM 3476 O O . ASN B 1 180 ? -3.801 -25.25 -0.046 1 96.56 180 ASN B O 1
ATOM 3480 N N . LEU B 1 181 ? -3.797 -23.156 -0.823 1 95.88 181 LEU B N 1
ATOM 3481 C CA . LEU B 1 181 ? -3.633 -23.609 -2.201 1 95.88 181 LEU B CA 1
ATOM 3482 C C . LEU B 1 181 ? -2.316 -24.359 -2.377 1 95.88 181 LEU B C 1
ATOM 3484 O O . LEU B 1 181 ? -2.27 -25.391 -3.055 1 95.88 181 LEU B O 1
ATOM 3488 N N . ALA B 1 182 ? -1.279 -23.859 -1.786 1 97.31 182 ALA B N 1
ATOM 3489 C CA . ALA B 1 182 ? 0.027 -24.5 -1.884 1 97.31 182 ALA B CA 1
ATOM 3490 C C . ALA B 1 182 ? 0.039 -25.844 -1.137 1 97.31 182 ALA B C 1
ATOM 3492 O O . ALA B 1 182 ? 0.497 -26.844 -1.67 1 97.31 182 ALA B O 1
ATOM 3493 N N . GLU B 1 183 ? -0.544 -25.891 0.003 1 96.69 183 GLU B N 1
ATOM 3494 C CA . GLU B 1 183 ? -0.45 -27.047 0.89 1 96.69 183 GLU B CA 1
ATOM 3495 C C . GLU B 1 183 ? -1.45 -28.125 0.493 1 96.69 183 GLU B C 1
ATOM 3497 O O . GLU B 1 183 ? -1.129 -29.312 0.522 1 96.69 183 GLU B O 1
ATOM 3502 N N . GLU B 1 184 ? -2.623 -27.688 0.103 1 95.38 184 GLU B N 1
ATOM 3503 C CA . GLU B 1 184 ? -3.701 -28.641 -0.094 1 95.38 184 GLU B CA 1
ATOM 3504 C C . GLU B 1 184 ? -3.885 -28.969 -1.573 1 95.38 184 GLU B C 1
ATOM 3506 O O . GLU B 1 184 ? -4.355 -30.062 -1.92 1 95.38 184 GLU B O 1
ATOM 3511 N N . LYS B 1 185 ? -3.547 -28.047 -2.42 1 95.5 185 LYS B N 1
ATOM 3512 C CA . LYS B 1 185 ? -3.803 -28.281 -3.84 1 95.5 185 LYS B CA 1
ATOM 3513 C C . LYS B 1 185 ? -2.496 -28.375 -4.621 1 95.5 185 LYS B C 1
ATOM 3515 O O . LYS B 1 185 ? -2.502 -28.359 -5.855 1 95.5 185 LYS B O 1
ATOM 3520 N N . ASP B 1 186 ? -1.39 -28.391 -3.939 1 96.94 186 ASP B N 1
ATOM 3521 C CA . ASP B 1 186 ? -0.06 -28.625 -4.496 1 96.94 186 ASP B CA 1
ATOM 3522 C C . ASP B 1 186 ? 0.312 -27.531 -5.5 1 96.94 186 ASP B C 1
ATOM 3524 O O . ASP B 1 186 ? 0.933 -27.812 -6.527 1 96.94 186 ASP B O 1
ATOM 3528 N N . LYS B 1 187 ? -0.196 -26.359 -5.305 1 97.75 187 LYS B N 1
ATOM 3529 C CA . LYS B 1 187 ? 0.177 -25.234 -6.156 1 97.75 187 LYS B CA 1
ATOM 3530 C C . LYS B 1 187 ? 1.538 -24.672 -5.758 1 97.75 187 LYS B C 1
ATOM 3532 O O . LYS B 1 187 ? 1.924 -24.734 -4.586 1 97.75 187 LYS B O 1
ATOM 3537 N N . THR B 1 188 ? 2.273 -24.219 -6.746 1 98.56 188 THR B N 1
ATOM 3538 C CA . THR B 1 188 ? 3.52 -23.484 -6.527 1 98.56 188 THR B CA 1
ATOM 3539 C C . THR B 1 188 ? 3.301 -21.984 -6.672 1 98.56 188 THR B C 1
ATOM 3541 O O . THR B 1 188 ? 2.91 -21.516 -7.738 1 98.56 188 THR B O 1
ATOM 3544 N N . ILE B 1 189 ? 3.574 -21.25 -5.605 1 98.56 189 ILE B N 1
ATOM 3545 C CA . ILE B 1 189 ? 3.201 -19.844 -5.605 1 98.56 189 ILE B CA 1
ATOM 3546 C C . ILE B 1 189 ? 4.449 -18.969 -5.441 1 98.56 189 ILE B C 1
ATOM 3548 O O . ILE B 1 189 ? 5.27 -19.219 -4.555 1 98.56 189 ILE B O 1
ATOM 3552 N N . ILE B 1 190 ? 4.641 -18.047 -6.34 1 98.62 190 ILE B N 1
ATOM 3553 C CA . ILE B 1 190 ? 5.637 -16.984 -6.238 1 98.62 190 ILE B CA 1
ATOM 3554 C C . ILE B 1 190 ? 4.945 -15.641 -6.031 1 98.62 190 ILE B C 1
ATOM 3556 O O . ILE B 1 190 ? 4.109 -15.234 -6.844 1 98.62 190 ILE B O 1
ATOM 3560 N N . ILE B 1 191 ? 5.309 -14.969 -4.969 1 98.19 191 ILE B N 1
ATOM 3561 C CA . ILE B 1 191 ? 4.559 -13.773 -4.621 1 98.19 191 ILE B CA 1
ATOM 3562 C C . ILE B 1 191 ? 5.523 -12.648 -4.25 1 98.19 191 ILE B C 1
ATOM 3564 O O . ILE B 1 191 ? 6.488 -12.867 -3.516 1 98.19 191 ILE B O 1
ATOM 3568 N N . VAL B 1 192 ? 5.316 -11.539 -4.875 1 97.31 192 VAL B N 1
ATOM 3569 C CA . VAL B 1 192 ? 6.062 -10.352 -4.48 1 97.31 192 VAL B CA 1
ATOM 3570 C C . VAL B 1 192 ? 5.355 -9.664 -3.316 1 97.31 192 VAL B C 1
ATOM 3572 O O . VAL B 1 192 ? 4.18 -9.312 -3.416 1 97.31 192 VAL B O 1
ATOM 3575 N N . LEU B 1 193 ? 6.074 -9.477 -2.188 1 95.94 193 LEU B N 1
ATOM 3576 C CA . LEU B 1 193 ? 5.508 -8.844 -1.002 1 95.94 193 LEU B CA 1
ATOM 3577 C C . LEU B 1 193 ? 6.383 -7.688 -0.534 1 95.94 193 LEU B C 1
ATOM 3579 O O . LEU B 1 193 ? 7.613 -7.766 -0.597 1 95.94 193 LEU B O 1
ATOM 3583 N N . HIS B 1 194 ? 5.715 -6.707 -0.041 1 90.88 194 HIS B N 1
ATOM 3584 C CA . HIS B 1 194 ? 6.441 -5.598 0.563 1 90.88 194 HIS B CA 1
ATOM 3585 C C . HIS B 1 194 ? 6.477 -5.723 2.082 1 90.88 194 HIS B C 1
ATOM 3587 O O . HIS B 1 194 ? 7.324 -5.117 2.74 1 90.88 194 HIS B O 1
ATOM 3593 N N . ASP B 1 195 ? 5.574 -6.453 2.666 1 92.75 195 ASP B N 1
ATOM 3594 C CA . ASP B 1 195 ? 5.504 -6.629 4.113 1 92.75 195 ASP B CA 1
ATOM 3595 C C . ASP B 1 195 ? 6.285 -7.867 4.551 1 92.75 195 ASP B C 1
ATOM 3597 O O . ASP B 1 195 ? 5.859 -9 4.301 1 92.75 195 ASP B O 1
ATOM 3601 N N . ILE B 1 196 ? 7.266 -7.578 5.258 1 95.69 196 ILE B N 1
ATOM 3602 C CA . ILE B 1 196 ? 8.188 -8.641 5.637 1 95.69 196 ILE B CA 1
ATOM 3603 C C . ILE B 1 196 ? 7.496 -9.609 6.59 1 95.69 196 ILE B C 1
ATOM 3605 O O . ILE B 1 196 ? 7.809 -10.805 6.605 1 95.69 196 ILE B O 1
ATOM 3609 N N . ASN B 1 197 ? 6.582 -9.211 7.379 1 95.5 197 ASN B N 1
ATOM 3610 C CA . ASN B 1 197 ? 5.93 -10.086 8.344 1 95.5 197 ASN B CA 1
ATOM 3611 C C . ASN B 1 197 ? 4.949 -11.039 7.672 1 95.5 197 ASN B C 1
ATOM 3613 O O . ASN B 1 197 ? 4.77 -12.172 8.117 1 95.5 197 ASN B O 1
ATOM 3617 N N . PHE B 1 198 ? 4.359 -10.602 6.605 1 96.75 198 PHE B N 1
ATOM 3618 C CA . PHE B 1 198 ? 3.572 -11.531 5.805 1 96.75 198 PHE B CA 1
ATOM 3619 C C . PHE B 1 198 ? 4.465 -12.602 5.188 1 96.75 198 PHE B C 1
ATOM 3621 O O . PHE B 1 198 ? 4.102 -13.781 5.164 1 96.75 198 PHE B O 1
ATOM 3628 N N . ALA B 1 199 ? 5.562 -12.141 4.688 1 97.44 199 ALA B N 1
ATOM 3629 C CA . ALA B 1 199 ? 6.512 -13.109 4.129 1 97.44 199 ALA B CA 1
ATOM 3630 C C . ALA B 1 199 ? 6.984 -14.094 5.195 1 97.44 199 ALA B C 1
ATOM 3632 O O . ALA B 1 199 ? 7.016 -15.297 4.961 1 97.44 199 ALA B O 1
ATOM 3633 N N . SER B 1 200 ? 7.309 -13.57 6.297 1 96.94 200 SER B N 1
ATOM 3634 C CA . SER B 1 200 ? 7.801 -14.383 7.406 1 96.94 200 SER B CA 1
ATOM 3635 C C . SER B 1 200 ? 6.762 -15.414 7.844 1 96.94 200 SER B C 1
ATOM 3637 O O . SER B 1 200 ? 7.105 -16.547 8.164 1 96.94 200 SER B O 1
ATOM 3639 N N . LYS B 1 201 ? 5.562 -15.039 7.848 1 96.56 201 LYS B N 1
ATOM 3640 C CA . LYS B 1 201 ? 4.508 -15.891 8.383 1 96.56 201 LYS B CA 1
ATOM 3641 C C . LYS B 1 201 ? 4.074 -16.953 7.363 1 96.56 201 LYS B C 1
ATOM 3643 O O . LYS B 1 201 ? 3.85 -18.109 7.719 1 96.56 201 LYS B O 1
ATOM 3648 N N . TYR B 1 202 ? 4.016 -16.562 6.121 1 97.5 202 TYR B N 1
ATOM 3649 C CA . TYR B 1 202 ? 3.26 -17.406 5.199 1 97.5 202 TYR B CA 1
ATOM 3650 C C . TYR B 1 202 ? 4.184 -18.094 4.199 1 97.5 202 TYR B C 1
ATOM 3652 O O . TYR B 1 202 ? 3.795 -19.062 3.547 1 97.5 202 TYR B O 1
ATOM 3660 N N . SER B 1 203 ? 5.375 -17.625 4.062 1 97.81 203 SER B N 1
ATOM 3661 C CA . SER B 1 203 ? 6.242 -18.156 3.021 1 97.81 203 SER B CA 1
ATOM 3662 C C . SER B 1 203 ? 7.02 -19.375 3.521 1 97.81 203 SER B C 1
ATOM 3664 O O . SER B 1 203 ? 7.32 -19.469 4.711 1 97.81 203 SER B O 1
ATOM 3666 N N . ASP B 1 204 ? 7.324 -20.266 2.645 1 98.19 204 ASP B N 1
ATOM 3667 C CA . ASP B 1 204 ? 8.273 -21.344 2.906 1 98.19 204 ASP B CA 1
ATOM 3668 C C . ASP B 1 204 ? 9.711 -20.891 2.617 1 98.19 204 ASP B C 1
ATOM 3670 O O . ASP B 1 204 ? 10.609 -21.141 3.418 1 98.19 204 ASP B O 1
ATOM 3674 N N . ASN B 1 205 ? 9.844 -20.297 1.488 1 98.56 205 ASN B N 1
ATOM 3675 C CA . ASN B 1 205 ? 11.117 -19.75 1.049 1 98.56 205 ASN B CA 1
ATOM 3676 C C . ASN B 1 205 ? 11.016 -18.25 0.769 1 98.56 205 ASN B C 1
ATOM 3678 O O . ASN B 1 205 ? 9.938 -17.75 0.434 1 98.56 205 ASN B O 1
ATOM 3682 N N . ILE B 1 206 ? 12.109 -17.562 0.92 1 98.62 206 ILE B N 1
ATOM 3683 C CA . ILE B 1 206 ? 12.156 -16.125 0.667 1 98.62 206 ILE B CA 1
ATOM 3684 C C . ILE B 1 206 ? 13.398 -15.797 -0.156 1 98.62 206 ILE B C 1
ATOM 3686 O O . ILE B 1 206 ? 14.484 -16.328 0.104 1 98.62 206 ILE B O 1
ATOM 3690 N N . ILE B 1 207 ? 13.211 -15.039 -1.162 1 98.69 207 ILE B N 1
ATOM 3691 C CA . ILE B 1 207 ? 14.297 -14.492 -1.968 1 98.69 207 ILE B CA 1
ATOM 3692 C C . ILE B 1 207 ? 14.367 -12.977 -1.774 1 98.69 207 ILE B C 1
ATOM 3694 O O . ILE B 1 207 ? 13.367 -12.273 -1.963 1 98.69 207 ILE B O 1
ATOM 3698 N N . ILE B 1 208 ? 15.508 -12.469 -1.417 1 98.44 208 ILE B N 1
ATOM 3699 C CA . ILE B 1 208 ? 15.68 -11.031 -1.252 1 98.44 208 ILE B CA 1
ATOM 3700 C C . ILE B 1 208 ? 16.422 -10.461 -2.457 1 98.44 208 ILE B C 1
ATOM 3702 O O . ILE B 1 208 ? 17.5 -10.945 -2.816 1 98.44 208 ILE B O 1
ATOM 3706 N N . PHE B 1 209 ? 15.82 -9.492 -2.996 1 97.81 209 PHE B N 1
ATOM 3707 C CA . PHE B 1 209 ? 16.422 -8.742 -4.094 1 97.81 209 PHE B CA 1
ATOM 3708 C C . PHE B 1 209 ? 16.984 -7.418 -3.6 1 97.81 209 PHE B C 1
ATOM 3710 O O . PHE B 1 209 ? 16.375 -6.762 -2.744 1 97.81 209 PHE B O 1
ATOM 3717 N N . LYS B 1 210 ? 18.109 -7.062 -4.113 1 96.44 210 LYS B N 1
ATOM 3718 C CA . LYS B 1 210 ? 18.703 -5.754 -3.867 1 96.44 210 LYS B CA 1
ATOM 3719 C C . LYS B 1 210 ? 19.516 -5.281 -5.074 1 96.44 210 LYS B C 1
ATOM 3721 O O . LYS B 1 210 ? 20.406 -5.988 -5.547 1 96.44 210 LYS B O 1
ATOM 3726 N N . GLU B 1 211 ? 19.125 -4.113 -5.621 1 94.81 211 GLU B N 1
ATOM 3727 C CA . GLU B 1 211 ? 19.844 -3.471 -6.723 1 94.81 211 GLU B CA 1
ATOM 3728 C C . GLU B 1 211 ? 19.938 -4.398 -7.926 1 94.81 211 GLU B C 1
ATOM 3730 O O . GLU B 1 211 ? 21.016 -4.539 -8.516 1 94.81 211 GLU B O 1
ATOM 3735 N N . GLY B 1 212 ? 18.891 -5.102 -8.125 1 96.81 212 GLY B N 1
ATOM 3736 C CA . GLY B 1 212 ? 18.797 -5.91 -9.328 1 96.81 212 GLY B CA 1
ATOM 3737 C C . GLY B 1 212 ? 19.438 -7.281 -9.18 1 96.81 212 GLY B C 1
ATOM 3738 O O . GLY B 1 212 ? 19.562 -8.023 -10.156 1 96.81 212 GLY B O 1
ATOM 3739 N N . GLU B 1 213 ? 19.859 -7.617 -7.98 1 97.94 213 GLU B N 1
ATOM 3740 C CA . GLU B 1 213 ? 20.531 -8.891 -7.715 1 97.94 213 GLU B CA 1
ATOM 3741 C C . GLU B 1 213 ? 19.812 -9.656 -6.602 1 97.94 213 GLU B C 1
ATOM 3743 O O . GLU B 1 213 ? 19.016 -9.094 -5.863 1 97.94 213 GLU B O 1
ATOM 3748 N N . VAL B 1 214 ? 20.094 -10.93 -6.586 1 97.94 214 VAL B N 1
ATOM 3749 C CA . VAL B 1 214 ? 19.609 -11.766 -5.492 1 97.94 214 VAL B CA 1
ATOM 3750 C C . VAL B 1 214 ? 20.672 -11.852 -4.391 1 97.94 214 VAL B C 1
ATOM 3752 O O . VAL B 1 214 ? 21.812 -12.25 -4.645 1 97.94 214 VAL B O 1
ATOM 3755 N N . ILE B 1 215 ? 20.25 -11.508 -3.176 1 96.38 215 ILE B N 1
ATOM 3756 C CA . ILE B 1 215 ? 21.188 -11.508 -2.057 1 96.38 215 ILE B CA 1
ATOM 3757 C C . ILE B 1 215 ? 21.125 -12.844 -1.324 1 96.38 215 ILE B C 1
ATOM 3759 O O . ILE B 1 215 ? 22.125 -13.297 -0.757 1 96.38 215 ILE B O 1
ATOM 3763 N N . ILE B 1 216 ? 19.984 -13.367 -1.311 1 97.69 216 ILE B N 1
ATOM 3764 C CA . ILE B 1 216 ? 19.797 -14.625 -0.593 1 97.69 216 ILE B CA 1
ATOM 3765 C C . ILE B 1 216 ? 18.547 -15.328 -1.104 1 97.69 216 ILE B C 1
ATOM 3767 O O . ILE B 1 216 ? 17.578 -14.68 -1.489 1 97.69 216 ILE B O 1
ATOM 3771 N N . ASN B 1 217 ? 18.547 -16.562 -1.223 1 97.81 217 ASN B N 1
ATOM 3772 C CA . ASN B 1 217 ? 17.453 -17.469 -1.537 1 97.81 217 ASN B CA 1
ATOM 3773 C C . ASN B 1 217 ? 17.469 -18.703 -0.63 1 97.81 217 ASN B C 1
ATOM 3775 O O . ASN B 1 217 ? 18.203 -19.656 -0.884 1 97.81 217 ASN B O 1
ATOM 3779 N N . GLU B 1 218 ? 16.734 -18.641 0.424 1 98.25 218 GLU B N 1
ATOM 3780 C CA . GLU B 1 218 ? 16.734 -19.688 1.453 1 98.25 218 GLU B CA 1
ATOM 3781 C C . GLU B 1 218 ? 15.359 -19.828 2.096 1 98.25 218 GLU B C 1
ATOM 3783 O O . GLU B 1 218 ? 14.422 -19.125 1.733 1 98.25 218 GLU B O 1
ATOM 3788 N N . THR B 1 219 ? 15.242 -20.828 3.018 1 98.06 219 THR B N 1
ATOM 3789 C CA . THR B 1 219 ? 14.039 -20.953 3.824 1 98.06 219 THR B CA 1
ATOM 3790 C C . THR B 1 219 ? 13.797 -19.688 4.645 1 98.06 219 THR B C 1
ATOM 3792 O O . THR B 1 219 ? 14.734 -18.953 4.938 1 98.06 219 THR B O 1
ATOM 3795 N N . LYS B 1 220 ? 12.539 -19.438 4.988 1 97.12 220 LYS B N 1
ATOM 3796 C CA . LYS B 1 220 ? 12.211 -18.234 5.754 1 97.12 220 LYS B CA 1
ATOM 3797 C C . LYS B 1 220 ? 13.016 -18.156 7.047 1 97.12 220 LYS B C 1
ATOM 3799 O O . LYS B 1 220 ? 13.414 -17.078 7.48 1 97.12 220 LYS B O 1
ATOM 3804 N N . GLU B 1 221 ? 13.328 -19.344 7.641 1 96.06 221 GLU B N 1
ATOM 3805 C CA . GLU B 1 221 ? 14.086 -19.375 8.891 1 96.06 221 GLU B CA 1
ATOM 3806 C C . GLU B 1 221 ? 15.5 -18.828 8.703 1 96.06 221 GLU B C 1
ATOM 3808 O O . GLU B 1 221 ? 16.031 -18.172 9.586 1 96.06 221 GLU B O 1
ATOM 3813 N N . ASN B 1 222 ? 16 -19.078 7.586 1 97.44 222 ASN B N 1
ATOM 3814 C CA . ASN B 1 222 ? 17.375 -18.688 7.309 1 97.44 222 ASN B CA 1
ATOM 3815 C C . ASN B 1 222 ? 17.469 -17.25 6.785 1 97.44 222 ASN B C 1
ATOM 3817 O O . ASN B 1 222 ? 18.531 -16.641 6.789 1 97.44 222 ASN B O 1
ATOM 3821 N N . VAL B 1 223 ? 16.328 -16.719 6.348 1 97.69 223 VAL B N 1
ATOM 3822 C CA . VAL B 1 223 ? 16.328 -15.383 5.754 1 97.69 223 VAL B CA 1
ATOM 3823 C C . VAL B 1 223 ? 15.93 -14.352 6.805 1 97.69 223 VAL B C 1
ATOM 3825 O O . VAL B 1 223 ? 16.5 -13.266 6.867 1 97.69 223 VAL B O 1
ATOM 3828 N N . ILE B 1 224 ? 14.961 -14.703 7.637 1 97.62 224 ILE B N 1
ATOM 3829 C CA . ILE B 1 224 ? 14.445 -13.766 8.625 1 97.62 224 ILE B CA 1
ATOM 3830 C C . ILE B 1 224 ? 15.422 -13.656 9.789 1 97.62 224 ILE B C 1
ATOM 3832 O O . ILE B 1 224 ? 15.172 -14.188 10.875 1 97.62 224 ILE B O 1
ATOM 3836 N N . LYS B 1 225 ? 16.438 -13.008 9.562 1 97.25 225 LYS B N 1
ATOM 3837 C CA . LYS B 1 225 ? 17.516 -12.695 10.516 1 97.25 225 LYS B CA 1
ATOM 3838 C C . LYS B 1 225 ? 17.891 -11.219 10.453 1 97.25 225 LYS B C 1
ATOM 3840 O O . LYS B 1 225 ? 17.906 -10.617 9.375 1 97.25 225 LYS B O 1
ATOM 3845 N N . LYS B 1 226 ? 18.234 -10.727 11.609 1 96.75 226 LYS B N 1
ATOM 3846 C CA . LYS B 1 226 ? 18.516 -9.305 11.773 1 96.75 226 LYS B CA 1
ATOM 3847 C C . LYS B 1 226 ? 19.562 -8.828 10.773 1 96.75 226 LYS B C 1
ATOM 3849 O O . LYS B 1 226 ? 19.328 -7.887 10.023 1 96.75 226 LYS B O 1
ATOM 3854 N N . GLU B 1 227 ? 20.656 -9.508 10.672 1 97.38 227 GLU B N 1
ATOM 3855 C CA . GLU B 1 227 ? 21.781 -9.094 9.852 1 97.38 227 GLU B CA 1
ATOM 3856 C C . GLU B 1 227 ? 21.422 -9.094 8.375 1 97.38 227 GLU B C 1
ATOM 3858 O O . GLU B 1 227 ? 21.812 -8.18 7.633 1 97.38 227 GLU B O 1
ATOM 3863 N N . ILE B 1 228 ? 20.688 -10.062 7.992 1 97.5 228 ILE B N 1
ATOM 3864 C CA . ILE B 1 228 ? 20.312 -10.219 6.59 1 97.5 228 ILE B CA 1
ATOM 3865 C C . ILE B 1 228 ? 19.344 -9.109 6.195 1 97.5 228 ILE B C 1
ATOM 3867 O O . ILE B 1 228 ? 19.531 -8.445 5.172 1 97.5 228 ILE B O 1
ATOM 3871 N N . LEU B 1 229 ? 18.312 -8.867 7.043 1 97.38 229 LEU B N 1
ATOM 3872 C CA . LEU B 1 229 ? 17.281 -7.879 6.742 1 97.38 229 LEU B CA 1
ATOM 3873 C C . LEU B 1 229 ? 17.859 -6.465 6.809 1 97.38 229 LEU B C 1
ATOM 3875 O O . LEU B 1 229 ? 17.5 -5.613 5.988 1 97.38 229 LEU B O 1
ATOM 3879 N N . GLU B 1 230 ? 18.734 -6.23 7.73 1 97.19 230 GLU B N 1
ATOM 3880 C CA . GLU B 1 230 ? 19.344 -4.914 7.848 1 97.19 230 GLU B CA 1
ATOM 3881 C C . GLU B 1 230 ? 20.234 -4.613 6.637 1 97.19 230 GLU B C 1
ATOM 3883 O O . GLU B 1 230 ? 20.281 -3.473 6.168 1 97.19 230 GLU B O 1
ATOM 3888 N N . ASP B 1 231 ? 20.891 -5.621 6.195 1 95.69 231 ASP B N 1
ATOM 3889 C CA . ASP B 1 231 ? 21.688 -5.453 4.988 1 95.69 231 ASP B CA 1
ATOM 3890 C C . ASP B 1 231 ? 20.812 -5.168 3.775 1 95.69 231 ASP B C 1
ATOM 3892 O O . ASP B 1 231 ? 21.141 -4.332 2.938 1 95.69 231 ASP B O 1
ATOM 3896 N N . ALA B 1 232 ? 19.703 -5.785 3.688 1 95.31 232 ALA B N 1
ATOM 3897 C CA . ALA B 1 232 ? 18.812 -5.695 2.535 1 95.31 232 ALA B CA 1
ATOM 3898 C C . ALA B 1 232 ? 18.094 -4.355 2.506 1 95.31 232 ALA B C 1
ATOM 3900 O O . ALA B 1 232 ? 17.922 -3.752 1.442 1 95.31 232 ALA B O 1
ATOM 3901 N N . TYR B 1 233 ? 17.672 -3.846 3.723 1 95.25 233 TYR B N 1
ATOM 3902 C CA . TYR B 1 233 ? 16.75 -2.715 3.738 1 95.25 233 TYR B CA 1
ATOM 3903 C C . TYR B 1 233 ? 17.422 -1.478 4.328 1 95.25 233 TYR B C 1
ATOM 3905 O O . TYR B 1 233 ? 16.906 -0.364 4.191 1 95.25 233 TYR B O 1
ATOM 3913 N N . GLU B 1 234 ? 18.516 -1.661 4.984 1 94.44 234 GLU B N 1
ATOM 3914 C CA . GLU B 1 234 ? 19.297 -0.566 5.551 1 94.44 234 GLU B CA 1
ATOM 3915 C C . GLU B 1 234 ? 18.5 0.182 6.617 1 94.44 234 GLU B C 1
ATOM 3917 O O . GLU B 1 234 ? 18.469 1.415 6.625 1 94.44 234 GLU B O 1
ATOM 3922 N N . ILE B 1 235 ? 17.766 -0.552 7.395 1 94.88 235 ILE B N 1
ATOM 3923 C CA . ILE B 1 235 ? 17.078 -0.043 8.578 1 94.88 235 ILE B CA 1
ATOM 3924 C C . ILE B 1 235 ? 17.281 -1.009 9.742 1 94.88 235 ILE B C 1
ATOM 3926 O O . ILE B 1 235 ? 17.641 -2.17 9.539 1 94.88 235 ILE B O 1
ATOM 3930 N N . ASP B 1 236 ? 17.078 -0.537 10.93 1 94.56 236 ASP B N 1
ATOM 3931 C CA . ASP B 1 236 ? 17.234 -1.374 12.117 1 94.56 236 ASP B CA 1
ATOM 3932 C C . ASP B 1 236 ? 16.062 -2.354 12.258 1 94.56 236 ASP B C 1
ATOM 3934 O O . ASP B 1 236 ? 14.906 -1.96 12.148 1 94.56 236 ASP B O 1
ATOM 3938 N N . PHE B 1 237 ? 16.438 -3.596 12.406 1 95 237 PHE B N 1
ATOM 3939 C CA . PHE B 1 237 ? 15.438 -4.637 12.617 1 95 237 PHE B CA 1
ATOM 3940 C C . PHE B 1 237 ? 15.609 -5.285 13.984 1 95 237 PHE B C 1
ATOM 3942 O O . PHE B 1 237 ? 16.734 -5.5 14.438 1 95 237 PHE B O 1
ATOM 3949 N N . HIS B 1 238 ? 14.547 -5.609 14.625 1 94.19 238 HIS B N 1
ATOM 3950 C CA . HIS B 1 238 ? 14.492 -6.469 15.805 1 94.19 238 HIS B CA 1
ATOM 3951 C C . HIS B 1 238 ? 13.57 -7.66 15.57 1 94.19 238 HIS B C 1
ATOM 3953 O O . HIS B 1 238 ? 12.367 -7.488 15.344 1 94.19 238 HIS B O 1
ATOM 3959 N N . ILE B 1 239 ? 14.18 -8.781 15.633 1 95.12 239 ILE B N 1
ATOM 3960 C CA . ILE B 1 239 ? 13.422 -9.992 15.367 1 95.12 239 ILE B CA 1
ATOM 3961 C C . ILE B 1 239 ? 13 -10.633 16.688 1 95.12 239 ILE B C 1
ATOM 3963 O O . ILE B 1 239 ? 13.836 -10.867 17.562 1 95.12 239 ILE B O 1
ATOM 3967 N N . HIS B 1 240 ? 11.727 -10.891 16.797 1 92.5 240 HIS B N 1
ATOM 3968 C CA . HIS B 1 240 ? 11.18 -11.5 18 1 92.5 240 HIS B CA 1
ATOM 3969 C C . HIS B 1 240 ? 10.422 -12.789 17.672 1 92.5 240 HIS B C 1
ATOM 3971 O O . HIS B 1 240 ? 9.719 -12.859 16.672 1 92.5 240 HIS B O 1
ATOM 3977 N N . ASN B 1 241 ? 10.648 -13.805 18.5 1 91.44 241 ASN B N 1
ATOM 3978 C CA . ASN B 1 241 ? 9.859 -15.023 18.375 1 91.44 241 ASN B CA 1
ATOM 3979 C C . ASN B 1 241 ? 8.562 -14.938 19.172 1 91.44 241 ASN B C 1
ATOM 3981 O O . ASN B 1 241 ? 8.594 -14.914 20.406 1 91.44 241 ASN B O 1
ATOM 3985 N N . ILE B 1 242 ? 7.547 -14.773 18.453 1 86.06 242 ILE B N 1
ATOM 3986 C CA . ILE B 1 242 ? 6.234 -14.727 19.078 1 86.06 242 ILE B CA 1
ATOM 3987 C C . ILE B 1 242 ? 5.402 -15.922 18.641 1 86.06 242 ILE B C 1
ATOM 3989 O O . ILE B 1 242 ? 5.02 -16.031 17.484 1 86.06 242 ILE B O 1
ATOM 3993 N N . ASP B 1 243 ? 5.105 -16.703 19.625 1 78.06 243 ASP B N 1
ATOM 3994 C CA . ASP B 1 243 ? 4.453 -17.969 19.312 1 78.06 243 ASP B CA 1
ATOM 3995 C C . ASP B 1 243 ? 5.254 -18.781 18.297 1 78.06 243 ASP B C 1
ATOM 3997 O O . ASP B 1 243 ? 6.441 -19.047 18.5 1 78.06 243 ASP B O 1
ATOM 4001 N N . ALA B 1 244 ? 4.758 -19.125 17.141 1 81.44 244 ALA B N 1
ATOM 4002 C CA . ALA B 1 244 ? 5.461 -19.969 16.188 1 81.44 244 ALA B CA 1
ATOM 4003 C C . ALA B 1 244 ? 6.02 -19.141 15.031 1 81.44 244 ALA B C 1
ATOM 4005 O O . ALA B 1 244 ? 6.605 -19.688 14.094 1 81.44 244 ALA B O 1
ATOM 4006 N N . ASP B 1 245 ? 5.922 -17.828 15.336 1 87.5 245 ASP B N 1
ATOM 4007 C CA . ASP B 1 245 ? 6.285 -17 14.195 1 87.5 245 ASP B CA 1
ATOM 4008 C C . ASP B 1 245 ? 7.379 -15.992 14.57 1 87.5 245 ASP B C 1
ATOM 4010 O O . ASP B 1 245 ? 7.453 -15.555 15.719 1 87.5 245 ASP B O 1
ATOM 4014 N N . LYS B 1 246 ? 8.25 -15.742 13.633 1 93.81 246 LYS B N 1
ATOM 4015 C CA . LYS B 1 246 ? 9.211 -14.656 13.781 1 93.81 246 LYS B CA 1
ATOM 4016 C C . LYS B 1 246 ? 8.602 -13.32 13.352 1 93.81 246 LYS B C 1
ATOM 4018 O O . LYS B 1 246 ? 8.117 -13.188 12.227 1 93.81 246 LYS B O 1
ATOM 4023 N N . ILE B 1 247 ? 8.594 -12.383 14.273 1 93.69 247 ILE B N 1
ATOM 4024 C CA . ILE B 1 247 ? 8.047 -11.055 14 1 93.69 247 ILE B CA 1
ATOM 4025 C C . ILE B 1 247 ? 9.18 -10.047 13.844 1 93.69 247 ILE B C 1
ATOM 4027 O O . ILE B 1 247 ? 10.062 -9.969 14.703 1 93.69 247 ILE B O 1
ATOM 4031 N N . CYS B 1 248 ? 9.133 -9.375 12.719 1 95.25 248 CYS B N 1
ATOM 4032 C CA . CYS B 1 248 ? 10.148 -8.367 12.43 1 95.25 248 CYS B CA 1
ATOM 4033 C C . CYS B 1 248 ? 9.656 -6.977 12.82 1 95.25 248 CYS B C 1
ATOM 4035 O O . CYS B 1 248 ? 8.695 -6.469 12.242 1 95.25 248 CYS B O 1
ATOM 4037 N N . VAL B 1 249 ? 10.289 -6.375 13.758 1 94.44 249 VAL B N 1
ATOM 4038 C CA . VAL B 1 249 ? 9.969 -5.023 14.203 1 94.44 249 VAL B CA 1
ATOM 4039 C C . VAL B 1 249 ? 11 -4.043 13.641 1 94.44 249 VAL B C 1
ATOM 4041 O O . VAL B 1 249 ? 12.195 -4.172 13.906 1 94.44 249 VAL B O 1
ATOM 4044 N N . TYR B 1 250 ? 10.523 -3.107 12.883 1 93.5 250 TYR B N 1
ATOM 4045 C CA . TYR B 1 250 ? 11.477 -2.236 12.211 1 93.5 250 TYR B CA 1
ATOM 4046 C C . TYR B 1 250 ? 11.039 -0.778 12.297 1 93.5 250 TYR B C 1
ATOM 4048 O O . TYR B 1 250 ? 11.812 0.128 11.977 1 93.5 250 TYR B O 1
ATOM 4056 N N . PHE B 1 251 ? 9.898 -0.488 12.773 1 89.62 251 PHE B N 1
ATOM 4057 C CA . PHE B 1 251 ? 9.359 0.865 12.75 1 89.62 251 PHE B CA 1
ATOM 4058 C C . PHE B 1 251 ? 9.812 1.648 13.977 1 89.62 251 PHE B C 1
ATOM 4060 O O . PHE B 1 251 ? 10.188 1.06 14.992 1 89.62 251 PHE B O 1
#